Protein AF-A0A564Z6U6-F1 (afdb_monomer)

Secondary structure (DSSP, 8-state):
----PPP---HHHHHHHHHHHHHHHHHHTT-------HHHHHHHHHHHHHHHHHHHHHHHHHHHHHHHHHHHHHHHHHHHHHHHHTTSS-S-S----------------------------------------------HHHHHHTSPPEE------HHHHHHHHHHHHHHHHHHHHHHHHHHHHTHHHH-GGGGTTHHHHHHHHHHHHHTTTPPPPPPHHHHT-PPP-GGGGG--EETTEEEE-PPPHHHHHHHHHHHHHTHHHHHHHHHHHHHHTT-SSGGGGS-HHHHHHHHHHHH--EEEEE-GGGT-HHHHHHHHHHTT-EEE-SS---TTEEEE-SS-TTEEEE-GGGHHHHHTSHHHHTTSEEE-

Sequence (372 aa):
MINLRPRRSSEEEIQTAKAQRANKLAQYHHVLPCPYYQQIFCFAASLLKWFRAEQQRTDILAQLTEAQRQQRNKGNQSNNIKREDDNNEKEQSEKVQVEVKLSSNDQKLENKRDDLSIASNDEKEGEENEQEENKVAGNPSLMNMAKPCILRIPLANSIQKKLVYGLAFSTMKYCTVLEKILDDVGFYGEYPELREEEHLVLVTLYDYSVRNFQSRTSTDLDADVPPRDETESMKPRFADRTIIYPPTSKAFQEVEAAIVTMSVHFSAAIARIRVKEQVKSLRLLLPTEWRDAESKAENMPFYGWYNLLLGMSEIVLAWLKENNFTRVRGRLPAALEFADDEDCPDAFIFNHADRAVIMESPIVRDQFLIVQ

Structure (mmCIF, N/CA/C/O backbone):
data_AF-A0A564Z6U6-F1
#
_entry.id   AF-A0A564Z6U6-F1
#
loop_
_atom_site.group_PDB
_atom_site.id
_atom_site.type_symbol
_atom_site.label_atom_id
_atom_site.label_alt_id
_atom_site.label_comp_id
_atom_site.label_asym_id
_atom_site.label_entity_id
_atom_site.label_seq_id
_atom_site.pdbx_PDB_ins_code
_atom_site.Cartn_x
_atom_site.Cartn_y
_atom_site.Cartn_z
_atom_site.occupancy
_atom_site.B_iso_or_equiv
_atom_site.auth_seq_id
_atom_site.auth_comp_id
_atom_site.auth_asym_id
_atom_site.auth_atom_id
_atom_site.pdbx_PDB_model_num
ATOM 1 N N . MET A 1 1 ? 59.066 12.175 24.193 1.00 39.84 1 MET A N 1
ATOM 2 C CA . MET A 1 1 ? 57.859 11.320 24.210 1.00 39.84 1 MET A CA 1
ATOM 3 C C . MET A 1 1 ? 56.666 12.188 23.848 1.00 39.84 1 MET A C 1
ATOM 5 O O . MET A 1 1 ? 56.272 13.028 24.645 1.00 39.84 1 MET A O 1
ATOM 9 N N . ILE A 1 2 ? 56.185 12.082 22.609 1.00 40.34 2 ILE A N 1
ATOM 10 C CA . ILE A 1 2 ? 55.077 12.894 22.092 1.00 40.34 2 ILE A CA 1
ATOM 11 C C . ILE A 1 2 ? 53.769 12.239 22.548 1.00 40.34 2 ILE A C 1
ATOM 13 O O . ILE A 1 2 ? 53.504 11.087 22.214 1.00 40.34 2 ILE A O 1
ATOM 17 N N . ASN A 1 3 ? 52.983 12.966 23.344 1.00 42.62 3 ASN A N 1
ATOM 18 C CA . ASN A 1 3 ? 51.654 12.562 23.797 1.00 42.62 3 ASN A CA 1
ATOM 19 C C . ASN A 1 3 ? 50.684 12.518 22.605 1.00 42.62 3 ASN A C 1
ATOM 21 O O . ASN A 1 3 ? 50.214 13.558 22.142 1.00 42.62 3 ASN A O 1
ATOM 25 N N . LEU A 1 4 ? 50.367 11.318 22.120 1.00 43.75 4 LEU A N 1
ATOM 26 C CA . LEU A 1 4 ? 49.291 11.093 21.156 1.00 43.75 4 LEU A CA 1
ATOM 27 C C . LEU A 1 4 ? 47.954 11.092 21.909 1.00 43.75 4 LEU A C 1
ATOM 29 O O . LEU A 1 4 ? 47.574 10.099 22.525 1.00 43.75 4 LEU A O 1
ATOM 33 N N . ARG A 1 5 ? 47.235 12.221 21.877 1.00 48.00 5 ARG A N 1
ATOM 34 C CA . ARG A 1 5 ? 45.809 12.241 22.240 1.00 48.00 5 ARG A CA 1
ATOM 35 C C . ARG A 1 5 ? 45.030 11.396 21.221 1.00 48.00 5 ARG A C 1
ATOM 37 O O . ARG A 1 5 ? 45.282 11.543 20.024 1.00 48.00 5 ARG A O 1
ATOM 44 N N . PRO A 1 6 ? 44.068 10.563 21.651 1.00 46.59 6 PRO A N 1
ATOM 45 C CA . PRO A 1 6 ? 43.210 9.847 20.719 1.00 46.59 6 PRO A CA 1
ATOM 46 C C . PRO A 1 6 ? 42.362 10.853 19.927 1.00 46.59 6 PRO A C 1
ATOM 48 O O . PRO A 1 6 ? 41.775 11.775 20.502 1.00 46.59 6 PRO A O 1
ATOM 51 N N . ARG A 1 7 ? 42.339 10.696 18.596 1.00 51.06 7 ARG A N 1
ATOM 52 C CA . ARG A 1 7 ? 41.465 11.456 17.693 1.00 51.06 7 ARG A CA 1
ATOM 53 C C . ARG A 1 7 ? 40.017 11.273 18.155 1.00 51.06 7 ARG A C 1
ATOM 55 O O . ARG A 1 7 ? 39.571 10.143 18.332 1.00 51.06 7 ARG A O 1
ATOM 62 N N . ARG A 1 8 ? 39.300 12.381 18.361 1.00 52.56 8 ARG A N 1
ATOM 63 C CA . ARG A 1 8 ? 37.842 12.365 18.526 1.00 52.56 8 ARG A CA 1
ATOM 64 C C . ARG A 1 8 ? 37.263 11.813 17.222 1.00 52.56 8 ARG A C 1
ATOM 66 O O . ARG A 1 8 ? 37.485 12.417 16.178 1.00 52.56 8 ARG A O 1
ATOM 73 N N . SER A 1 9 ? 36.628 10.646 17.293 1.00 56.34 9 SER A N 1
ATOM 74 C CA . SER A 1 9 ? 35.863 10.073 16.181 1.00 56.34 9 SER A CA 1
ATOM 75 C C . SER A 1 9 ? 34.804 11.091 15.751 1.00 56.34 9 SER A C 1
ATOM 77 O O . SER A 1 9 ? 34.229 11.762 16.616 1.00 56.34 9 SER A O 1
ATOM 79 N N . SER A 1 10 ? 34.629 11.285 14.444 1.00 63.69 10 SER A N 1
ATOM 80 C CA . SER A 1 10 ? 33.645 12.236 13.919 1.00 63.69 10 SER A CA 1
ATOM 81 C C . SER A 1 10 ? 32.233 11.791 14.309 1.00 63.69 10 SER A C 1
ATOM 83 O O . SER A 1 10 ? 31.969 10.601 14.482 1.00 63.69 10 SER A O 1
ATOM 85 N N . GLU A 1 11 ? 31.306 12.735 14.475 1.00 58.38 11 GLU A N 1
ATOM 86 C CA . GLU A 1 11 ? 29.912 12.412 14.822 1.00 58.38 11 GLU A CA 1
ATOM 87 C C . GLU A 1 11 ? 29.290 11.430 13.813 1.00 58.38 11 GLU A C 1
ATOM 89 O O . GLU A 1 11 ? 28.583 10.509 14.214 1.00 58.38 11 GLU A O 1
ATOM 94 N N . GLU A 1 12 ? 29.674 11.519 12.537 1.00 55.22 12 GLU A N 1
ATOM 95 C CA . GLU A 1 12 ? 29.280 10.585 11.473 1.00 55.22 12 GLU A CA 1
ATOM 96 C C . GLU A 1 12 ? 29.790 9.146 11.692 1.00 55.22 12 GLU A C 1
ATOM 98 O O . GLU A 1 12 ? 29.059 8.179 11.465 1.00 55.22 12 GLU A O 1
ATOM 103 N N . GLU A 1 13 ? 31.019 8.960 12.183 1.00 59.88 13 GLU A N 1
ATOM 104 C CA . GLU A 1 13 ? 31.563 7.634 12.520 1.00 59.88 13 GLU A CA 1
ATOM 105 C C . GLU A 1 13 ? 30.820 7.010 13.712 1.00 59.88 13 GLU A C 1
ATOM 107 O O . GLU A 1 13 ? 30.585 5.801 13.762 1.00 59.88 13 GLU A O 1
ATOM 112 N N . ILE A 1 14 ? 30.388 7.840 14.663 1.00 65.56 14 ILE A N 1
ATOM 113 C CA . ILE A 1 14 ? 29.595 7.400 15.814 1.00 65.56 14 ILE A CA 1
ATOM 114 C C . ILE A 1 14 ? 28.172 7.031 15.371 1.00 65.56 14 ILE A C 1
ATOM 116 O O . ILE A 1 14 ? 27.638 6.012 15.822 1.00 65.56 14 ILE A O 1
ATOM 120 N N . GLN A 1 15 ? 27.570 7.818 14.474 1.00 56.44 15 GLN A N 1
ATOM 121 C CA . GLN A 1 15 ? 26.242 7.567 13.909 1.00 56.44 15 GLN A CA 1
ATOM 122 C C . GLN A 1 15 ? 26.217 6.252 13.120 1.00 56.44 15 GLN A C 1
ATOM 124 O O . GLN A 1 15 ? 25.385 5.374 13.359 1.00 56.44 15 GLN A O 1
ATOM 129 N N . THR A 1 16 ? 27.198 6.067 12.234 1.00 57.12 16 THR A N 1
ATOM 130 C CA . THR A 1 16 ? 27.336 4.859 11.410 1.00 57.12 16 THR A CA 1
ATOM 131 C C . THR A 1 16 ? 27.625 3.622 12.260 1.00 57.12 16 THR A C 1
ATOM 133 O O . THR A 1 16 ? 27.014 2.574 12.040 1.00 57.12 16 THR A O 1
ATOM 136 N N . ALA A 1 17 ? 28.461 3.730 13.297 1.00 60.88 17 ALA A N 1
ATOM 137 C CA . ALA A 1 17 ? 28.716 2.635 14.232 1.00 60.88 17 ALA A CA 1
ATOM 138 C C . ALA A 1 17 ? 27.472 2.258 15.060 1.00 60.88 17 ALA A C 1
ATOM 140 O O . ALA A 1 17 ? 27.220 1.071 15.298 1.00 60.88 17 ALA A O 1
ATOM 141 N N . LYS A 1 18 ? 26.658 3.240 15.476 1.00 63.62 18 LYS A N 1
ATOM 142 C CA . LYS A 1 18 ? 25.370 2.994 16.149 1.00 63.62 18 LYS A CA 1
ATOM 143 C C . LYS A 1 18 ? 24.384 2.286 15.222 1.00 63.62 18 LYS A C 1
ATOM 145 O O . LYS A 1 18 ? 23.821 1.266 15.624 1.00 63.62 18 LYS A O 1
ATOM 150 N N . ALA A 1 19 ? 24.239 2.755 13.984 1.00 53.84 19 ALA A N 1
ATOM 151 C CA . ALA A 1 19 ? 23.380 2.130 12.979 1.00 53.84 19 ALA A CA 1
ATOM 152 C C . ALA A 1 19 ? 23.820 0.688 12.663 1.00 53.84 19 ALA A C 1
ATOM 154 O O . ALA A 1 19 ? 23.000 -0.229 12.621 1.00 53.84 19 ALA A O 1
ATOM 155 N N . GLN A 1 20 ? 25.127 0.440 12.531 1.00 57.78 20 GLN A N 1
ATOM 156 C CA . GLN A 1 20 ? 25.677 -0.905 12.326 1.00 57.78 20 GLN A CA 1
ATOM 157 C C . GLN A 1 20 ? 25.437 -1.832 13.525 1.00 57.78 20 GLN A C 1
ATOM 159 O O . GLN A 1 20 ? 25.148 -3.017 13.345 1.00 57.78 20 GLN A O 1
ATOM 164 N N . ARG A 1 21 ? 25.528 -1.314 14.756 1.00 62.62 21 ARG A N 1
ATOM 165 C CA . ARG A 1 21 ? 25.246 -2.086 15.973 1.00 62.62 21 ARG A CA 1
ATOM 166 C C . ARG A 1 21 ? 23.757 -2.412 16.109 1.00 62.62 21 ARG A C 1
ATOM 168 O O . ARG A 1 21 ? 23.434 -3.540 16.474 1.00 62.62 21 ARG A O 1
ATOM 175 N N . ALA A 1 22 ? 22.876 -1.471 15.772 1.00 56.00 22 ALA A N 1
ATOM 176 C CA . ALA A 1 22 ? 21.432 -1.692 15.722 1.00 56.00 22 ALA A CA 1
ATOM 177 C C . ALA A 1 22 ? 21.061 -2.752 14.669 1.00 56.00 22 ALA A C 1
ATOM 179 O O . ALA A 1 22 ? 20.328 -3.687 14.981 1.00 56.00 22 ALA A O 1
ATOM 180 N N . ASN A 1 23 ? 21.659 -2.688 13.473 1.00 53.28 23 ASN A N 1
ATOM 181 C CA . ASN A 1 23 ? 21.471 -3.693 12.421 1.00 53.28 23 ASN A CA 1
ATOM 182 C C . ASN A 1 23 ? 21.971 -5.088 12.832 1.00 53.28 23 ASN A C 1
ATOM 184 O O . ASN A 1 23 ? 21.300 -6.086 12.570 1.00 53.28 23 ASN A O 1
ATOM 188 N N . LYS A 1 24 ? 23.112 -5.179 13.530 1.00 55.88 24 LYS A N 1
ATOM 189 C CA . LYS A 1 24 ? 23.599 -6.457 14.076 1.00 55.88 24 LYS A CA 1
ATOM 190 C C . LYS A 1 24 ? 22.674 -7.015 15.156 1.00 55.88 24 LYS A C 1
ATOM 192 O O . LYS A 1 24 ? 22.398 -8.206 15.131 1.00 55.88 24 LYS A O 1
ATOM 197 N N . LEU A 1 25 ? 22.173 -6.193 16.083 1.00 54.12 25 LEU A N 1
ATOM 198 C CA . LEU A 1 25 ? 21.198 -6.663 17.078 1.00 54.12 25 LEU A CA 1
ATOM 199 C C . LEU A 1 25 ? 19.885 -7.111 16.423 1.00 54.12 25 LEU A C 1
ATOM 201 O O . LEU A 1 25 ? 19.302 -8.104 16.857 1.00 54.12 25 LEU A O 1
ATOM 205 N N . ALA A 1 26 ? 19.453 -6.428 15.360 1.00 53.09 26 ALA A N 1
ATOM 206 C CA . ALA A 1 26 ? 18.239 -6.788 14.643 1.00 53.09 26 ALA A CA 1
ATOM 207 C C . ALA A 1 26 ? 18.334 -8.168 13.968 1.00 53.09 26 ALA A C 1
ATOM 209 O O . ALA A 1 26 ? 17.370 -8.936 13.995 1.00 53.09 26 ALA A O 1
ATOM 210 N N . GLN A 1 27 ? 19.522 -8.532 13.466 1.00 52.06 27 GLN A N 1
ATOM 211 C CA . GLN A 1 27 ? 19.804 -9.871 12.933 1.00 52.06 27 GLN A CA 1
ATOM 212 C C . GLN A 1 27 ? 19.690 -10.986 13.986 1.00 52.06 27 GLN A C 1
ATOM 214 O O . GLN A 1 27 ? 19.255 -12.082 13.645 1.00 52.06 27 GLN A O 1
ATOM 219 N N . TYR A 1 28 ? 20.036 -10.726 15.254 1.00 48.00 28 TYR A N 1
ATOM 220 C CA . TYR A 1 28 ? 19.989 -11.744 16.316 1.00 48.00 28 TYR A CA 1
ATOM 221 C C . TYR A 1 28 ? 18.583 -12.006 16.872 1.00 48.00 28 TYR A C 1
ATOM 223 O O . TYR A 1 28 ? 18.326 -13.098 17.372 1.00 48.00 28 TYR A O 1
ATOM 231 N N . HIS A 1 29 ? 17.670 -11.037 16.786 1.00 51.97 29 HIS A N 1
ATOM 232 C CA . HIS A 1 29 ? 16.342 -11.126 17.406 1.00 51.97 29 HIS A CA 1
ATOM 233 C C . HIS A 1 29 ? 15.186 -11.329 16.413 1.00 51.97 29 HIS A C 1
ATOM 235 O O . HIS A 1 29 ? 14.028 -11.221 16.812 1.00 51.97 29 HIS A O 1
ATOM 241 N N . HIS A 1 30 ? 15.465 -11.608 15.132 1.00 52.34 30 HIS A N 1
ATOM 242 C CA . HIS A 1 30 ? 14.457 -11.525 14.062 1.00 52.34 30 HIS A CA 1
ATOM 243 C C . HIS A 1 30 ? 13.673 -10.202 14.138 1.00 52.34 30 HIS A C 1
ATOM 245 O O . HIS A 1 30 ? 12.447 -10.174 13.990 1.00 52.34 30 HIS A O 1
ATOM 251 N N . VAL A 1 31 ? 14.378 -9.105 14.442 1.00 55.34 31 VAL A N 1
ATOM 252 C CA . VAL A 1 31 ? 13.747 -7.792 14.505 1.00 55.34 31 VAL A CA 1
ATOM 253 C C . VAL A 1 31 ? 13.613 -7.301 13.085 1.00 55.34 31 VAL A C 1
ATOM 255 O O . VAL A 1 31 ? 14.620 -7.121 12.405 1.00 55.34 31 VAL A O 1
ATOM 258 N N . LEU A 1 32 ? 12.379 -7.122 12.624 1.00 58.56 32 LEU A N 1
ATOM 259 C CA . LEU A 1 32 ? 12.134 -6.476 11.343 1.00 58.56 32 LEU A CA 1
ATOM 260 C C . LEU A 1 32 ? 12.371 -4.978 11.563 1.00 58.56 32 LEU A C 1
ATOM 262 O O . LEU A 1 32 ? 11.562 -4.349 12.253 1.00 58.56 32 LEU A O 1
ATOM 266 N N . PRO A 1 33 ? 13.479 -4.398 11.056 1.00 65.50 33 PRO A N 1
ATOM 267 C CA . PRO A 1 33 ? 13.722 -2.977 11.233 1.00 65.50 33 PRO A CA 1
ATOM 268 C C . PRO A 1 33 ? 12.568 -2.217 10.581 1.00 65.50 33 PRO A C 1
ATOM 270 O O . PRO A 1 33 ? 12.211 -2.498 9.437 1.00 65.50 33 PRO A O 1
ATOM 273 N N . CYS A 1 34 ? 11.962 -1.281 11.314 1.00 74.31 34 CYS A N 1
ATOM 274 C CA . CYS A 1 34 ? 10.960 -0.401 10.728 1.00 74.31 34 CYS A CA 1
ATOM 275 C C . CYS A 1 34 ? 11.651 0.463 9.664 1.00 74.31 34 CYS A C 1
ATOM 277 O O . CYS A 1 34 ? 12.546 1.232 10.018 1.00 74.31 34 CYS A O 1
ATOM 279 N N . PRO A 1 35 ? 11.267 0.365 8.379 1.00 70.19 35 PRO A N 1
ATOM 280 C CA . PRO A 1 35 ? 11.885 1.162 7.323 1.00 70.19 35 PRO A CA 1
ATOM 281 C C . PRO A 1 35 ? 11.324 2.593 7.278 1.00 70.19 35 PRO A C 1
ATOM 283 O O . PRO A 1 35 ? 11.763 3.405 6.465 1.00 70.19 35 PRO A O 1
ATOM 286 N N . TYR A 1 36 ? 10.322 2.892 8.110 1.00 78.56 36 TYR A N 1
ATOM 287 C CA . TYR A 1 36 ? 9.550 4.124 8.072 1.00 78.56 36 TYR A CA 1
ATOM 288 C C . TYR A 1 36 ? 9.917 5.056 9.229 1.00 78.56 36 TYR A C 1
ATOM 290 O O . TYR A 1 36 ? 9.765 4.699 10.401 1.00 78.56 36 TYR A O 1
ATOM 298 N N . TYR A 1 37 ? 10.321 6.275 8.881 1.00 80.38 37 TYR A N 1
ATOM 299 C CA . TYR A 1 37 ? 10.339 7.408 9.802 1.00 80.38 37 TYR A CA 1
ATOM 300 C C . TYR A 1 37 ? 8.929 7.999 9.936 1.00 80.38 37 TYR A C 1
ATOM 302 O O . TYR A 1 37 ? 8.046 7.774 9.103 1.00 80.38 37 TYR A O 1
ATOM 310 N N . GLN A 1 38 ? 8.706 8.751 11.001 1.00 85.12 38 GLN A N 1
ATOM 311 C CA . GLN A 1 38 ? 7.419 9.275 11.446 1.00 85.12 38 GLN A CA 1
ATOM 312 C C . GLN A 1 38 ? 6.622 9.990 10.348 1.00 85.12 38 GLN A C 1
ATOM 314 O O . GLN A 1 38 ? 5.425 9.760 10.182 1.00 85.12 38 GLN A O 1
ATOM 319 N N . GLN A 1 39 ? 7.285 10.820 9.546 1.00 83.94 39 GLN A N 1
ATOM 320 C CA . GLN A 1 39 ? 6.632 11.564 8.471 1.00 83.94 39 GLN A CA 1
ATOM 321 C C . GLN A 1 39 ? 6.001 10.638 7.416 1.00 83.94 39 GLN A C 1
ATOM 323 O O . GLN A 1 39 ? 4.954 10.974 6.861 1.00 83.94 39 GLN A O 1
ATOM 328 N N . ILE A 1 40 ? 6.576 9.452 7.170 1.00 87.00 40 ILE A N 1
ATOM 329 C CA . ILE A 1 40 ? 5.993 8.471 6.244 1.00 87.00 40 ILE A CA 1
ATOM 330 C C . ILE A 1 40 ? 4.637 7.983 6.760 1.00 87.00 40 ILE A C 1
ATOM 332 O O . ILE A 1 40 ? 3.707 7.870 5.964 1.00 87.00 40 ILE A O 1
ATOM 336 N N . PHE A 1 41 ? 4.492 7.755 8.068 1.00 89.44 41 PHE A N 1
ATOM 337 C CA . PHE A 1 41 ? 3.209 7.375 8.665 1.00 89.44 41 PHE A CA 1
ATOM 338 C C . PHE A 1 41 ? 2.167 8.480 8.505 1.00 89.44 41 PHE A C 1
ATOM 340 O O . PHE A 1 41 ? 1.068 8.212 8.024 1.00 89.44 41 PHE A O 1
ATOM 347 N N . CYS A 1 42 ? 2.523 9.730 8.819 1.00 88.25 42 CYS A N 1
ATOM 348 C CA . CYS A 1 42 ? 1.620 10.873 8.656 1.00 88.25 42 CYS A CA 1
ATOM 349 C C . CYS A 1 42 ? 1.168 11.044 7.194 1.00 88.25 42 CYS A C 1
ATOM 351 O O . CYS A 1 42 ? -0.007 11.294 6.906 1.00 88.25 42 CYS A O 1
ATOM 353 N N . PHE A 1 43 ? 2.090 10.877 6.246 1.00 89.81 43 PHE A N 1
ATOM 354 C CA . PHE A 1 43 ? 1.796 10.973 4.817 1.00 89.81 43 PHE A CA 1
ATOM 355 C C . PHE A 1 43 ? 0.934 9.808 4.329 1.00 89.81 43 PHE A C 1
ATOM 357 O O . PHE A 1 43 ? -0.040 10.027 3.609 1.00 89.81 43 PHE A O 1
ATOM 364 N N . ALA A 1 44 ? 1.239 8.583 4.756 1.00 91.25 44 ALA A N 1
ATOM 365 C CA . ALA A 1 44 ? 0.452 7.404 4.417 1.00 91.25 44 ALA A CA 1
ATOM 366 C C . ALA A 1 44 ? -0.970 7.488 4.994 1.00 91.25 44 ALA A C 1
ATOM 368 O O . ALA A 1 44 ? -1.930 7.179 4.290 1.00 91.25 44 ALA A O 1
ATOM 369 N N . ALA A 1 45 ? -1.125 7.984 6.225 1.00 90.81 45 ALA A N 1
ATOM 370 C CA . ALA A 1 45 ? -2.424 8.227 6.849 1.00 90.81 45 ALA A CA 1
ATOM 371 C C . ALA A 1 45 ? -3.250 9.266 6.079 1.00 90.81 45 ALA A C 1
ATOM 373 O O . ALA A 1 45 ? -4.437 9.062 5.833 1.00 90.81 45 ALA A O 1
ATOM 374 N N . SER A 1 46 ? -2.612 10.350 5.629 1.00 90.38 46 SER A N 1
ATOM 375 C CA . SER A 1 46 ? -3.259 11.382 4.802 1.00 90.38 46 SER A CA 1
ATOM 376 C C . SER A 1 46 ? -3.740 10.829 3.470 1.00 90.38 46 SER A C 1
ATOM 378 O O . SER A 1 46 ? -4.845 11.134 3.025 1.00 90.38 46 SER A O 1
ATOM 380 N N . LEU A 1 47 ? -2.911 9.999 2.840 1.00 91.44 47 LEU A N 1
ATOM 381 C CA . LEU A 1 47 ? -3.239 9.348 1.584 1.00 91.44 47 LEU A CA 1
ATOM 382 C C . LEU A 1 47 ? -4.399 8.356 1.766 1.00 91.44 47 LEU A C 1
ATOM 384 O O . LEU A 1 47 ? -5.326 8.351 0.962 1.00 91.44 47 LEU A O 1
ATOM 388 N N . LEU A 1 48 ? -4.400 7.577 2.852 1.00 91.56 48 LEU A N 1
ATOM 389 C CA . LEU A 1 48 ? -5.500 6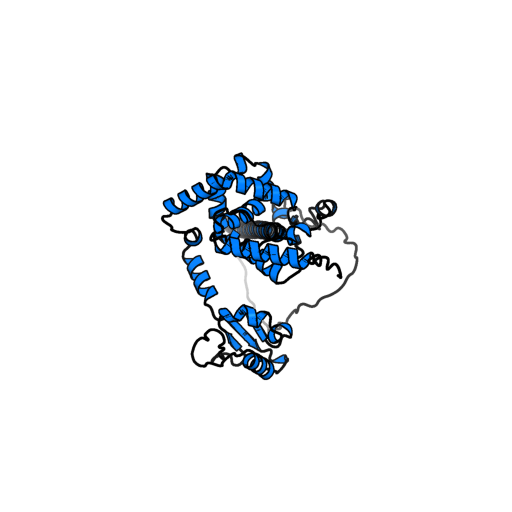.671 3.191 1.00 91.56 48 LEU A CA 1
ATOM 390 C C . LEU A 1 48 ? -6.809 7.433 3.457 1.00 91.56 48 LEU A C 1
ATOM 392 O O . LEU A 1 48 ? -7.860 7.044 2.949 1.00 91.56 48 LEU A O 1
ATOM 396 N N . LYS A 1 49 ? -6.739 8.548 4.197 1.00 90.75 49 LYS A N 1
ATOM 397 C CA . LYS A 1 49 ? -7.873 9.453 4.446 1.00 90.75 49 LYS A CA 1
ATOM 398 C C . LYS A 1 49 ? -8.425 10.035 3.151 1.00 90.75 49 LYS A C 1
ATO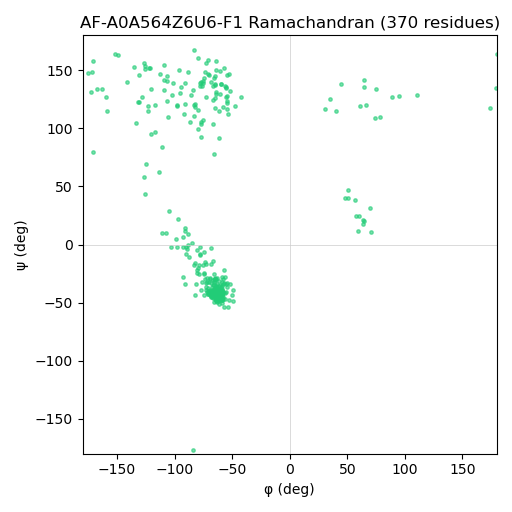M 400 O O . LYS A 1 49 ? -9.638 10.087 2.966 1.00 90.75 49 LYS A O 1
ATOM 405 N N . TRP A 1 50 ? -7.542 10.423 2.234 1.00 90.38 50 TRP A N 1
ATOM 406 C CA . TRP A 1 50 ? -7.934 10.901 0.913 1.00 90.38 50 TRP A CA 1
ATOM 407 C C . TRP A 1 50 ? -8.617 9.810 0.086 1.00 90.38 50 TRP A C 1
ATOM 409 O O . TRP A 1 50 ? -9.695 10.061 -0.439 1.00 90.38 50 TRP A O 1
ATOM 419 N N . PHE A 1 51 ? -8.064 8.594 0.032 1.00 90.69 51 PHE A N 1
ATOM 420 C CA . PHE A 1 51 ? -8.691 7.477 -0.684 1.00 90.69 51 PHE A CA 1
ATOM 421 C C . PHE A 1 51 ? -10.090 7.153 -0.148 1.00 90.69 51 PHE A C 1
ATOM 423 O O . PHE A 1 51 ? -11.015 6.960 -0.931 1.00 90.69 51 PHE A O 1
ATOM 430 N N . ARG A 1 52 ? -10.269 7.138 1.179 1.00 88.25 52 ARG A N 1
ATOM 431 C CA . 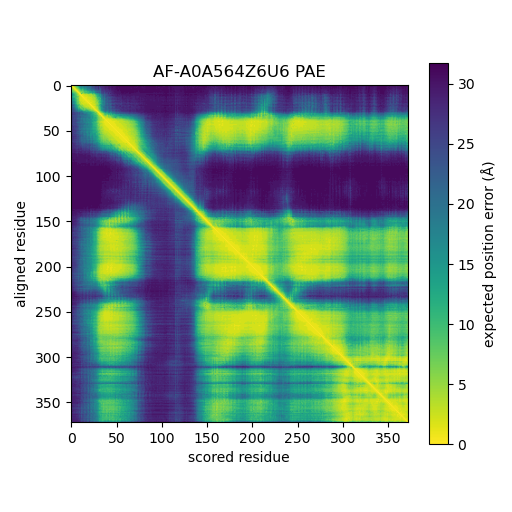ARG A 1 52 ? -11.581 6.930 1.817 1.00 88.25 52 ARG A CA 1
ATOM 432 C C . ARG A 1 52 ? -12.578 8.025 1.441 1.00 88.25 52 ARG A C 1
ATOM 434 O O . ARG A 1 52 ? -13.706 7.712 1.068 1.00 88.25 52 ARG A O 1
ATOM 441 N N . ALA A 1 53 ? -12.161 9.288 1.516 1.00 86.44 53 ALA A N 1
ATOM 442 C CA . ALA A 1 53 ? -13.004 10.421 1.145 1.00 86.44 53 ALA A CA 1
ATOM 443 C C . ALA A 1 53 ? -13.379 10.389 -0.347 1.00 86.44 53 ALA A C 1
ATOM 445 O O . ALA A 1 53 ? -14.526 10.641 -0.706 1.00 86.44 53 ALA A O 1
ATOM 446 N N . GLU A 1 54 ? -12.431 10.030 -1.212 1.00 87.75 54 GLU A N 1
ATOM 447 C CA . GLU A 1 54 ? -12.653 9.931 -2.652 1.00 87.75 54 GLU A CA 1
ATOM 448 C C . GLU A 1 54 ? -13.593 8.773 -3.008 1.00 87.75 54 GLU A C 1
ATOM 450 O O . GLU A 1 54 ? -14.495 8.954 -3.822 1.00 87.75 54 GLU A O 1
ATOM 455 N N . GLN A 1 55 ? -13.464 7.624 -2.336 1.00 88.00 55 GLN A N 1
ATOM 456 C CA . GLN A 1 55 ? -14.392 6.503 -2.495 1.00 88.00 55 GLN A CA 1
ATOM 457 C C . GLN A 1 55 ? -15.823 6.901 -2.100 1.00 88.00 55 GLN A C 1
ATOM 459 O O . GLN A 1 55 ? -16.766 6.696 -2.865 1.00 88.00 55 GLN A O 1
ATOM 464 N N . GLN A 1 56 ? -15.990 7.548 -0.942 1.00 86.56 56 GLN A N 1
ATOM 465 C CA . GLN A 1 56 ? -17.296 8.051 -0.503 1.00 86.56 56 GLN A CA 1
ATOM 466 C C . GLN A 1 56 ? -17.885 9.048 -1.506 1.00 86.56 56 GLN A C 1
ATOM 468 O O . GLN A 1 56 ? -19.074 8.994 -1.819 1.00 86.56 56 GLN A O 1
ATOM 473 N N . ARG A 1 57 ? -17.050 9.937 -2.054 1.00 85.69 57 ARG A N 1
ATOM 474 C CA . ARG A 1 57 ? -17.452 10.893 -3.088 1.00 85.69 57 ARG A CA 1
ATOM 475 C C . ARG A 1 57 ? -17.954 10.181 -4.345 1.00 85.69 57 ARG A C 1
ATOM 477 O O . ARG A 1 57 ? -18.999 10.560 -4.876 1.00 85.69 57 ARG A O 1
ATOM 484 N N . THR A 1 58 ? -17.245 9.154 -4.821 1.00 86.75 58 THR A N 1
ATOM 485 C CA . THR A 1 58 ? -17.674 8.375 -5.993 1.00 86.75 58 THR A CA 1
ATOM 486 C C . THR A 1 58 ? -18.984 7.635 -5.745 1.00 86.75 58 THR A C 1
ATOM 488 O O . THR A 1 58 ? -19.852 7.642 -6.618 1.00 86.75 58 THR A O 1
ATOM 491 N N . ASP A 1 59 ? -19.176 7.090 -4.544 1.00 87.69 59 ASP A N 1
ATOM 492 C CA . ASP A 1 59 ? -20.399 6.377 -4.173 1.00 87.69 59 ASP A CA 1
ATOM 493 C C . ASP A 1 59 ? -21.601 7.334 -4.113 1.00 87.69 59 ASP A C 1
ATOM 495 O O . ASP A 1 59 ? -22.673 7.031 -4.639 1.00 87.69 59 ASP A O 1
ATOM 499 N N . ILE A 1 60 ? -21.419 8.534 -3.546 1.00 86.75 60 ILE A N 1
ATOM 500 C CA . ILE A 1 60 ? -22.447 9.587 -3.522 1.00 86.75 60 ILE A CA 1
ATOM 501 C C . ILE A 1 60 ? -22.825 10.007 -4.949 1.00 86.75 60 ILE A C 1
ATOM 503 O O . ILE A 1 60 ? -24.009 10.136 -5.264 1.00 86.75 60 ILE A O 1
ATOM 507 N N . LEU A 1 61 ? -21.846 10.201 -5.837 1.00 86.44 61 LEU A N 1
ATOM 508 C CA . LEU A 1 61 ? -22.115 10.556 -7.234 1.00 86.44 61 LEU A CA 1
ATOM 509 C C . LEU A 1 61 ? -22.853 9.446 -7.992 1.00 86.44 61 LEU A C 1
ATOM 511 O O . LEU A 1 61 ? -23.758 9.742 -8.781 1.00 86.44 61 LEU A O 1
ATOM 515 N N . ALA A 1 62 ? -22.507 8.183 -7.740 1.00 87.31 62 ALA A N 1
ATOM 516 C CA . ALA A 1 62 ? -23.219 7.042 -8.302 1.00 87.31 62 ALA A CA 1
ATOM 517 C C . ALA A 1 62 ? -24.687 7.032 -7.844 1.00 87.31 62 ALA A C 1
ATOM 519 O O . ALA A 1 62 ? -25.587 6.984 -8.684 1.00 87.31 62 ALA A O 1
ATOM 520 N N . GLN A 1 63 ? -24.941 7.210 -6.542 1.00 87.56 63 GLN A N 1
ATOM 521 C CA . GLN A 1 63 ? -26.296 7.284 -5.981 1.00 87.56 63 GLN A CA 1
ATOM 522 C C . GLN A 1 63 ? -27.112 8.449 -6.557 1.00 87.56 63 GLN A C 1
ATOM 524 O O . GLN A 1 63 ? -28.284 8.281 -6.894 1.00 87.56 63 GLN A O 1
ATOM 529 N N . LEU A 1 64 ? -26.505 9.629 -6.719 1.00 86.06 64 LEU A N 1
ATOM 530 C CA . LEU A 1 64 ? -27.166 10.782 -7.338 1.00 86.06 64 LEU A CA 1
ATOM 531 C C . LEU A 1 64 ? -27.535 10.503 -8.801 1.00 86.06 64 LEU A C 1
ATOM 533 O O . LEU A 1 64 ? -28.642 10.829 -9.235 1.00 86.06 64 LEU A O 1
ATOM 537 N N . THR A 1 65 ? -26.640 9.855 -9.549 1.00 84.38 65 THR A N 1
ATOM 538 C CA . THR A 1 65 ? -26.883 9.465 -10.945 1.00 84.38 65 THR A CA 1
ATOM 539 C C . THR A 1 65 ? -28.024 8.449 -11.046 1.00 84.38 65 THR A C 1
ATOM 541 O O . THR A 1 65 ? -28.898 8.558 -11.911 1.00 84.38 65 THR A O 1
ATOM 544 N N . GLU A 1 66 ? -28.061 7.469 -10.145 1.00 85.44 66 GLU A N 1
ATOM 545 C CA . GLU A 1 66 ? -29.137 6.481 -10.068 1.00 85.44 66 GLU A CA 1
ATOM 546 C C . GLU A 1 66 ? -30.477 7.112 -9.678 1.00 85.44 66 GLU A C 1
ATOM 548 O O . GLU A 1 66 ? -31.494 6.833 -10.319 1.00 85.44 66 GLU A O 1
ATOM 553 N N . ALA A 1 67 ? -30.492 8.020 -8.700 1.00 84.62 67 ALA A N 1
ATOM 554 C CA . ALA A 1 67 ? -31.692 8.748 -8.297 1.00 84.62 67 ALA A CA 1
ATOM 555 C C . ALA A 1 67 ? -32.267 9.583 -9.456 1.00 84.62 67 ALA A C 1
ATOM 557 O O . ALA A 1 67 ? -33.478 9.567 -9.692 1.00 84.62 67 ALA A O 1
ATOM 558 N N . GLN A 1 68 ? -31.410 10.242 -10.245 1.00 83.19 68 GLN A N 1
ATOM 559 C CA . GLN A 1 68 ? -31.823 10.960 -11.456 1.00 83.19 68 GLN A CA 1
ATOM 560 C C . GLN A 1 68 ? -32.413 10.020 -12.519 1.00 83.19 68 GLN A C 1
ATOM 562 O O . GLN A 1 68 ? -33.437 10.342 -13.131 1.00 83.19 68 GLN A O 1
ATOM 567 N N . ARG A 1 69 ? -31.819 8.835 -12.727 1.00 80.75 69 ARG A N 1
ATOM 568 C CA . ARG A 1 69 ? -32.370 7.810 -13.636 1.00 80.75 69 ARG A CA 1
ATOM 569 C C . ARG A 1 69 ? -33.748 7.331 -13.176 1.00 80.75 69 ARG A C 1
ATOM 571 O O . ARG A 1 69 ? -34.662 7.228 -13.992 1.00 80.75 69 ARG A O 1
ATOM 578 N N . GLN A 1 70 ? -33.931 7.092 -11.879 1.00 79.94 70 GLN A N 1
ATOM 579 C CA . GLN A 1 70 ? -35.218 6.673 -11.319 1.00 79.94 70 GLN A CA 1
ATOM 580 C C . GLN A 1 70 ? -36.289 7.767 -11.434 1.00 79.94 70 GLN A C 1
ATOM 582 O O . GLN A 1 70 ? -37.438 7.461 -11.752 1.00 79.94 70 GLN A O 1
ATOM 587 N N . GLN A 1 71 ? -35.930 9.038 -11.233 1.00 75.56 71 GLN A N 1
ATOM 588 C CA . GLN A 1 71 ? -36.845 10.164 -11.442 1.00 75.56 71 GLN A CA 1
ATOM 589 C C . GLN A 1 71 ? -37.248 10.316 -12.916 1.00 75.56 71 GLN A C 1
ATOM 591 O O . GLN A 1 71 ? -38.432 10.495 -13.196 1.00 75.56 71 GLN A O 1
ATOM 596 N N . ARG A 1 72 ? -36.312 10.157 -13.865 1.00 69.50 72 ARG A N 1
ATOM 597 C CA . ARG A 1 72 ? -36.632 10.114 -15.307 1.00 69.50 72 ARG A CA 1
ATOM 598 C C . ARG A 1 72 ? -37.581 8.968 -15.654 1.00 69.50 72 ARG A C 1
ATOM 600 O O . ARG A 1 72 ? -38.551 9.178 -16.379 1.00 69.50 72 ARG A O 1
ATOM 607 N N . ASN A 1 73 ? -37.350 7.780 -15.103 1.00 68.94 73 ASN A N 1
ATOM 608 C CA . ASN A 1 73 ? -38.206 6.623 -15.359 1.00 68.94 73 ASN A CA 1
ATOM 609 C C . ASN A 1 73 ? -39.616 6.795 -14.763 1.00 68.94 73 ASN A C 1
ATOM 611 O O . ASN A 1 73 ? -40.592 6.432 -15.415 1.00 68.94 73 ASN A O 1
ATOM 615 N N . LYS A 1 74 ? -39.749 7.419 -13.583 1.00 65.00 74 LYS A N 1
ATOM 616 C CA . LYS A 1 74 ? -41.054 7.779 -12.994 1.00 65.00 74 LYS A CA 1
ATOM 617 C C . LYS A 1 74 ? -41.768 8.889 -13.775 1.00 65.00 74 LYS A C 1
ATOM 619 O O . LYS A 1 74 ? -42.973 8.801 -13.983 1.00 65.00 74 LYS A O 1
ATOM 624 N N . GLY A 1 75 ? -41.037 9.895 -14.263 1.00 58.22 75 GLY A N 1
ATOM 625 C CA . GLY A 1 75 ? -41.584 10.946 -15.130 1.00 58.22 75 GLY A CA 1
ATOM 626 C C . GLY A 1 75 ? -42.123 10.403 -16.458 1.00 58.22 75 GLY A C 1
ATOM 627 O O . GLY A 1 75 ? -43.191 10.815 -16.904 1.00 58.22 75 GLY A O 1
ATOM 628 N N . ASN A 1 76 ? -41.448 9.412 -17.046 1.00 56.94 76 ASN A N 1
ATOM 629 C CA . ASN A 1 76 ? -41.928 8.728 -18.249 1.00 56.94 76 ASN A CA 1
ATOM 630 C C . ASN A 1 76 ? -43.155 7.837 -17.986 1.00 56.94 76 ASN A C 1
ATOM 632 O O . ASN A 1 76 ? -44.016 7.737 -18.855 1.00 56.94 76 ASN A O 1
ATOM 636 N N . GLN A 1 77 ? -43.287 7.241 -16.795 1.00 52.62 77 GLN A N 1
ATOM 637 C CA . GLN A 1 77 ? -44.496 6.498 -16.411 1.00 52.62 77 GLN A CA 1
ATOM 638 C C . GLN A 1 77 ? -45.698 7.427 -16.167 1.00 52.62 77 GLN A C 1
ATOM 640 O O . GLN A 1 77 ? -46.774 7.158 -16.691 1.00 52.62 77 GLN A O 1
ATOM 645 N N . SER A 1 78 ? -45.524 8.567 -15.485 1.00 49.22 78 SER A N 1
ATOM 646 C CA . SER A 1 78 ? -46.607 9.558 -15.320 1.00 49.22 78 SER A CA 1
ATOM 647 C C . SER A 1 78 ? -47.024 10.229 -16.634 1.00 49.22 78 SER A C 1
ATOM 649 O O . SER A 1 78 ? -48.192 10.575 -16.794 1.00 49.22 78 SER A O 1
ATOM 651 N N . ASN A 1 79 ? -46.103 10.393 -17.591 1.00 50.34 79 ASN A N 1
ATOM 652 C CA . ASN A 1 79 ? -46.431 10.894 -18.929 1.00 50.34 79 ASN A CA 1
ATOM 653 C C . ASN A 1 79 ? -47.152 9.855 -19.801 1.00 50.34 79 ASN A C 1
ATOM 655 O O . ASN A 1 79 ? -47.891 10.250 -20.698 1.00 50.34 79 ASN A O 1
ATOM 659 N N . ASN A 1 80 ? -46.972 8.554 -19.546 1.00 49.53 80 ASN A N 1
ATOM 660 C CA . ASN A 1 80 ? -47.778 7.513 -20.188 1.00 49.53 80 ASN A CA 1
ATOM 661 C C . ASN A 1 80 ? -49.176 7.404 -19.566 1.00 49.53 80 ASN A C 1
ATOM 663 O O . ASN A 1 80 ? -50.138 7.296 -20.313 1.00 49.53 80 ASN A O 1
ATOM 667 N N . ILE A 1 81 ? -49.313 7.539 -18.242 1.00 48.50 81 ILE A N 1
ATOM 668 C CA . ILE A 1 81 ? -50.628 7.510 -17.571 1.00 48.50 81 ILE A CA 1
ATOM 669 C C . ILE A 1 81 ? -51.476 8.733 -17.967 1.00 48.50 81 ILE A C 1
ATOM 671 O O . ILE A 1 81 ? -52.643 8.588 -18.308 1.00 48.50 81 ILE A O 1
ATOM 675 N N . LYS A 1 82 ? -50.883 9.934 -18.064 1.00 45.38 82 LYS A N 1
ATOM 676 C CA . LYS A 1 82 ? -51.607 11.124 -18.558 1.00 45.38 82 LYS A CA 1
ATOM 677 C C . LYS A 1 82 ? -52.027 11.042 -20.031 1.00 45.38 82 LYS A C 1
ATOM 679 O O . LYS A 1 82 ? -52.987 11.694 -20.417 1.00 45.38 82 LYS A O 1
ATOM 684 N N . ARG A 1 83 ? -51.325 10.261 -20.860 1.00 44.88 83 ARG A N 1
ATOM 685 C CA . ARG A 1 83 ? -51.704 10.047 -22.270 1.00 44.88 83 ARG A CA 1
ATOM 686 C C . ARG A 1 83 ? -52.830 9.027 -22.438 1.00 44.88 83 ARG A C 1
ATOM 688 O O . ARG A 1 83 ? -53.473 9.034 -23.482 1.00 44.88 83 ARG A O 1
ATOM 695 N N . GLU A 1 84 ? -53.060 8.164 -21.453 1.00 43.28 84 GLU A N 1
ATOM 696 C CA . GLU A 1 84 ? -54.211 7.253 -21.445 1.00 43.28 84 GLU A CA 1
ATOM 697 C C . GLU A 1 84 ? -55.484 7.960 -20.953 1.00 43.28 84 GLU A C 1
ATOM 699 O O . GLU A 1 84 ? -56.548 7.725 -21.521 1.00 43.28 84 GLU A O 1
ATOM 704 N N . ASP A 1 85 ? -55.370 8.907 -20.014 1.00 42.09 85 ASP A N 1
ATOM 705 C CA . ASP A 1 85 ? -56.513 9.715 -19.560 1.00 42.09 85 ASP A CA 1
ATOM 706 C C . ASP A 1 85 ? -56.966 10.758 -20.609 1.00 42.09 85 ASP A C 1
ATOM 708 O O . ASP A 1 85 ? -58.165 10.938 -20.813 1.00 42.09 85 ASP A O 1
ATOM 712 N N . ASP A 1 86 ? -56.043 11.374 -21.364 1.00 42.28 86 ASP A N 1
ATOM 713 C CA . ASP A 1 86 ? -56.391 12.325 -22.443 1.00 42.28 86 ASP A CA 1
ATOM 714 C C . ASP A 1 86 ? -56.972 11.648 -23.708 1.00 42.28 86 ASP A C 1
ATOM 716 O O . ASP A 1 86 ? -57.561 12.318 -24.562 1.00 42.28 86 ASP A O 1
ATOM 720 N N . ASN A 1 87 ? -56.825 10.324 -23.851 1.00 40.91 87 ASN A N 1
ATOM 721 C CA . ASN A 1 87 ? -57.354 9.566 -24.994 1.00 40.91 87 ASN A CA 1
ATOM 722 C C . ASN A 1 87 ? -58.785 9.044 -24.781 1.00 40.91 87 ASN A C 1
ATOM 724 O O . ASN A 1 87 ? -59.389 8.573 -25.742 1.00 40.91 87 ASN A O 1
ATOM 728 N N . ASN A 1 88 ? -59.350 9.162 -23.574 1.00 37.22 88 ASN A N 1
ATOM 729 C CA . ASN A 1 88 ? -60.712 8.700 -23.271 1.00 37.22 88 ASN A CA 1
ATOM 730 C C . ASN A 1 88 ? -61.783 9.811 -23.316 1.00 37.22 88 ASN A C 1
ATOM 732 O O . ASN A 1 88 ? -62.967 9.518 -23.170 1.00 37.22 88 ASN A O 1
ATOM 736 N N . GLU A 1 89 ? -61.405 11.071 -23.569 1.00 38.12 89 GLU A N 1
ATOM 737 C CA . GLU A 1 89 ? -62.348 12.200 -23.721 1.00 38.12 89 GLU A CA 1
ATOM 738 C C . GLU A 1 89 ? -62.445 12.761 -25.154 1.00 38.12 89 GLU A C 1
ATOM 740 O O . GLU A 1 89 ? -63.095 13.780 -25.390 1.00 38.12 89 GLU A O 1
ATOM 745 N N . LYS A 1 90 ? -61.857 12.094 -26.156 1.00 35.03 90 LYS A N 1
ATOM 746 C CA . LYS A 1 90 ? -61.978 12.496 -27.573 1.00 35.03 90 LYS A CA 1
ATOM 747 C C . LYS A 1 90 ? -62.482 11.382 -28.491 1.00 35.03 90 LYS A C 1
ATOM 749 O O . LYS A 1 90 ? -62.033 11.247 -29.622 1.00 35.03 90 LYS A O 1
ATOM 754 N N . GLU A 1 91 ? -63.501 10.655 -28.045 1.00 36.06 91 GLU A N 1
ATOM 755 C CA . GLU A 1 91 ? -64.433 9.937 -28.928 1.00 36.06 91 GLU A CA 1
ATOM 756 C C . GLU A 1 91 ? -65.838 10.548 -28.826 1.00 36.06 91 GLU A C 1
ATOM 758 O O . GLU A 1 91 ? -66.779 9.898 -28.391 1.00 36.06 91 GLU A O 1
ATOM 763 N N . GLN A 1 92 ? -65.998 11.822 -29.204 1.00 33.81 92 GLN A N 1
ATOM 764 C CA . GLN A 1 92 ? -67.300 12.383 -29.604 1.00 33.81 92 GLN A CA 1
ATOM 765 C C . GLN A 1 92 ? -67.148 13.794 -30.189 1.00 33.81 92 GLN A C 1
ATOM 767 O O . GLN A 1 92 ? -67.374 14.795 -29.517 1.00 33.81 92 GLN A O 1
ATOM 772 N N . SER A 1 93 ? -66.742 13.898 -31.456 1.00 27.83 93 SER A N 1
ATOM 773 C CA . SER A 1 93 ? -67.237 14.909 -32.415 1.00 27.83 93 SER A CA 1
ATOM 774 C C . SER A 1 93 ? -66.641 14.670 -33.806 1.00 27.83 93 SER A C 1
ATOM 776 O O . SER A 1 93 ? -65.559 14.118 -33.966 1.00 27.83 93 SER A O 1
ATOM 778 N N . GLU A 1 94 ? -67.426 15.004 -34.819 1.00 27.95 94 GLU A N 1
ATOM 779 C CA . GLU A 1 94 ? -67.428 14.454 -36.172 1.00 27.95 94 GLU A CA 1
ATOM 780 C C . GLU A 1 94 ? -66.323 14.954 -37.126 1.00 27.95 94 GLU A C 1
ATOM 782 O O . GLU A 1 94 ? -66.027 16.137 -37.208 1.00 27.95 94 GLU A O 1
ATOM 787 N N . LYS A 1 95 ? -65.770 14.003 -37.895 1.00 26.02 95 LYS A N 1
ATOM 788 C CA . LYS A 1 95 ? -65.897 13.817 -39.363 1.00 26.02 95 LYS A CA 1
ATOM 789 C C . LYS A 1 95 ? -65.784 15.034 -40.328 1.00 26.02 95 LYS A C 1
ATOM 791 O O . LYS A 1 95 ? -66.533 15.994 -40.220 1.00 26.02 95 LYS A O 1
ATOM 796 N N . VAL A 1 96 ? -65.054 14.772 -41.439 1.00 24.97 96 VAL A N 1
ATOM 797 C CA . VAL A 1 96 ? -65.039 15.434 -42.786 1.00 24.97 96 VAL A CA 1
ATOM 798 C C . VAL A 1 96 ? -64.047 16.626 -42.885 1.00 24.97 96 VAL A C 1
ATOM 800 O O . VAL A 1 96 ? -64.083 17.481 -42.020 1.00 24.97 96 VAL A O 1
ATOM 803 N N . GLN A 1 97 ? -63.086 16.801 -43.818 1.00 25.11 97 GLN A N 1
ATOM 804 C CA . GLN A 1 97 ? -62.877 16.505 -45.261 1.00 25.11 97 GLN A CA 1
ATOM 805 C C . GLN A 1 97 ? -61.338 16.624 -45.555 1.00 25.11 97 GLN A C 1
ATOM 807 O O . GLN A 1 97 ? -60.694 17.474 -44.956 1.00 25.11 97 GLN A O 1
ATOM 812 N N . VAL A 1 98 ? -60.659 15.707 -46.269 1.00 25.20 98 VAL A N 1
ATOM 813 C CA . VAL A 1 98 ? -60.351 15.669 -47.731 1.00 25.20 98 VAL A CA 1
ATOM 814 C C . VAL A 1 98 ? -58.977 16.248 -48.173 1.00 25.20 98 VAL A C 1
ATOM 816 O O . VAL A 1 98 ? -58.635 17.387 -47.896 1.00 25.20 98 VAL A O 1
ATOM 819 N N . GLU A 1 99 ? -58.266 15.392 -48.929 1.00 23.39 99 GLU A N 1
ATOM 820 C CA . GLU A 1 99 ? -57.246 15.583 -49.992 1.00 23.39 99 GLU A CA 1
ATOM 821 C C . GLU A 1 99 ? -55.783 16.033 -49.750 1.00 23.39 99 GLU A C 1
ATOM 823 O O . GLU A 1 99 ? -55.457 17.197 -49.561 1.00 23.39 99 GLU A O 1
ATOM 828 N N . VAL A 1 100 ? -54.885 15.051 -49.947 1.00 24.94 100 VAL A N 1
ATOM 829 C CA . VAL A 1 100 ? -53.824 14.959 -50.984 1.00 24.94 100 VAL A CA 1
ATOM 830 C C . VAL A 1 100 ? -53.036 16.234 -51.350 1.00 24.94 100 VAL A C 1
ATOM 832 O O . VAL A 1 100 ? -53.528 17.079 -52.090 1.00 24.94 100 VAL A O 1
ATOM 835 N N . LYS A 1 101 ? -51.721 16.232 -51.058 1.00 24.00 101 LYS A N 1
ATOM 836 C CA . LYS A 1 101 ? -50.647 16.276 -52.085 1.00 24.00 101 LYS A CA 1
ATOM 837 C C . LYS A 1 101 ? -49.240 16.081 -51.504 1.00 24.00 101 LYS A C 1
ATOM 839 O O . LYS A 1 101 ? -48.838 16.737 -50.551 1.00 24.00 101 LYS A O 1
ATOM 844 N N . LEU A 1 102 ? -48.503 15.181 -52.158 1.00 22.45 102 LEU A N 1
ATOM 845 C CA . LEU A 1 102 ? -47.047 15.046 -52.133 1.00 22.45 102 LEU A CA 1
ATOM 846 C C . LEU A 1 102 ? -46.372 16.207 -52.888 1.00 22.45 102 LEU A C 1
ATOM 848 O O . LEU A 1 102 ? -46.885 16.604 -53.933 1.00 22.45 102 LEU A O 1
ATOM 852 N N . SER A 1 103 ? -45.188 16.629 -52.430 1.00 25.03 103 SER A N 1
ATOM 853 C CA . SER A 1 103 ? -43.912 16.699 -53.191 1.00 25.03 103 SER A CA 1
ATOM 854 C C . SER A 1 103 ? -42.857 17.396 -52.309 1.00 25.03 103 SER A C 1
ATOM 856 O O . SER A 1 103 ? -43.127 18.490 -51.824 1.00 25.03 103 SER A O 1
ATOM 858 N N . SER A 1 104 ? -41.761 16.724 -51.929 1.00 25.47 104 SER A N 1
ATOM 859 C CA . SER A 1 104 ? -40.425 16.817 -52.574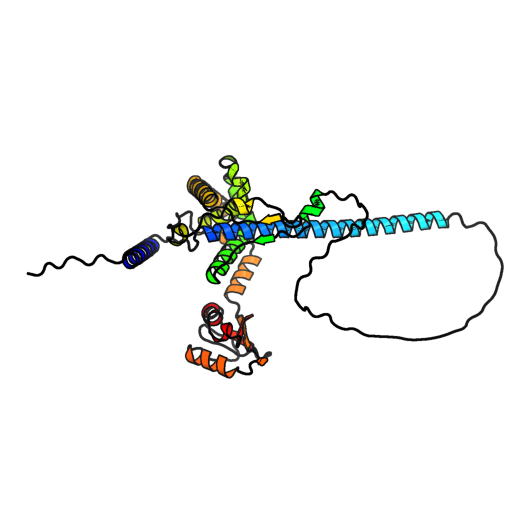 1.00 25.47 104 SER A CA 1
ATOM 860 C C . SER A 1 104 ? -39.681 18.125 -52.240 1.00 25.47 104 SER A C 1
ATOM 862 O O . SER A 1 104 ? -40.263 19.191 -52.345 1.00 25.47 104 SER A O 1
ATOM 864 N N . ASN A 1 105 ? -38.396 18.169 -51.883 1.00 23.77 105 ASN A N 1
ATOM 865 C CA . ASN A 1 105 ? -37.308 17.196 -51.981 1.00 23.77 105 ASN A CA 1
ATOM 866 C C . ASN A 1 105 ? -36.078 17.728 -51.200 1.00 23.77 105 ASN A C 1
ATOM 868 O O . ASN A 1 105 ? -35.936 18.941 -51.090 1.00 23.77 105 ASN A O 1
ATOM 872 N N . ASP A 1 106 ? -35.187 16.801 -50.806 1.00 23.58 106 ASP A N 1
ATOM 873 C CA . ASP A 1 106 ? -33.709 16.881 -50.887 1.00 23.58 106 ASP A CA 1
ATOM 874 C C . ASP A 1 106 ? -32.944 17.949 -50.054 1.00 23.58 106 ASP A C 1
ATOM 876 O O . ASP A 1 106 ? -33.348 19.093 -49.955 1.00 23.58 106 ASP A O 1
ATOM 880 N N . GLN A 1 107 ? -31.768 17.713 -49.454 1.00 26.20 107 GLN A N 1
ATOM 881 C CA . GLN A 1 107 ? -30.778 16.638 -49.576 1.00 26.20 107 GLN A CA 1
ATOM 882 C C . GLN A 1 107 ? -29.693 16.780 -48.478 1.00 26.20 107 GLN A C 1
ATOM 884 O O . GLN A 1 107 ? -29.308 17.896 -48.153 1.00 26.20 107 GLN A O 1
ATOM 889 N N . LYS A 1 108 ? -29.160 15.623 -48.040 1.00 24.44 108 LYS A N 1
ATOM 890 C CA . LYS A 1 108 ? -27.742 15.286 -47.734 1.00 24.44 108 LYS A CA 1
ATOM 891 C C . LYS A 1 108 ? -26.982 16.065 -46.638 1.00 24.44 108 LYS A C 1
ATOM 893 O O . LYS A 1 108 ? -26.861 17.276 -46.687 1.00 24.44 108 LYS A O 1
ATOM 898 N N . LEU A 1 109 ? -26.523 15.362 -45.585 1.00 24.33 109 LEU A N 1
ATOM 899 C CA . LEU A 1 109 ? -25.210 14.663 -45.472 1.00 24.33 109 LEU A CA 1
ATOM 900 C C . LEU A 1 109 ? -24.037 15.661 -45.508 1.00 24.33 109 LEU A C 1
ATOM 902 O O . LEU A 1 109 ? -23.981 16.491 -46.398 1.00 24.33 109 LEU A O 1
ATOM 906 N N . GLU A 1 110 ? -22.994 15.617 -44.688 1.00 23.70 110 GLU A N 1
ATOM 907 C CA . GLU A 1 110 ? -22.496 14.721 -43.643 1.00 23.70 110 GLU A CA 1
ATOM 908 C C . GLU A 1 110 ? -21.181 15.376 -43.156 1.00 23.70 110 GLU A C 1
ATOM 910 O O . GLU A 1 110 ? -20.574 16.147 -43.897 1.00 23.70 110 GLU A O 1
ATOM 915 N N . ASN A 1 111 ? -20.692 14.957 -41.987 1.00 23.84 111 ASN A N 1
ATOM 916 C CA . ASN A 1 111 ? -19.283 14.977 -41.565 1.00 23.84 111 ASN A CA 1
ATOM 917 C C . ASN A 1 111 ? -18.575 16.328 -41.351 1.00 23.84 111 ASN A C 1
ATOM 919 O O . ASN A 1 111 ? -18.222 17.036 -42.288 1.00 23.84 111 ASN A O 1
ATOM 923 N N . LYS A 1 112 ? -18.104 16.529 -40.115 1.00 26.11 112 LYS A N 1
ATOM 924 C CA . LYS A 1 112 ? -16.682 16.310 -39.798 1.00 26.11 112 LYS A CA 1
ATOM 925 C C . LYS A 1 112 ? -16.440 16.292 -38.287 1.00 26.11 112 LYS A C 1
ATOM 927 O O . LYS A 1 112 ? -16.972 17.112 -37.547 1.00 26.11 112 LYS A O 1
ATOM 932 N N . ARG A 1 113 ? -15.663 15.289 -37.877 1.00 26.67 113 ARG A N 1
ATOM 933 C CA . ARG A 1 113 ? -14.911 15.231 -36.620 1.00 26.67 113 ARG A CA 1
ATOM 934 C C . ARG A 1 113 ? -13.860 16.348 -36.644 1.00 26.67 113 ARG A C 1
ATOM 936 O O . ARG A 1 113 ? -13.537 16.817 -37.731 1.00 26.67 113 ARG A O 1
ATOM 943 N N . ASP A 1 114 ? -13.381 16.771 -35.480 1.00 24.20 114 ASP A N 1
ATOM 944 C CA . ASP A 1 114 ? -11.961 16.670 -35.112 1.00 24.20 114 ASP A CA 1
ATOM 945 C C . ASP A 1 114 ? -11.722 17.273 -33.714 1.00 24.20 114 ASP A C 1
ATOM 947 O O . ASP A 1 114 ? -12.280 18.307 -33.352 1.00 24.20 114 ASP A O 1
ATOM 951 N N . ASP A 1 115 ? -10.949 16.512 -32.935 1.00 23.34 115 ASP A N 1
ATOM 952 C CA . ASP A 1 115 ? -9.908 16.894 -31.976 1.00 23.34 115 ASP A CA 1
ATOM 953 C C . ASP A 1 115 ? -10.036 18.166 -31.135 1.00 23.34 115 ASP A C 1
ATOM 955 O O . ASP A 1 115 ? -10.003 19.280 -31.648 1.00 23.34 115 ASP A O 1
ATOM 959 N N . LEU A 1 116 ? -9.926 17.998 -29.809 1.00 27.06 116 LEU A N 1
ATOM 960 C CA . LEU A 1 116 ? -9.291 19.011 -28.965 1.00 27.06 116 LEU A CA 1
ATOM 961 C C . LEU A 1 116 ? -8.303 18.383 -27.979 1.00 27.06 116 LEU A C 1
ATOM 963 O O . LEU A 1 116 ? -8.648 17.787 -26.958 1.00 27.06 116 LEU A O 1
ATOM 967 N N . SER A 1 117 ? -7.045 18.576 -28.357 1.00 27.31 117 SER A N 1
ATOM 968 C CA . SER A 1 117 ? -5.827 18.536 -27.571 1.00 27.31 117 SER A CA 1
ATOM 969 C C . SER A 1 117 ? -5.859 19.470 -26.363 1.00 27.31 117 SER A C 1
ATOM 971 O O . SER A 1 117 ? -6.353 20.596 -26.421 1.00 27.31 117 SER A O 1
ATOM 973 N N . ILE A 1 118 ? -5.199 19.005 -25.310 1.00 27.59 118 ILE A N 1
ATOM 974 C CA . ILE A 1 118 ? -4.740 19.771 -24.156 1.00 27.59 118 ILE A CA 1
ATOM 975 C C . ILE A 1 118 ? -3.683 20.783 -24.619 1.00 27.59 118 ILE A C 1
ATOM 977 O O . ILE A 1 118 ? -2.677 20.393 -25.210 1.00 27.59 118 ILE A O 1
ATOM 981 N N . ALA A 1 119 ? -3.880 22.060 -24.298 1.00 24.88 119 ALA A N 1
ATOM 982 C CA . ALA A 1 119 ? -2.818 23.056 -24.272 1.00 24.88 119 ALA A CA 1
ATOM 983 C C . ALA A 1 119 ? -3.028 24.004 -23.088 1.00 24.88 119 ALA A C 1
ATOM 985 O O . ALA A 1 119 ? -4.145 24.356 -22.715 1.00 24.88 119 ALA A O 1
ATOM 986 N N . SER A 1 120 ? -1.902 24.320 -22.475 1.00 24.42 120 SER A N 1
ATOM 987 C CA . SER A 1 120 ? -1.684 25.031 -21.231 1.00 24.42 120 SER A CA 1
ATOM 988 C C . SER A 1 120 ? -1.715 26.558 -21.378 1.00 24.42 120 SER A C 1
ATOM 990 O O . SER A 1 120 ? -1.549 27.078 -22.478 1.00 24.42 120 SER A O 1
ATOM 992 N N . ASN A 1 121 ? -1.782 27.205 -20.209 1.00 24.84 121 ASN A N 1
ATOM 993 C CA . ASN A 1 121 ? -1.189 28.492 -19.819 1.00 24.84 121 ASN A CA 1
ATOM 994 C C . ASN A 1 121 ? -2.087 29.722 -19.582 1.00 24.84 121 ASN A C 1
ATOM 996 O O . ASN A 1 121 ? -2.846 30.167 -20.435 1.00 24.84 121 ASN A O 1
ATOM 1000 N N . ASP A 1 122 ? -1.808 30.282 -18.400 1.00 23.58 122 ASP A N 1
ATOM 1001 C CA . ASP A 1 122 ? -1.675 31.690 -18.026 1.00 23.58 122 ASP A CA 1
ATOM 1002 C C . ASP A 1 122 ? -2.921 32.561 -17.795 1.00 23.58 122 ASP A C 1
ATOM 1004 O O . ASP A 1 122 ? -3.653 32.962 -18.694 1.00 23.58 122 ASP A O 1
ATOM 1008 N N . GLU A 1 123 ? -3.075 32.865 -16.501 1.00 27.95 123 GLU A N 1
ATOM 1009 C CA . GLU A 1 123 ? -3.406 34.152 -15.882 1.00 27.95 123 GLU A CA 1
ATOM 1010 C C . GLU A 1 123 ? -4.289 35.133 -16.664 1.00 27.95 123 GLU A C 1
ATOM 1012 O O . GLU A 1 123 ? -3.862 35.765 -17.631 1.00 27.95 123 GLU A O 1
ATOM 1017 N N . LYS A 1 124 ? -5.469 35.408 -16.095 1.00 24.86 124 LYS A N 1
ATOM 1018 C CA . LYS A 1 124 ? -5.982 36.775 -15.954 1.00 24.86 124 LYS A CA 1
ATOM 1019 C C . LYS A 1 124 ? -7.051 36.855 -14.872 1.00 24.86 124 LYS A C 1
ATOM 1021 O O . LYS A 1 124 ? -8.028 36.113 -14.884 1.00 24.86 124 LYS A O 1
ATOM 1026 N N . GLU A 1 125 ? -6.820 37.781 -13.949 1.00 30.41 125 GLU A N 1
ATOM 1027 C CA . GLU A 1 125 ? -7.814 38.344 -13.045 1.00 30.41 125 GLU A CA 1
ATOM 1028 C C . GLU A 1 125 ? -9.021 38.844 -13.853 1.00 30.41 125 GLU A C 1
ATOM 1030 O O . GLU A 1 125 ? -8.868 39.546 -14.856 1.00 30.41 125 GLU A O 1
ATOM 1035 N N . GLY A 1 126 ? -10.219 38.470 -13.416 1.00 23.80 126 GLY A N 1
ATOM 1036 C CA . GLY A 1 126 ? -11.474 38.910 -14.002 1.00 23.80 126 GLY A CA 1
ATOM 1037 C C . GLY A 1 126 ? -12.587 38.738 -12.983 1.00 23.80 126 GLY A C 1
ATOM 1038 O O . GLY A 1 126 ? -12.872 37.626 -12.552 1.00 23.80 126 GLY A O 1
ATOM 1039 N N . GLU A 1 127 ? -13.156 39.862 -12.563 1.00 28.47 127 GLU A N 1
ATOM 1040 C CA . GLU A 1 127 ? -14.343 39.960 -11.720 1.00 28.47 127 GLU A CA 1
ATOM 1041 C C . GLU A 1 127 ? -15.503 39.172 -12.349 1.00 28.47 127 GLU A C 1
ATOM 1043 O O . GLU A 1 127 ? -15.909 39.448 -13.480 1.00 28.47 127 GLU A O 1
ATOM 1048 N N . GLU A 1 128 ? -16.050 38.191 -11.628 1.00 26.72 128 GLU A N 1
ATOM 1049 C CA . GLU A 1 128 ? -17.244 37.471 -12.070 1.00 26.72 128 GLU A CA 1
ATOM 1050 C C . GLU A 1 128 ? -18.502 38.144 -11.516 1.00 26.72 128 GLU A C 1
ATOM 1052 O O . GLU A 1 128 ? -18.773 38.149 -10.314 1.00 26.72 128 GLU A O 1
ATOM 1057 N N . ASN A 1 129 ? -19.256 38.723 -12.453 1.00 22.88 129 ASN A N 1
ATOM 1058 C CA . ASN A 1 129 ? -20.636 39.152 -12.301 1.00 22.88 129 ASN A CA 1
ATOM 1059 C C . ASN A 1 129 ? -21.525 37.993 -11.836 1.00 22.88 129 ASN A C 1
ATOM 1061 O O . ASN A 1 129 ? -21.510 36.901 -12.403 1.00 22.88 129 ASN A O 1
ATOM 1065 N N . GLU A 1 130 ? -22.375 38.300 -10.863 1.00 30.94 130 GLU A N 1
ATOM 1066 C CA . GLU A 1 130 ? -23.502 37.487 -10.429 1.00 30.94 130 GLU A CA 1
ATOM 1067 C C . GLU A 1 130 ? -24.458 37.226 -11.604 1.00 30.94 130 GLU A C 1
ATOM 1069 O O . GLU A 1 130 ? -25.063 38.157 -12.140 1.00 30.94 130 GLU A O 1
ATOM 1074 N N . GLN A 1 131 ? -24.642 35.960 -11.986 1.00 26.42 131 GLN A N 1
ATOM 1075 C CA . GLN A 1 131 ? -25.847 35.535 -12.695 1.00 26.42 131 GLN A CA 1
ATOM 1076 C C . GLN A 1 131 ? -26.428 34.281 -12.046 1.00 26.42 131 GLN A C 1
ATOM 1078 O O . GLN A 1 131 ? -25.765 33.265 -11.851 1.00 26.42 131 GLN A O 1
ATOM 1083 N N . GLU A 1 132 ? -27.688 34.442 -11.655 1.00 33.56 132 GLU A N 1
ATOM 1084 C CA . GLU A 1 132 ? -28.560 33.498 -10.976 1.00 33.56 132 GLU A CA 1
ATOM 1085 C C . GLU A 1 132 ? -28.673 32.167 -11.729 1.00 33.56 132 GLU A C 1
ATOM 1087 O O . GLU A 1 132 ? -29.154 32.125 -12.860 1.00 33.56 132 GLU A O 1
ATOM 1092 N N . GLU A 1 133 ? -28.355 31.058 -11.056 1.00 28.14 133 GLU A N 1
ATOM 1093 C CA . GLU A 1 133 ? -28.825 29.737 -11.469 1.00 28.14 133 GLU A CA 1
ATOM 1094 C C . GLU A 1 133 ? -29.655 29.054 -10.377 1.00 28.14 133 GLU A C 1
ATOM 1096 O O . GLU A 1 133 ? -29.350 29.046 -9.183 1.00 28.14 133 GLU A O 1
ATOM 1101 N N . ASN A 1 134 ? -30.774 28.516 -10.857 1.00 27.83 134 ASN A N 1
ATOM 1102 C CA . ASN A 1 134 ? -31.926 27.977 -10.156 1.00 27.83 134 ASN A CA 1
ATOM 1103 C C . ASN A 1 134 ? -31.618 27.111 -8.922 1.00 27.83 134 ASN A C 1
ATOM 1105 O O . ASN A 1 134 ? -30.977 26.062 -8.997 1.00 27.83 134 ASN A O 1
ATOM 1109 N N . LYS A 1 135 ? -32.242 27.484 -7.795 1.00 32.31 135 LYS A N 1
ATOM 1110 C CA . LYS A 1 135 ? -32.370 26.667 -6.581 1.00 32.31 135 LYS A CA 1
ATOM 1111 C C . LYS A 1 135 ? -33.147 25.376 -6.868 1.00 32.31 135 LYS A C 1
ATOM 1113 O O . LYS A 1 135 ? -34.362 25.318 -6.688 1.00 32.31 135 LYS A O 1
ATOM 1118 N N . VAL A 1 136 ? -32.441 24.303 -7.208 1.00 32.94 136 VAL A N 1
ATOM 1119 C CA . VAL A 1 136 ? -32.891 22.953 -6.855 1.00 32.94 136 VAL A CA 1
ATOM 1120 C C . VAL A 1 136 ? -32.433 22.718 -5.422 1.00 32.94 136 VAL A C 1
ATOM 1122 O O . VAL A 1 136 ? -31.238 22.646 -5.146 1.00 32.94 136 VAL A O 1
ATOM 1125 N N . ALA A 1 137 ? -33.388 22.665 -4.495 1.00 31.80 137 ALA A N 1
ATOM 1126 C CA . ALA A 1 137 ? -33.155 22.407 -3.079 1.00 31.80 137 ALA A CA 1
ATOM 1127 C C . ALA A 1 137 ? -32.622 20.975 -2.862 1.00 31.80 137 ALA A C 1
ATOM 1129 O O . ALA A 1 137 ? -33.360 20.066 -2.492 1.00 31.80 137 ALA A O 1
ATOM 1130 N N . GLY A 1 138 ? -31.334 20.765 -3.128 1.00 40.50 138 GLY A N 1
ATOM 1131 C CA . GLY A 1 138 ? -30.564 19.622 -2.652 1.00 40.50 138 GLY A CA 1
ATOM 1132 C C . GLY A 1 138 ? -29.917 19.972 -1.314 1.00 40.50 138 GLY A C 1
ATOM 1133 O O . GLY A 1 138 ? -29.443 21.092 -1.136 1.00 40.50 138 GLY A O 1
ATOM 1134 N N . ASN A 1 139 ? -29.908 19.036 -0.360 1.00 42.97 139 ASN A N 1
ATOM 1135 C CA . ASN A 1 139 ? -29.258 19.223 0.940 1.00 42.97 139 ASN A CA 1
ATOM 1136 C C . ASN A 1 139 ? -27.832 19.801 0.757 1.00 42.97 139 ASN A C 1
ATOM 1138 O O . ASN A 1 139 ? -26.991 19.113 0.169 1.00 42.97 139 ASN A O 1
ATOM 1142 N N . PRO A 1 140 ? -27.512 20.999 1.294 1.00 49.81 140 PRO A N 1
ATOM 1143 C CA . PRO A 1 140 ? -26.211 21.657 1.099 1.00 49.81 140 PRO A CA 1
ATOM 1144 C C . PRO A 1 140 ? -25.020 20.793 1.540 1.00 49.81 140 PRO A C 1
ATOM 1146 O O . PRO A 1 140 ? -23.920 20.890 1.003 1.00 49.81 140 PRO A O 1
ATOM 1149 N N . SER A 1 141 ? -25.252 19.907 2.513 1.00 56.75 141 SER A N 1
ATOM 1150 C CA . SER A 1 141 ? -24.260 18.955 3.010 1.00 56.75 141 SER A CA 1
ATOM 1151 C C . SER A 1 141 ? -23.859 17.912 1.958 1.00 56.75 141 SER A C 1
ATOM 1153 O O . SER A 1 141 ? -22.671 17.639 1.817 1.00 56.75 141 SER A O 1
ATOM 1155 N N . LEU A 1 142 ? -24.800 17.393 1.158 1.00 53.50 142 LEU A N 1
ATOM 1156 C CA . LEU A 1 142 ? -24.507 16.371 0.142 1.00 53.50 142 LEU A CA 1
ATOM 1157 C C . LEU A 1 142 ? -23.717 16.956 -1.040 1.00 53.50 142 LEU A C 1
ATOM 1159 O O . LEU A 1 142 ? -22.805 16.318 -1.558 1.00 53.50 142 LEU A O 1
ATOM 1163 N N . MET A 1 143 ? -24.030 18.198 -1.426 1.00 52.78 143 MET A N 1
ATOM 1164 C CA . MET A 1 143 ? -23.309 18.927 -2.478 1.00 52.78 143 MET A CA 1
ATOM 1165 C C . MET A 1 143 ? -21.861 19.252 -2.086 1.00 52.78 143 MET A C 1
ATOM 1167 O O . MET A 1 143 ? -20.975 19.199 -2.936 1.00 52.78 143 MET A O 1
ATOM 1171 N N . ASN A 1 144 ? -21.594 19.536 -0.808 1.00 57.00 144 ASN A N 1
ATOM 1172 C CA . ASN A 1 144 ? -20.232 19.785 -0.330 1.00 57.00 144 ASN A CA 1
ATOM 1173 C C . ASN A 1 144 ? -19.382 18.505 -0.270 1.00 57.00 144 ASN A C 1
ATOM 1175 O O . ASN A 1 144 ? -18.191 18.564 -0.561 1.00 57.00 144 ASN A O 1
ATOM 1179 N N . MET A 1 145 ? -19.989 17.351 0.028 1.00 59.47 145 MET A N 1
ATOM 1180 C CA . MET A 1 145 ? -19.318 16.038 -0.000 1.00 59.47 145 MET A CA 1
ATOM 1181 C C . MET A 1 145 ? -19.039 15.535 -1.429 1.00 59.47 145 MET A C 1
ATOM 1183 O O . MET A 1 145 ? -18.225 14.638 -1.613 1.00 59.47 145 MET A O 1
ATOM 1187 N N . ALA A 1 146 ? -19.698 16.104 -2.446 1.00 61.72 146 ALA A N 1
ATOM 1188 C CA . ALA A 1 146 ? -19.481 15.765 -3.855 1.00 61.72 146 ALA A CA 1
ATOM 1189 C C . ALA A 1 146 ? -18.265 16.485 -4.478 1.00 61.72 146 ALA A C 1
ATOM 1191 O O . ALA A 1 146 ? -17.784 16.077 -5.543 1.00 61.72 146 ALA A O 1
ATOM 1192 N N . LYS A 1 147 ? -17.756 17.546 -3.830 1.00 74.06 147 LYS A N 1
ATOM 1193 C CA . LYS A 1 147 ? -16.573 18.293 -4.281 1.00 74.06 147 LYS A CA 1
ATOM 1194 C C . LYS A 1 147 ? -15.292 17.487 -3.991 1.00 74.06 147 LYS A C 1
ATOM 1196 O O . LYS A 1 147 ? -15.183 16.885 -2.924 1.00 74.06 147 LYS A O 1
ATOM 1201 N N . PRO A 1 148 ? -14.307 17.464 -4.909 1.00 73.50 148 PRO A N 1
ATOM 1202 C CA . PRO A 1 148 ? -13.078 16.700 -4.717 1.00 73.50 148 PRO A CA 1
ATOM 1203 C C . PRO A 1 148 ? -12.244 17.266 -3.565 1.00 73.50 148 PRO A C 1
ATOM 1205 O O . PRO A 1 148 ? -12.051 18.481 -3.456 1.00 73.50 148 PRO A O 1
ATOM 1208 N N . CYS A 1 149 ? -11.720 16.369 -2.732 1.00 77.62 149 CYS A N 1
ATOM 1209 C CA . CYS A 1 149 ? -10.789 16.716 -1.665 1.00 77.62 149 CYS A CA 1
ATOM 1210 C C . CYS A 1 149 ? -9.387 16.956 -2.238 1.00 77.62 149 CYS A C 1
ATOM 1212 O O . CYS A 1 149 ? -8.925 16.224 -3.116 1.00 77.62 149 CYS A O 1
ATOM 1214 N N . ILE A 1 150 ? -8.690 17.965 -1.718 1.00 77.50 150 ILE A N 1
ATOM 1215 C CA . ILE A 1 150 ? -7.327 18.291 -2.144 1.00 77.50 150 ILE A CA 1
ATOM 1216 C C . ILE A 1 150 ? -6.344 17.668 -1.156 1.00 77.50 150 ILE A C 1
ATOM 1218 O O . ILE A 1 150 ? -6.337 18.011 0.027 1.00 77.50 150 ILE A O 1
ATOM 1222 N N . LEU A 1 151 ? -5.482 16.784 -1.656 1.00 80.06 151 LEU A N 1
ATOM 1223 C CA . LEU A 1 151 ? -4.368 16.229 -0.897 1.00 80.06 151 LEU A CA 1
ATOM 1224 C C . LEU A 1 151 ? -3.118 17.091 -1.102 1.00 80.06 151 LEU A C 1
ATOM 1226 O O . LEU A 1 151 ? -2.650 17.241 -2.230 1.00 80.06 151 LEU A O 1
ATOM 1230 N N . ARG A 1 152 ? -2.557 17.641 -0.020 1.00 72.19 152 ARG A N 1
ATOM 1231 C CA . ARG A 1 152 ? -1.273 18.360 -0.061 1.00 72.19 152 ARG A CA 1
ATOM 1232 C C . ARG A 1 152 ? -0.231 17.647 0.793 1.00 72.19 152 ARG A C 1
ATOM 1234 O O . ARG A 1 152 ? -0.166 17.852 2.001 1.00 72.19 152 ARG A O 1
ATOM 1241 N N . ILE A 1 153 ? 0.598 16.831 0.142 1.00 77.31 153 ILE A N 1
ATOM 1242 C CA . ILE A 1 153 ? 1.741 16.154 0.761 1.00 77.31 153 ILE A CA 1
ATOM 1243 C C . ILE A 1 153 ? 3.016 16.537 -0.006 1.00 77.31 153 ILE A C 1
ATOM 1245 O O . ILE A 1 153 ? 3.106 16.231 -1.198 1.00 77.31 153 ILE A O 1
ATOM 1249 N N . PRO A 1 154 ? 4.012 17.170 0.639 1.00 73.50 154 PRO A N 1
ATOM 1250 C CA . PRO A 1 154 ? 5.307 17.421 0.021 1.00 73.50 154 PRO A CA 1
ATOM 1251 C C . PRO A 1 154 ? 6.138 16.128 0.024 1.00 73.50 154 PRO A C 1
ATOM 1253 O O . PRO A 1 154 ? 6.817 15.812 0.998 1.00 73.50 154 PRO A O 1
ATOM 1256 N N . LEU A 1 155 ? 6.056 15.354 -1.060 1.00 75.50 155 LEU A N 1
ATOM 1257 C CA . LEU A 1 155 ? 6.907 14.181 -1.276 1.00 75.50 155 LEU A CA 1
ATOM 1258 C C . LEU A 1 155 ? 8.208 14.630 -1.948 1.00 75.50 155 LEU A C 1
ATOM 1260 O O . LEU A 1 155 ? 8.204 14.947 -3.135 1.00 75.50 155 LEU A O 1
ATOM 1264 N N . ALA A 1 156 ? 9.307 14.664 -1.196 1.00 70.50 156 ALA A N 1
ATOM 1265 C CA . ALA A 1 156 ? 10.590 15.178 -1.675 1.00 70.50 156 ALA A CA 1
ATOM 1266 C C . ALA A 1 156 ? 11.283 14.209 -2.649 1.00 70.50 156 ALA A C 1
ATOM 1268 O O . ALA A 1 156 ? 11.788 14.625 -3.687 1.00 70.50 156 ALA A O 1
ATOM 1269 N N . ASN A 1 157 ? 11.276 12.908 -2.329 1.00 75.25 157 ASN A N 1
ATOM 1270 C CA . ASN A 1 157 ? 12.103 11.902 -3.006 1.00 75.25 157 ASN A CA 1
ATOM 1271 C C . ASN A 1 157 ? 11.274 10.723 -3.544 1.00 75.25 157 ASN A C 1
ATOM 1273 O O . ASN A 1 157 ? 10.272 10.322 -2.946 1.00 75.25 157 ASN A O 1
ATOM 1277 N N . SER A 1 158 ? 11.741 10.089 -4.626 1.00 76.62 158 SER A N 1
ATOM 1278 C CA . SER A 1 158 ? 11.129 8.879 -5.209 1.00 76.62 158 SER A CA 1
ATOM 1279 C C . SER A 1 158 ? 11.062 7.708 -4.218 1.00 76.62 158 SER A C 1
ATOM 1281 O O . SER A 1 158 ? 10.069 6.980 -4.181 1.00 76.62 158 SER A O 1
ATOM 1283 N N . ILE A 1 159 ? 12.072 7.568 -3.354 1.00 79.25 159 ILE A N 1
ATOM 1284 C CA . ILE A 1 159 ? 12.110 6.568 -2.278 1.00 79.25 159 ILE A CA 1
ATOM 1285 C C . ILE A 1 159 ? 11.015 6.848 -1.242 1.00 79.25 159 ILE A C 1
ATOM 1287 O O . ILE A 1 159 ? 10.232 5.956 -0.923 1.00 79.25 159 ILE A O 1
ATOM 1291 N N . GLN A 1 160 ? 10.903 8.094 -0.762 1.00 81.38 160 GLN A N 1
ATOM 12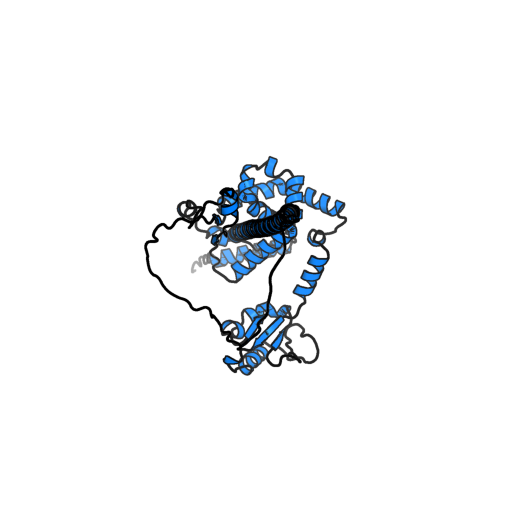92 C CA . GLN A 1 160 ? 9.850 8.496 0.181 1.00 81.38 160 GLN A CA 1
ATOM 1293 C C . GLN A 1 160 ? 8.466 8.246 -0.424 1.00 81.38 160 GLN A C 1
ATOM 1295 O O . GLN A 1 160 ? 7.605 7.665 0.230 1.00 81.38 160 GLN A O 1
ATOM 1300 N N . LYS A 1 161 ? 8.280 8.605 -1.700 1.00 84.81 161 LYS A N 1
ATOM 1301 C CA . LYS A 1 161 ? 7.066 8.308 -2.460 1.00 84.81 161 LYS A CA 1
ATOM 1302 C C . LYS A 1 161 ? 6.751 6.809 -2.416 1.00 84.81 161 LYS A C 1
ATOM 1304 O O . LYS A 1 161 ? 5.666 6.432 -1.983 1.00 84.81 161 LYS A O 1
ATOM 1309 N N . LYS A 1 162 ? 7.701 5.946 -2.790 1.00 84.62 162 LYS A N 1
ATOM 1310 C CA . LYS A 1 162 ? 7.518 4.485 -2.790 1.00 84.62 162 LYS A CA 1
ATOM 1311 C C . LYS A 1 162 ? 7.146 3.940 -1.406 1.00 84.62 162 LYS A C 1
ATOM 1313 O O . LYS A 1 162 ? 6.250 3.106 -1.322 1.00 84.62 162 LYS A O 1
ATOM 1318 N N . LEU A 1 163 ? 7.784 4.430 -0.341 1.00 86.81 163 LEU A N 1
ATOM 1319 C CA . LEU A 1 163 ? 7.493 4.015 1.035 1.00 86.81 163 LEU A CA 1
ATOM 1320 C C . LEU A 1 163 ? 6.093 4.452 1.489 1.00 86.81 163 LEU A C 1
ATOM 1322 O O . LEU A 1 163 ? 5.347 3.630 2.013 1.00 86.81 163 LEU A O 1
ATOM 1326 N N . VAL A 1 164 ? 5.708 5.707 1.234 1.00 89.50 164 VAL A N 1
ATOM 1327 C CA . VAL A 1 164 ? 4.382 6.248 1.584 1.00 89.50 164 VAL A CA 1
ATOM 1328 C C . VAL A 1 164 ? 3.271 5.493 0.863 1.00 89.50 164 VAL A C 1
ATOM 1330 O O . VAL A 1 164 ? 2.336 5.015 1.505 1.00 89.50 164 VAL A O 1
ATOM 1333 N N . TYR A 1 165 ? 3.379 5.348 -0.461 1.00 90.75 165 TYR A N 1
ATOM 1334 C CA . TYR A 1 165 ? 2.393 4.601 -1.240 1.00 90.75 165 TYR A CA 1
ATOM 1335 C C . TYR A 1 165 ? 2.365 3.131 -0.817 1.00 90.75 165 TYR A C 1
ATOM 1337 O O . TYR A 1 165 ? 1.289 2.588 -0.590 1.00 90.75 165 TYR A O 1
ATOM 1345 N N . GLY A 1 166 ? 3.531 2.499 -0.655 1.00 90.50 166 GLY A N 1
ATOM 1346 C CA . GLY A 1 166 ? 3.633 1.109 -0.217 1.00 90.50 166 GLY A CA 1
ATOM 1347 C C . GLY A 1 166 ? 2.924 0.866 1.114 1.00 90.50 166 GLY A C 1
ATOM 1348 O O . GLY A 1 166 ? 2.123 -0.064 1.215 1.00 90.50 166 GLY A O 1
ATOM 1349 N N . LEU A 1 167 ? 3.150 1.729 2.104 1.00 92.38 167 LEU A N 1
ATOM 1350 C CA . LEU A 1 167 ? 2.524 1.631 3.419 1.00 92.38 167 LEU A CA 1
ATOM 1351 C C . LEU A 1 167 ? 1.011 1.905 3.367 1.00 92.38 167 LEU A C 1
ATOM 1353 O O . LEU A 1 167 ? 0.232 1.135 3.930 1.00 92.38 167 LEU A O 1
ATOM 1357 N N . ALA A 1 168 ? 0.581 2.951 2.655 1.00 93.62 168 ALA A N 1
ATOM 1358 C CA . ALA A 1 168 ? -0.834 3.296 2.522 1.00 93.62 168 ALA A CA 1
ATOM 1359 C C . ALA A 1 168 ? -1.632 2.199 1.798 1.00 93.62 168 ALA A C 1
ATOM 1361 O O . ALA A 1 168 ? -2.653 1.745 2.312 1.00 93.62 168 ALA A O 1
ATOM 1362 N N . PHE A 1 169 ? -1.147 1.719 0.646 1.00 91.75 169 PHE A N 1
ATOM 1363 C CA . PHE A 1 169 ? -1.800 0.644 -0.106 1.00 91.75 169 PHE A CA 1
ATOM 1364 C C . PHE A 1 169 ? -1.822 -0.660 0.679 1.00 91.75 169 PHE A C 1
ATOM 1366 O O . PHE A 1 169 ? -2.837 -1.351 0.685 1.00 91.75 169 PHE A O 1
ATOM 1373 N N . SER A 1 170 ? -0.725 -0.989 1.363 1.00 91.12 170 SER A N 1
ATOM 1374 C CA . SER A 1 170 ? -0.692 -2.177 2.208 1.00 91.12 170 SER A CA 1
ATOM 1375 C C . SER A 1 170 ? -1.724 -2.073 3.326 1.00 91.12 170 SER A C 1
ATOM 1377 O O . SER A 1 170 ? -2.532 -2.978 3.471 1.00 91.12 170 SER A O 1
ATOM 1379 N N . THR A 1 171 ? -1.793 -0.944 4.03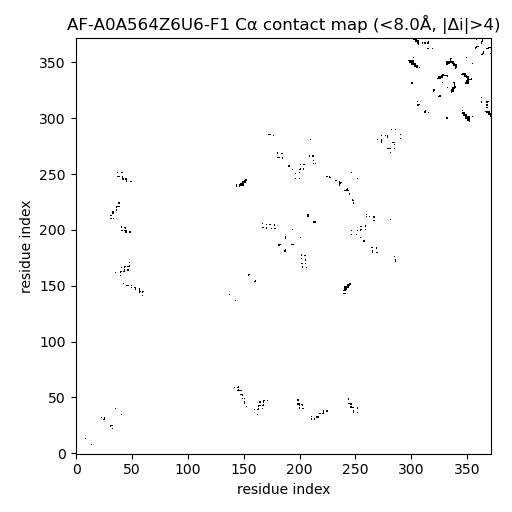3 1.00 93.75 171 THR A N 1
ATOM 1380 C CA . THR A 1 171 ? -2.812 -0.715 5.071 1.00 93.75 171 THR A CA 1
ATOM 1381 C C . THR A 1 171 ? -4.225 -0.826 4.499 1.00 93.75 171 THR A C 1
ATOM 1383 O O . THR A 1 171 ? -5.069 -1.501 5.081 1.00 93.75 171 THR A O 1
ATOM 1386 N N . MET A 1 172 ? -4.470 -0.240 3.324 1.00 92.31 172 MET A N 1
ATOM 1387 C CA . MET A 1 172 ? -5.771 -0.281 2.656 1.00 92.31 172 MET A CA 1
ATOM 1388 C C . MET A 1 172 ? -6.233 -1.712 2.358 1.00 92.31 172 MET A C 1
ATOM 1390 O O . MET A 1 172 ? -7.407 -2.019 2.556 1.00 92.31 172 MET A O 1
ATOM 1394 N N . LYS A 1 173 ? -5.317 -2.612 1.967 1.00 90.44 173 LYS A N 1
ATOM 1395 C CA . LYS A 1 173 ? -5.633 -4.039 1.768 1.00 90.44 173 LYS A CA 1
ATOM 1396 C C . LYS A 1 173 ? -6.186 -4.683 3.046 1.00 90.44 173 LYS A C 1
ATOM 1398 O O . LYS A 1 173 ? -7.098 -5.496 2.974 1.00 90.44 173 LYS A O 1
ATOM 1403 N N . TYR A 1 174 ? -5.647 -4.325 4.211 1.00 91.88 174 TYR A N 1
ATOM 1404 C CA . TYR A 1 174 ? -6.034 -4.918 5.496 1.00 91.88 174 TYR A CA 1
ATOM 1405 C C . TYR A 1 174 ? -7.038 -4.074 6.286 1.00 91.88 174 TYR A C 1
ATOM 1407 O O . TYR A 1 174 ? -7.376 -4.456 7.402 1.00 91.88 174 TYR A O 1
ATOM 1415 N N . CYS A 1 175 ? -7.539 -2.961 5.740 1.00 92.25 175 CYS A N 1
ATOM 1416 C CA . CYS A 1 175 ? -8.373 -2.007 6.473 1.00 92.25 175 CYS A CA 1
ATOM 1417 C C . CYS A 1 175 ? -9.534 -2.663 7.234 1.00 92.25 175 CYS A C 1
ATOM 1419 O O . CYS A 1 175 ? -9.679 -2.427 8.426 1.00 92.25 175 CYS A O 1
ATOM 1421 N N . THR A 1 176 ? -10.302 -3.535 6.580 1.00 91.69 176 THR A N 1
ATOM 1422 C CA . THR A 1 176 ? -11.460 -4.212 7.193 1.00 91.69 176 THR A CA 1
ATOM 1423 C C . THR A 1 176 ? -11.063 -5.138 8.344 1.00 91.69 176 THR A C 1
ATOM 1425 O O . THR A 1 176 ? -11.770 -5.258 9.344 1.00 91.69 176 THR A O 1
ATOM 1428 N N . VAL A 1 177 ? -9.909 -5.797 8.223 1.00 92.88 177 VAL A N 1
ATOM 1429 C CA . VAL A 1 177 ? -9.352 -6.659 9.271 1.00 92.88 177 VAL A CA 1
ATOM 1430 C C . VAL A 1 177 ? -8.865 -5.810 10.445 1.00 92.88 177 VAL A C 1
ATOM 1432 O O . VAL A 1 177 ? -9.109 -6.171 11.592 1.00 92.88 177 VAL A O 1
ATOM 1435 N N . LEU A 1 178 ? -8.202 -4.686 10.166 1.00 94.81 178 LEU A N 1
ATOM 1436 C CA . LEU A 1 178 ? -7.674 -3.768 11.176 1.00 94.81 178 LEU A CA 1
ATOM 1437 C C . LEU A 1 178 ? -8.792 -3.077 11.965 1.00 94.81 178 LEU A C 1
ATOM 1439 O O . LEU A 1 178 ? -8.707 -3.021 13.186 1.00 94.81 178 LEU A O 1
ATOM 1443 N N . GLU A 1 179 ? -9.860 -2.631 11.302 1.00 94.56 179 GLU A N 1
ATOM 1444 C CA . GLU A 1 179 ? -11.057 -2.075 11.954 1.00 94.56 179 GLU A CA 1
ATOM 1445 C C . GLU A 1 179 ? -11.687 -3.098 12.910 1.00 94.56 179 GLU A C 1
ATOM 1447 O O . GLU A 1 179 ? -11.893 -2.811 14.085 1.00 94.56 179 GLU A O 1
ATOM 1452 N N . LYS A 1 180 ? -11.868 -4.346 12.460 1.00 93.56 180 LYS A N 1
ATOM 1453 C CA . LYS A 1 180 ? -12.380 -5.435 13.309 1.00 93.56 180 LYS A CA 1
ATOM 1454 C C . LYS A 1 180 ? -11.479 -5.720 14.516 1.00 93.56 180 LYS A C 1
ATOM 1456 O O . LYS A 1 180 ? -11.977 -6.087 15.576 1.00 93.56 180 LYS A O 1
ATOM 1461 N N . ILE A 1 181 ? -10.160 -5.590 14.358 1.00 94.44 181 ILE A N 1
ATOM 1462 C CA . ILE A 1 181 ? -9.200 -5.725 15.462 1.00 94.44 181 ILE A CA 1
ATOM 1463 C C . ILE A 1 181 ? -9.357 -4.569 16.458 1.00 94.44 181 ILE A C 1
ATOM 1465 O O . ILE A 1 181 ? -9.363 -4.817 17.662 1.00 94.44 181 ILE A O 1
ATOM 1469 N N . LEU A 1 182 ? -9.485 -3.329 15.976 1.00 95.75 182 LEU A N 1
ATOM 1470 C CA . LEU A 1 182 ? -9.695 -2.150 16.821 1.00 95.75 182 LEU A CA 1
ATOM 1471 C C . LEU A 1 182 ? -10.989 -2.267 17.635 1.00 95.75 182 LEU A C 1
ATOM 1473 O O . LEU A 1 182 ? -10.977 -1.976 18.833 1.00 95.75 182 LEU A O 1
ATOM 1477 N N . ASP A 1 183 ? -12.060 -2.759 17.010 1.00 94.94 183 ASP A N 1
ATOM 1478 C CA . ASP A 1 183 ? -13.348 -2.998 17.663 1.00 94.94 183 ASP A CA 1
ATOM 1479 C C . ASP A 1 183 ? -13.272 -4.120 18.714 1.00 94.94 183 ASP A C 1
ATOM 1481 O O . ASP A 1 183 ? -13.775 -3.954 19.822 1.00 94.94 183 ASP A O 1
ATOM 1485 N N . ASP A 1 184 ? -12.608 -5.244 18.409 1.00 94.25 184 ASP A N 1
ATOM 1486 C CA . ASP A 1 184 ? -12.439 -6.377 19.342 1.00 94.25 184 ASP A CA 1
ATOM 1487 C C . ASP A 1 184 ? -11.578 -6.011 20.563 1.00 94.25 184 ASP A C 1
ATOM 1489 O O . ASP A 1 184 ? -11.784 -6.524 21.662 1.00 94.25 184 ASP A O 1
ATOM 1493 N N . VAL A 1 185 ? -10.603 -5.118 20.382 1.00 95.19 185 VAL A N 1
ATOM 1494 C CA . VAL A 1 185 ? -9.774 -4.593 21.477 1.00 95.19 185 VAL A CA 1
ATOM 1495 C C . VAL A 1 185 ? -10.491 -3.482 22.254 1.00 95.19 185 VAL A C 1
ATOM 1497 O O . VAL A 1 185 ? -10.152 -3.243 23.410 1.00 95.19 185 VAL A O 1
ATOM 1500 N N . GLY A 1 186 ? -11.486 -2.822 21.656 1.00 94.31 186 GLY A N 1
ATOM 1501 C CA . GLY A 1 186 ? -12.151 -1.666 22.255 1.00 94.31 186 GLY A CA 1
ATOM 1502 C C . GLY A 1 186 ? -11.254 -0.426 22.316 1.00 94.31 186 GLY A C 1
ATOM 1503 O O . GLY A 1 186 ? -11.399 0.383 23.228 1.00 94.31 186 GLY A O 1
ATOM 1504 N N . PHE A 1 187 ? -10.334 -0.268 21.355 1.00 95.19 187 PHE A N 1
ATOM 1505 C CA . PHE A 1 187 ? -9.274 0.753 21.380 1.00 95.19 187 PHE A CA 1
ATOM 1506 C C . PHE A 1 187 ? -9.806 2.178 21.606 1.00 95.19 187 PHE A C 1
ATOM 1508 O O . PHE A 1 187 ? -9.336 2.895 22.485 1.00 95.19 187 PHE A O 1
ATOM 1515 N N . TYR A 1 188 ? -10.848 2.574 20.869 1.00 94.88 188 TYR A N 1
ATOM 1516 C CA . TYR A 1 188 ? -11.450 3.908 20.991 1.00 94.88 188 TYR A CA 1
ATOM 1517 C C . TYR A 1 188 ? -12.301 4.104 22.255 1.00 94.88 188 TYR A C 1
ATOM 1519 O O . TYR A 1 188 ? -12.768 5.212 22.505 1.00 94.88 188 TYR A O 1
ATOM 1527 N N . GLY A 1 189 ? -12.530 3.048 23.042 1.00 93.19 189 GLY A N 1
ATOM 1528 C CA . GLY A 1 189 ? -13.110 3.170 24.377 1.00 93.19 189 GLY A CA 1
ATOM 1529 C C . GLY A 1 189 ? -12.100 3.686 25.405 1.00 93.19 189 GLY A C 1
ATOM 1530 O O . GLY A 1 189 ? -12.489 4.406 26.319 1.00 93.19 189 GLY A O 1
ATOM 1531 N N . GLU A 1 190 ? -10.820 3.344 25.237 1.00 92.81 190 GLU A N 1
ATOM 1532 C CA . GLU A 1 190 ? -9.722 3.790 26.106 1.00 92.81 190 GLU A CA 1
ATOM 1533 C C . GLU A 1 190 ? -9.075 5.089 25.600 1.00 92.81 190 GLU A C 1
ATOM 1535 O O . GLU A 1 190 ? -8.719 5.942 26.408 1.00 92.81 190 GLU A O 1
ATOM 1540 N N . TYR A 1 191 ? -9.018 5.273 24.275 1.00 93.69 191 TYR A N 1
ATOM 1541 C CA . TYR A 1 191 ? -8.438 6.449 23.611 1.00 93.69 191 TYR A CA 1
ATOM 1542 C C . TYR A 1 191 ? -9.440 7.124 22.650 1.00 93.69 191 TYR A C 1
ATOM 1544 O O . TYR A 1 191 ? -9.294 7.032 21.422 1.00 93.69 191 TYR A O 1
ATOM 1552 N N . PRO A 1 192 ? -10.510 7.765 23.159 1.00 92.94 192 PRO A N 1
ATOM 1553 C CA . PRO A 1 192 ? -11.534 8.398 22.325 1.00 92.94 192 PRO A CA 1
ATOM 1554 C C . PRO A 1 192 ? -11.006 9.579 21.501 1.00 92.94 192 PRO A C 1
ATOM 1556 O O . PRO A 1 192 ? -11.500 9.820 20.404 1.00 92.94 192 PRO A O 1
ATOM 1559 N N . GLU A 1 193 ? -9.993 10.297 21.982 1.00 90.31 193 GLU A N 1
ATOM 1560 C CA . GLU A 1 193 ? -9.347 11.417 21.289 1.00 90.31 193 GLU A CA 1
ATOM 1561 C C . GLU A 1 193 ? -8.662 10.993 19.983 1.00 90.31 193 GLU A C 1
ATOM 1563 O O . GLU A 1 193 ? -8.622 11.753 19.017 1.00 90.31 193 GLU A O 1
ATOM 1568 N N . LEU A 1 194 ? -8.206 9.740 19.900 1.00 91.38 194 LEU A N 1
ATOM 1569 C CA . LEU A 1 194 ? -7.531 9.211 18.715 1.00 91.38 194 LEU A CA 1
ATOM 1570 C C . LEU A 1 194 ? -8.500 8.850 17.576 1.00 91.38 194 LEU A C 1
ATOM 1572 O O . LEU A 1 194 ? -8.055 8.452 16.498 1.00 91.38 194 LEU A O 1
ATOM 1576 N N . ARG A 1 195 ? -9.821 9.008 17.769 1.00 89.44 195 ARG A N 1
ATOM 1577 C CA . ARG A 1 195 ? -10.827 8.853 16.699 1.00 89.44 195 ARG A CA 1
ATOM 1578 C C . ARG A 1 195 ? -10.605 9.826 15.547 1.00 89.44 195 ARG A C 1
ATOM 1580 O O . ARG A 1 195 ? -10.834 9.459 14.399 1.00 89.44 195 ARG A O 1
ATOM 1587 N N . GLU A 1 196 ? -10.175 11.052 15.835 1.00 87.31 196 GLU A N 1
ATOM 1588 C CA . GLU A 1 196 ? -9.936 12.064 14.794 1.00 87.31 196 GLU A CA 1
ATOM 1589 C C . GLU A 1 196 ? -8.791 11.651 13.853 1.00 87.31 196 GLU A C 1
ATOM 1591 O O . GLU A 1 196 ? -8.815 11.942 12.651 1.00 87.31 196 GLU A O 1
ATOM 1596 N N . GLU A 1 197 ? -7.846 10.878 14.391 1.00 89.69 197 GLU A N 1
ATOM 1597 C CA . GLU A 1 197 ? -6.662 10.352 13.717 1.00 89.69 197 GLU A CA 1
ATOM 1598 C C . GLU A 1 197 ? -6.786 8.854 13.384 1.00 89.69 197 GLU A C 1
ATOM 1600 O O . GLU A 1 197 ? -5.791 8.139 13.269 1.00 89.69 197 GLU A O 1
ATOM 1605 N N . GLU A 1 198 ? -8.009 8.357 13.159 1.00 92.56 198 GLU A N 1
ATOM 1606 C CA . GLU A 1 198 ? -8.295 6.942 12.863 1.00 92.56 198 GLU A CA 1
ATOM 1607 C C . GLU A 1 198 ? -7.411 6.357 11.747 1.00 92.56 198 GLU A C 1
ATOM 1609 O O . GLU A 1 198 ? -6.904 5.242 11.848 1.00 92.56 198 GLU A O 1
ATOM 1614 N N . HIS A 1 199 ? -7.142 7.132 10.698 1.00 93.38 199 HIS A N 1
ATOM 1615 C CA . HIS A 1 199 ? -6.308 6.690 9.580 1.00 93.38 199 HIS A CA 1
ATOM 1616 C C . HIS A 1 199 ? -4.836 6.525 9.988 1.00 93.38 199 HIS A C 1
ATOM 1618 O O . HIS A 1 199 ? -4.153 5.636 9.481 1.00 93.38 199 HIS A O 1
ATOM 1624 N N . LEU A 1 200 ? -4.352 7.351 10.920 1.00 93.38 200 LEU A N 1
ATOM 1625 C CA . LEU A 1 200 ? -3.012 7.233 11.491 1.00 93.38 200 LEU A CA 1
ATOM 1626 C C . LEU A 1 200 ? -2.915 6.011 12.401 1.00 93.38 200 LEU A C 1
ATOM 1628 O O . LEU A 1 200 ? -1.928 5.277 12.327 1.00 93.38 200 LEU A O 1
ATOM 1632 N N . VAL A 1 201 ? -3.963 5.749 13.188 1.00 95.06 201 VAL A N 1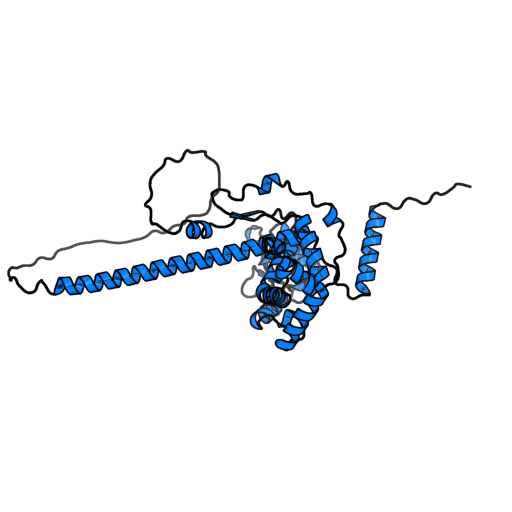
ATOM 1633 C CA . VAL A 1 201 ? -4.093 4.531 13.999 1.00 95.06 201 VAL A CA 1
ATOM 1634 C C . VAL A 1 201 ? -4.036 3.292 13.107 1.00 95.06 201 VAL A C 1
ATOM 1636 O O . VAL A 1 201 ? -3.220 2.410 13.358 1.00 95.06 201 VAL A O 1
ATOM 1639 N N . LEU A 1 202 ? -4.821 3.239 12.025 1.00 95.75 202 LEU A N 1
ATOM 1640 C CA . LEU A 1 202 ? -4.847 2.100 11.099 1.00 95.75 202 LEU A CA 1
ATOM 1641 C C . LEU A 1 202 ? -3.479 1.824 10.464 1.00 95.75 202 LEU A C 1
ATOM 1643 O O . LEU A 1 202 ? -3.027 0.678 10.450 1.00 95.75 202 LEU A O 1
ATOM 1647 N N . VAL A 1 203 ? -2.807 2.862 9.956 1.00 95.12 203 VAL A N 1
ATOM 1648 C CA . VAL A 1 203 ? -1.491 2.717 9.313 1.00 95.12 203 VAL A CA 1
ATOM 1649 C C . VAL A 1 203 ? -0.428 2.274 10.319 1.00 95.12 203 VAL A C 1
ATOM 1651 O O . VAL A 1 203 ? 0.386 1.397 10.024 1.00 95.12 203 VAL A O 1
ATOM 1654 N N . THR A 1 204 ? -0.452 2.843 11.524 1.00 93.00 204 THR A N 1
ATOM 1655 C CA . THR A 1 204 ? 0.498 2.488 12.585 1.00 93.00 204 THR A CA 1
ATOM 1656 C C . THR A 1 204 ? 0.250 1.063 13.077 1.00 93.00 204 THR A C 1
ATOM 1658 O O . THR A 1 204 ? 1.186 0.273 13.190 1.00 93.00 204 THR A O 1
ATOM 1661 N N . LEU A 1 205 ? -1.013 0.684 13.287 1.00 94.69 205 LEU A N 1
ATOM 1662 C CA . LEU A 1 205 ? -1.399 -0.663 13.699 1.00 94.69 205 LEU A CA 1
ATOM 1663 C C . LEU A 1 205 ? -1.004 -1.706 12.651 1.00 94.69 205 LEU A C 1
ATOM 1665 O O . LEU A 1 205 ? -0.507 -2.772 13.015 1.00 94.69 205 LEU A O 1
ATOM 1669 N N . TYR A 1 206 ? -1.186 -1.404 11.362 1.00 93.88 206 TYR A N 1
ATOM 1670 C CA . TYR A 1 206 ? -0.758 -2.287 10.282 1.00 93.88 206 TYR A CA 1
ATOM 1671 C C . TYR A 1 206 ? 0.741 -2.593 10.371 1.00 93.88 206 TYR A C 1
ATOM 1673 O O . TYR A 1 206 ? 1.123 -3.762 10.448 1.00 93.88 206 TYR A O 1
ATOM 1681 N N . ASP A 1 207 ? 1.584 -1.562 10.427 1.00 92.31 207 ASP A N 1
ATOM 1682 C CA . ASP A 1 207 ? 3.036 -1.731 10.516 1.00 92.31 207 ASP A CA 1
ATOM 1683 C C . ASP A 1 207 ? 3.447 -2.541 11.759 1.00 92.31 207 ASP A C 1
ATOM 1685 O O . ASP A 1 207 ? 4.190 -3.522 11.656 1.00 92.31 207 ASP A O 1
ATOM 1689 N N . TYR A 1 208 ? 2.893 -2.205 12.928 1.00 90.50 208 TYR A N 1
ATOM 1690 C CA . TYR A 1 208 ? 3.156 -2.943 14.164 1.00 90.50 208 TYR A CA 1
ATOM 1691 C C . TYR A 1 208 ? 2.686 -4.400 14.086 1.00 90.50 208 TYR A C 1
ATOM 1693 O O . TYR A 1 208 ? 3.395 -5.292 14.552 1.00 90.50 208 TYR A O 1
ATOM 1701 N N . SER A 1 209 ? 1.549 -4.678 13.447 1.00 90.56 209 SER A N 1
ATOM 1702 C CA . SER A 1 209 ? 1.043 -6.046 13.289 1.00 90.56 209 SER A CA 1
ATOM 1703 C C . SER A 1 209 ? 1.979 -6.923 12.448 1.00 90.56 209 SER A C 1
ATOM 1705 O O . SER A 1 209 ? 2.211 -8.083 12.791 1.00 90.56 209 SER A O 1
ATOM 1707 N N . VAL A 1 210 ? 2.579 -6.364 11.391 1.00 87.88 210 VAL A N 1
ATOM 1708 C CA . VAL A 1 210 ? 3.535 -7.070 10.521 1.00 87.88 210 VAL A CA 1
ATOM 1709 C C . VAL A 1 210 ? 4.867 -7.304 11.238 1.00 87.88 210 VAL A C 1
ATOM 1711 O O . VAL A 1 210 ? 5.513 -8.330 11.026 1.00 87.88 210 VAL A O 1
ATOM 1714 N N . ARG A 1 211 ? 5.260 -6.393 12.135 1.00 86.44 211 ARG A N 1
ATOM 1715 C CA . ARG A 1 211 ? 6.493 -6.483 12.933 1.00 86.44 211 ARG A CA 1
ATOM 1716 C C . ARG A 1 211 ? 6.313 -7.192 14.281 1.00 86.44 211 ARG A C 1
ATOM 1718 O O . ARG A 1 211 ? 7.192 -7.096 15.133 1.00 86.44 211 ARG A O 1
ATOM 1725 N N . ASN A 1 212 ? 5.201 -7.904 14.497 1.00 85.38 212 ASN A N 1
ATOM 1726 C CA . ASN A 1 212 ? 4.871 -8.568 15.770 1.00 85.38 212 ASN A CA 1
ATOM 1727 C C . ASN A 1 212 ? 4.979 -7.632 16.993 1.00 85.38 212 ASN A C 1
ATOM 1729 O O . ASN A 1 212 ? 5.480 -8.023 18.044 1.00 85.38 212 ASN A O 1
ATOM 1733 N N . PHE A 1 213 ? 4.542 -6.384 16.834 1.00 85.62 213 PHE A N 1
ATOM 1734 C CA . PHE A 1 213 ? 4.544 -5.324 17.845 1.00 85.62 213 PHE A CA 1
ATOM 1735 C C . PHE A 1 213 ? 5.909 -4.979 18.450 1.00 85.62 213 PHE A C 1
ATOM 1737 O O . PHE A 1 213 ? 5.992 -4.436 19.549 1.00 85.62 213 PHE A O 1
ATOM 1744 N N . GLN A 1 214 ? 6.995 -5.250 17.732 1.00 83.12 214 GLN A N 1
ATOM 1745 C CA . GLN A 1 214 ? 8.313 -4.782 18.144 1.00 83.12 214 GLN A CA 1
ATOM 1746 C C . GLN A 1 214 ? 8.383 -3.249 18.076 1.00 83.12 214 GLN A C 1
ATOM 1748 O O . GLN A 1 214 ? 7.830 -2.632 17.164 1.00 83.12 214 GLN A O 1
ATOM 1753 N N . SER A 1 215 ? 9.081 -2.613 19.015 1.00 79.19 215 SER A N 1
ATOM 1754 C CA . SER A 1 215 ? 9.271 -1.157 18.995 1.00 79.19 215 SER A CA 1
ATOM 1755 C C . SER A 1 215 ? 10.098 -0.717 17.786 1.00 79.19 215 SER A C 1
ATOM 1757 O O . SER A 1 215 ? 11.017 -1.421 17.362 1.00 79.19 215 SER A O 1
ATOM 1759 N N . ARG A 1 216 ? 9.787 0.458 17.227 1.00 80.06 216 ARG A N 1
ATOM 1760 C CA . ARG A 1 216 ? 10.618 1.071 16.184 1.00 80.06 216 ARG A CA 1
ATOM 1761 C C . ARG A 1 216 ? 11.940 1.553 16.789 1.00 80.06 216 ARG A C 1
ATOM 1763 O O . ARG A 1 216 ? 11.983 2.012 17.930 1.00 80.06 216 ARG A O 1
ATOM 1770 N N . THR A 1 217 ? 13.018 1.474 16.016 1.00 68.75 217 THR A N 1
ATOM 1771 C CA . THR A 1 217 ? 14.258 2.190 16.337 1.00 68.75 217 THR A CA 1
ATOM 1772 C C . THR A 1 217 ? 14.092 3.616 15.831 1.00 68.75 217 THR A C 1
ATOM 1774 O O . THR A 1 217 ? 13.861 3.792 14.638 1.00 68.75 217 THR A O 1
ATOM 1777 N N . SER A 1 218 ? 14.187 4.608 16.721 1.00 63.03 218 SER A N 1
ATOM 1778 C CA . SER A 1 218 ? 14.161 6.024 16.329 1.00 63.03 218 SER A CA 1
ATOM 1779 C C . SER A 1 218 ? 15.233 6.282 15.271 1.00 63.03 218 SER A C 1
ATOM 1781 O O . SER A 1 218 ? 16.389 5.885 15.459 1.00 63.03 218 SER A O 1
ATOM 1783 N N . THR A 1 219 ? 14.845 6.881 14.148 1.00 59.53 219 THR A N 1
ATOM 1784 C CA . THR A 1 219 ? 15.766 7.224 13.062 1.00 59.53 219 THR A CA 1
ATOM 1785 C C . THR A 1 219 ? 16.203 8.673 13.187 1.00 59.53 219 THR A C 1
ATOM 1787 O O . THR A 1 219 ? 15.445 9.520 13.643 1.00 59.53 219 THR A O 1
ATOM 1790 N N . ASP A 1 220 ? 17.415 8.989 12.737 1.00 54.53 220 ASP A N 1
ATOM 1791 C CA . ASP A 1 220 ? 17.923 10.369 12.754 1.00 54.53 220 ASP A CA 1
ATOM 1792 C C . ASP A 1 220 ? 17.027 11.327 11.945 1.00 54.53 220 ASP A C 1
ATOM 1794 O O . ASP A 1 220 ? 16.877 12.491 12.293 1.00 54.53 220 ASP A O 1
ATOM 1798 N N . LEU A 1 221 ? 16.330 10.795 10.934 1.00 59.31 221 LEU A N 1
ATOM 1799 C CA . LEU A 1 221 ? 15.339 11.507 10.122 1.00 59.31 221 LEU A CA 1
ATOM 1800 C C . LEU A 1 221 ? 14.062 11.892 10.889 1.00 59.31 221 LEU A C 1
ATOM 1802 O O . LEU A 1 221 ? 13.310 12.737 10.411 1.00 59.31 221 LEU A O 1
ATOM 1806 N N . ASP A 1 222 ? 13.801 11.295 12.056 1.00 60.72 222 ASP A N 1
ATOM 1807 C CA . ASP A 1 222 ? 12.701 11.704 12.937 1.00 60.72 222 ASP A CA 1
ATOM 1808 C C . ASP A 1 222 ? 13.026 13.022 13.668 1.00 60.72 222 ASP A C 1
ATOM 1810 O O . ASP A 1 222 ? 12.111 13.752 14.048 1.00 60.72 222 ASP A O 1
ATOM 1814 N N . ALA A 1 223 ? 14.314 13.350 13.844 1.00 51.97 223 ALA A N 1
ATOM 1815 C CA . ALA A 1 223 ? 14.764 14.575 14.512 1.00 51.97 223 ALA A CA 1
ATOM 1816 C C . ALA A 1 223 ? 14.728 15.814 13.596 1.00 51.97 223 ALA A C 1
ATOM 1818 O O . ALA A 1 223 ? 14.586 16.931 14.089 1.00 51.97 223 ALA A O 1
ATOM 1819 N N . ASP A 1 224 ? 14.808 15.607 12.278 1.00 49.88 224 ASP A N 1
ATOM 1820 C CA . ASP A 1 224 ? 14.874 16.666 11.263 1.00 49.88 224 ASP A CA 1
ATOM 1821 C C . ASP A 1 224 ? 13.506 17.066 10.692 1.00 49.88 224 ASP A C 1
ATOM 1823 O O . ASP A 1 224 ? 13.445 17.850 9.747 1.00 49.88 224 ASP A O 1
ATOM 1827 N N . VAL A 1 225 ? 12.391 16.548 11.220 1.00 55.09 225 VAL A N 1
ATOM 1828 C CA . VAL A 1 225 ? 11.057 16.969 10.768 1.00 55.09 225 VAL A CA 1
ATOM 1829 C C . VAL A 1 225 ? 10.748 18.334 11.394 1.00 55.09 225 VAL A C 1
ATOM 1831 O O . VAL A 1 225 ? 10.443 18.384 12.590 1.00 55.09 225 VAL A O 1
ATOM 1834 N N . PRO A 1 226 ? 10.798 19.453 10.641 1.00 50.06 226 PRO A N 1
ATOM 1835 C CA . PRO A 1 226 ? 10.439 20.742 11.205 1.00 50.06 226 PRO A CA 1
ATOM 1836 C C . PRO A 1 226 ? 8.982 20.687 11.688 1.00 50.06 226 PRO A C 1
ATOM 1838 O O . PRO A 1 226 ? 8.125 20.131 10.984 1.00 50.06 226 PRO A O 1
ATOM 1841 N N . PRO A 1 227 ? 8.670 21.258 12.865 1.00 52.28 227 PRO A N 1
ATOM 1842 C CA . PRO A 1 227 ? 7.294 21.464 13.283 1.00 52.28 227 PRO A CA 1
ATOM 1843 C C . PRO A 1 227 ? 6.598 22.248 12.176 1.00 52.28 227 PRO A C 1
ATOM 1845 O O . PRO A 1 227 ? 7.007 23.356 11.833 1.00 52.28 227 PRO A O 1
ATOM 1848 N N . ARG A 1 228 ? 5.595 21.641 11.546 1.00 56.94 228 ARG A N 1
ATOM 1849 C CA . ARG A 1 228 ? 4.814 22.341 10.537 1.00 56.94 228 ARG A CA 1
ATOM 1850 C C . ARG A 1 228 ? 4.087 23.486 11.233 1.00 56.94 228 ARG A C 1
ATOM 1852 O O . ARG A 1 228 ? 3.439 23.243 12.247 1.00 56.94 228 ARG A O 1
ATOM 1859 N N . ASP A 1 229 ? 4.206 24.694 10.688 1.00 50.44 229 ASP A N 1
ATOM 1860 C CA . ASP A 1 229 ? 3.544 25.885 11.217 1.00 50.44 229 ASP A CA 1
ATOM 1861 C C . ASP A 1 229 ? 2.035 25.617 11.356 1.00 50.44 229 ASP A C 1
ATOM 1863 O O . ASP A 1 229 ? 1.318 25.423 10.369 1.00 50.44 229 ASP A O 1
ATOM 1867 N N . GLU A 1 230 ? 1.550 25.570 12.600 1.00 51.75 230 GLU A N 1
ATOM 1868 C CA . GLU A 1 230 ? 0.144 25.312 12.952 1.00 51.75 230 GLU A CA 1
ATOM 1869 C C . GLU A 1 230 ? -0.806 26.327 12.282 1.00 51.75 230 GLU A C 1
ATOM 1871 O O . GLU A 1 230 ? -1.984 26.047 12.044 1.00 51.75 230 GLU A O 1
ATOM 1876 N N . THR A 1 231 ? -0.270 27.491 11.906 1.00 48.88 231 THR A N 1
ATOM 1877 C CA . THR A 1 231 ? -0.958 28.616 11.267 1.00 48.88 231 THR A CA 1
ATOM 1878 C C . THR A 1 231 ? -1.412 28.334 9.827 1.00 48.88 231 THR A C 1
ATOM 1880 O O . THR A 1 231 ? -2.457 28.845 9.421 1.00 48.88 231 THR A O 1
ATOM 1883 N N . GLU A 1 232 ? -0.726 27.475 9.060 1.00 50.16 232 GLU A N 1
ATOM 1884 C CA . GLU A 1 232 ? -1.161 27.096 7.699 1.00 50.16 232 GLU A CA 1
ATOM 1885 C C . GLU A 1 232 ? -2.285 26.046 7.684 1.00 50.16 232 GLU A C 1
ATOM 1887 O O . GLU A 1 232 ? -2.984 25.888 6.679 1.00 50.16 232 GLU A O 1
ATOM 1892 N N . SER A 1 233 ? -2.490 25.334 8.796 1.00 54.00 233 SER A N 1
ATOM 1893 C CA . SER A 1 233 ? -3.521 24.294 8.933 1.00 54.00 233 SER A CA 1
ATOM 1894 C C . SER A 1 233 ? -4.932 24.872 9.144 1.00 54.00 233 SER A C 1
ATOM 1896 O O . SER A 1 233 ? -5.926 24.149 9.087 1.00 54.00 233 SER A O 1
ATOM 1898 N N . MET A 1 234 ? -5.050 26.188 9.368 1.00 49.81 234 MET A N 1
ATOM 1899 C CA . MET A 1 234 ? -6.286 26.817 9.850 1.00 49.81 234 MET A CA 1
ATOM 1900 C C . MET A 1 234 ? -7.294 27.250 8.774 1.00 49.81 234 MET A C 1
ATOM 1902 O O . MET A 1 234 ? -8.374 27.737 9.112 1.00 49.81 234 MET A O 1
ATOM 1906 N N . LYS A 1 235 ? -7.010 27.048 7.481 1.00 53.56 235 LYS A N 1
ATOM 1907 C CA . LYS A 1 235 ? -8.010 27.235 6.414 1.00 53.56 235 LYS A CA 1
ATOM 1908 C C . LYS A 1 235 ? -8.375 25.876 5.806 1.00 53.56 235 LYS A C 1
ATOM 1910 O O . LYS A 1 235 ? -7.844 25.521 4.758 1.00 53.56 235 LYS A O 1
ATOM 1915 N N . PRO A 1 236 ? -9.311 25.114 6.413 1.00 55.50 236 PRO A N 1
ATOM 1916 C CA . PRO A 1 236 ? -9.693 23.772 5.951 1.00 55.50 236 PRO A CA 1
ATOM 1917 C C . PRO A 1 236 ? -10.433 23.773 4.604 1.00 55.50 236 PRO A C 1
ATOM 1919 O O . PRO A 1 236 ? -10.794 22.712 4.094 1.00 55.50 236 PRO A O 1
ATOM 1922 N N . ARG A 1 237 ? -10.694 24.962 4.043 1.00 56.91 237 ARG A N 1
ATOM 1923 C CA . ARG A 1 237 ? -11.397 25.162 2.782 1.00 56.91 237 ARG A CA 1
ATOM 1924 C C . ARG A 1 237 ? -10.620 26.120 1.891 1.00 56.91 237 ARG A C 1
ATOM 1926 O O . ARG A 1 237 ? -10.390 27.269 2.260 1.00 56.91 237 ARG A O 1
ATOM 1933 N N . PHE A 1 238 ? -10.284 25.654 0.695 1.00 59.78 238 PHE A N 1
ATOM 1934 C CA . PHE A 1 238 ? -9.917 26.502 -0.436 1.00 59.78 238 PHE A CA 1
ATOM 1935 C C . PHE A 1 238 ? -10.965 26.274 -1.525 1.00 59.78 238 PHE A C 1
ATOM 1937 O O . PHE A 1 238 ? -11.170 25.131 -1.936 1.00 59.78 238 PHE A O 1
ATOM 1944 N N . ALA A 1 239 ? -11.676 27.331 -1.935 1.00 59.66 239 ALA A N 1
ATOM 1945 C CA . ALA A 1 239 ? -12.796 27.249 -2.882 1.00 59.66 239 ALA A CA 1
ATOM 1946 C C . ALA A 1 239 ? -13.848 26.171 -2.508 1.00 59.66 239 ALA A C 1
ATOM 1948 O O . ALA A 1 239 ? -14.220 25.338 -3.334 1.00 59.66 239 ALA A O 1
ATOM 1949 N N . ASP A 1 240 ? -14.275 26.138 -1.236 1.00 64.62 240 ASP A N 1
ATOM 1950 C CA . ASP A 1 240 ? -15.191 25.137 -0.648 1.00 64.62 240 ASP A CA 1
ATOM 1951 C C . ASP A 1 240 ? -14.740 23.665 -0.703 1.00 64.62 240 ASP A C 1
ATOM 1953 O O . ASP A 1 240 ? -15.534 22.766 -0.418 1.00 64.62 240 ASP A O 1
ATOM 1957 N N . ARG A 1 241 ? -13.481 23.380 -1.050 1.00 68.12 241 ARG A N 1
ATOM 1958 C CA . ARG A 1 241 ? -12.939 22.013 -1.060 1.00 68.12 241 ARG A CA 1
ATOM 1959 C C . ARG A 1 241 ? -12.241 21.702 0.254 1.00 68.12 241 ARG A C 1
ATOM 1961 O O . ARG A 1 241 ? -11.440 22.508 0.726 1.00 68.12 241 ARG A O 1
ATOM 1968 N N . THR A 1 242 ? -12.499 20.519 0.802 1.00 74.19 242 THR A N 1
ATOM 1969 C CA . THR A 1 242 ? -11.795 20.006 1.983 1.00 74.19 242 THR A CA 1
ATOM 1970 C C . THR A 1 242 ? -10.328 19.750 1.641 1.00 74.19 242 THR A C 1
ATOM 1972 O O . THR A 1 242 ? -10.025 19.002 0.705 1.00 74.19 242 THR A O 1
ATOM 1975 N N . ILE A 1 243 ? -9.416 20.363 2.395 1.00 74.50 243 ILE A N 1
ATOM 1976 C CA . ILE A 1 243 ? -7.976 20.100 2.287 1.00 74.50 243 ILE A CA 1
ATOM 1977 C C . ILE A 1 243 ? -7.582 19.063 3.337 1.00 74.50 243 ILE A C 1
ATOM 1979 O O . ILE A 1 243 ? -7.909 19.208 4.514 1.00 74.50 243 ILE A O 1
ATOM 1983 N N . ILE A 1 244 ? -6.869 18.021 2.911 1.00 76.62 244 ILE A N 1
ATOM 1984 C CA . ILE A 1 244 ? -6.310 17.009 3.808 1.00 76.62 244 ILE A CA 1
ATOM 1985 C C . ILE A 1 244 ? -4.852 17.354 4.077 1.00 76.62 244 ILE A C 1
ATOM 1987 O O . ILE A 1 244 ? -4.026 17.403 3.160 1.00 76.62 244 ILE A O 1
ATOM 1991 N N . TYR A 1 245 ? -4.558 17.576 5.353 1.00 74.62 245 TYR A N 1
ATOM 1992 C CA . TYR A 1 245 ? -3.226 17.872 5.849 1.00 74.62 245 TYR A CA 1
ATOM 1993 C C . TYR A 1 245 ? -2.636 16.672 6.601 1.00 74.62 245 TYR A C 1
ATOM 1995 O O . TYR A 1 245 ? -3.380 15.976 7.295 1.00 74.62 245 TYR A O 1
ATOM 2003 N N . PRO A 1 246 ? -1.311 16.458 6.499 1.00 78.69 246 PRO A N 1
ATOM 2004 C CA . PRO A 1 246 ? -0.596 15.507 7.338 1.00 78.69 246 PRO A CA 1
ATOM 2005 C C . PRO A 1 246 ? -0.793 15.749 8.834 1.00 78.69 246 PRO A C 1
ATOM 2007 O O . PRO A 1 246 ? -0.650 16.900 9.260 1.00 78.69 246 PRO A O 1
ATOM 2010 N N . PRO A 1 247 ? -1.049 14.686 9.623 1.00 79.88 247 PRO A N 1
ATOM 2011 C CA . PRO A 1 247 ? -1.025 14.755 11.078 1.00 79.88 247 PRO A CA 1
ATOM 2012 C C . PRO A 1 247 ? 0.325 15.255 11.596 1.00 79.88 247 PRO A C 1
ATOM 2014 O O . PRO A 1 247 ? 1.370 15.055 10.962 1.00 79.88 247 PRO A O 1
ATOM 2017 N N . THR A 1 248 ? 0.312 15.895 12.763 1.00 80.25 248 THR A N 1
ATOM 2018 C CA . THR A 1 248 ? 1.531 16.405 13.399 1.00 80.25 248 THR A CA 1
ATOM 2019 C C . THR A 1 248 ? 2.399 15.265 13.934 1.00 80.25 248 THR A C 1
ATOM 2021 O O . THR A 1 248 ? 1.925 14.160 14.205 1.00 80.25 248 THR A O 1
ATOM 2024 N N . SER A 1 249 ? 3.693 15.541 14.131 1.00 80.00 249 SER A N 1
ATOM 2025 C CA . SER A 1 249 ? 4.598 14.592 14.792 1.00 80.00 249 SER A CA 1
ATOM 2026 C C . SER A 1 249 ? 4.071 14.211 16.188 1.00 80.00 249 SER A C 1
ATOM 2028 O O . SER A 1 249 ? 4.008 13.036 16.546 1.00 80.00 249 SER A O 1
ATOM 2030 N N . LYS A 1 250 ? 3.565 15.177 16.956 1.00 83.00 250 LYS A N 1
ATOM 2031 C CA . LYS A 1 250 ? 2.992 14.903 18.277 1.00 83.00 250 LYS A CA 1
ATOM 2032 C C . LYS A 1 250 ? 1.829 13.900 18.224 1.00 83.00 250 LYS A C 1
ATOM 2034 O O . LYS A 1 250 ? 1.853 12.925 18.967 1.00 83.00 250 LYS A O 1
ATOM 2039 N N . ALA A 1 251 ? 0.886 14.083 17.296 1.00 85.44 251 ALA A N 1
ATOM 2040 C CA . ALA A 1 251 ? -0.244 13.167 17.121 1.00 85.44 251 ALA A CA 1
ATOM 2041 C C . ALA A 1 251 ? 0.220 11.733 16.818 1.00 85.44 251 ALA A C 1
ATOM 2043 O O . ALA A 1 251 ? -0.304 10.768 17.370 1.00 85.44 251 ALA A O 1
ATOM 2044 N N . PHE A 1 252 ? 1.257 11.576 15.991 1.00 88.62 252 PHE A N 1
ATOM 2045 C CA . PHE A 1 252 ? 1.828 10.257 15.737 1.00 88.62 252 PHE A CA 1
ATOM 2046 C C . PHE A 1 252 ? 2.457 9.632 16.991 1.00 88.62 252 PHE A C 1
ATOM 2048 O O . PHE A 1 252 ? 2.266 8.442 17.219 1.00 88.62 252 PHE A O 1
ATOM 2055 N N . GLN A 1 253 ? 3.187 10.398 17.810 1.00 87.69 253 GLN A N 1
ATOM 2056 C CA . GLN A 1 253 ? 3.795 9.866 19.039 1.00 87.69 253 GLN A CA 1
ATOM 2057 C C . GLN A 1 253 ? 2.732 9.407 20.046 1.00 87.69 253 GLN A C 1
ATOM 2059 O O . GLN A 1 253 ? 2.901 8.370 20.685 1.00 87.69 253 GLN A O 1
ATOM 2064 N N . GLU A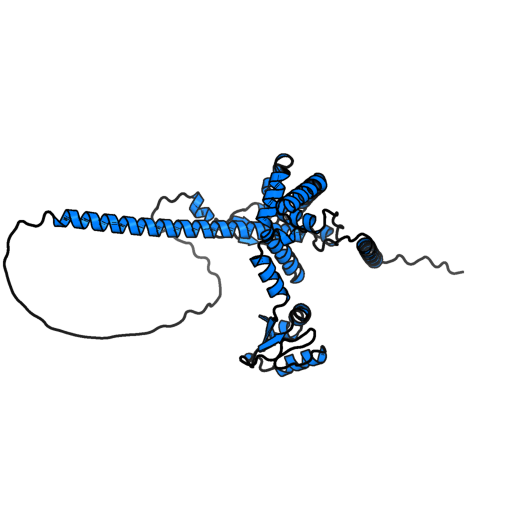 1 254 ? 1.627 10.147 20.159 1.00 90.12 254 GLU A N 1
ATOM 2065 C CA . GLU A 1 254 ? 0.481 9.780 20.999 1.00 90.12 254 GLU A CA 1
ATOM 2066 C C . GLU A 1 254 ? -0.167 8.470 20.514 1.00 90.12 254 GLU A C 1
ATOM 2068 O O . GLU A 1 254 ? -0.346 7.539 21.303 1.00 90.12 254 GLU A O 1
ATOM 2073 N N . VAL A 1 255 ? -0.419 8.347 19.204 1.00 92.12 255 VAL A N 1
ATOM 2074 C CA . VAL A 1 255 ? -0.943 7.114 18.587 1.00 92.12 255 VAL A CA 1
ATOM 2075 C C . VAL A 1 255 ? 0.009 5.931 18.779 1.00 92.12 255 VAL A C 1
ATOM 2077 O O . VAL A 1 255 ? -0.423 4.834 19.140 1.00 92.12 255 VAL A O 1
ATOM 2080 N N . GLU A 1 256 ? 1.307 6.133 18.553 1.00 91.75 256 GLU A N 1
ATOM 2081 C CA . GLU A 1 256 ? 2.326 5.097 18.720 1.00 91.75 256 GLU A CA 1
ATOM 2082 C C . GLU A 1 256 ? 2.369 4.596 20.169 1.00 91.75 256 GLU A C 1
ATOM 2084 O O . GLU A 1 256 ? 2.350 3.385 20.404 1.00 91.75 256 GLU A O 1
ATOM 2089 N N . ALA A 1 257 ? 2.370 5.508 21.143 1.00 91.25 257 ALA A N 1
ATOM 2090 C CA . ALA A 1 257 ? 2.373 5.160 22.559 1.00 91.25 257 ALA A CA 1
ATOM 2091 C C . ALA A 1 257 ? 1.126 4.354 22.957 1.00 91.25 257 ALA A C 1
ATOM 2093 O O . ALA A 1 257 ? 1.248 3.347 23.663 1.00 91.25 257 ALA A O 1
ATOM 2094 N N . ALA A 1 258 ? -0.057 4.739 22.469 1.00 93.88 258 ALA A N 1
ATOM 2095 C CA . ALA A 1 258 ? -1.303 4.016 22.722 1.00 93.88 258 ALA A CA 1
ATOM 2096 C C . ALA A 1 258 ? -1.270 2.590 22.136 1.00 93.88 258 ALA A C 1
ATOM 2098 O O . ALA A 1 258 ? -1.573 1.616 22.830 1.00 93.88 258 ALA A O 1
ATOM 2099 N N . ILE A 1 259 ? -0.818 2.432 20.885 1.00 93.31 259 ILE A N 1
ATOM 2100 C CA . ILE A 1 259 ? -0.710 1.115 20.231 1.00 93.31 259 ILE A CA 1
ATOM 2101 C C . ILE A 1 259 ? 0.298 0.214 20.946 1.00 93.31 259 ILE A C 1
ATOM 2103 O O . ILE A 1 259 ? 0.038 -0.976 21.135 1.00 93.31 259 ILE A O 1
ATOM 2107 N N . VAL A 1 260 ? 1.440 0.762 21.367 1.00 91.56 260 VAL A N 1
ATOM 2108 C CA . VAL A 1 260 ? 2.451 0.012 22.125 1.00 91.56 260 VAL A CA 1
ATOM 2109 C C . VAL A 1 260 ? 1.899 -0.427 23.479 1.00 91.56 260 VAL A C 1
ATOM 2111 O O . VAL A 1 260 ? 2.086 -1.584 23.864 1.00 91.56 260 VAL A O 1
ATOM 2114 N N . THR A 1 261 ? 1.172 0.452 24.170 1.00 94.44 261 THR A N 1
ATOM 2115 C CA . THR A 1 261 ? 0.544 0.149 25.466 1.00 94.44 261 THR A CA 1
ATOM 2116 C C . THR A 1 261 ? -0.439 -1.017 25.344 1.00 94.44 261 THR A C 1
ATOM 2118 O O . THR A 1 261 ? -0.370 -1.969 26.119 1.00 94.44 261 THR A O 1
ATOM 2121 N N . MET A 1 262 ? -1.279 -1.017 24.305 1.00 93.81 262 MET A N 1
ATOM 2122 C CA . MET A 1 262 ? -2.256 -2.084 24.049 1.00 93.81 262 MET A CA 1
ATOM 2123 C C . MET A 1 262 ? -1.717 -3.248 23.193 1.00 93.81 262 MET A C 1
ATOM 2125 O O . MET A 1 262 ? -2.480 -4.127 22.784 1.00 93.81 262 MET A O 1
ATOM 2129 N N . SER A 1 263 ? -0.412 -3.309 22.917 1.00 93.19 263 SER A N 1
ATOM 2130 C CA . SER A 1 263 ? 0.198 -4.278 21.984 1.00 93.19 263 SER A CA 1
ATOM 2131 C C . SER A 1 263 ? -0.117 -5.743 22.302 1.00 93.19 263 SER A C 1
ATOM 2133 O O . SER A 1 263 ? -0.331 -6.553 21.394 1.00 93.19 263 SER A O 1
ATOM 2135 N N . VAL A 1 264 ? -0.197 -6.097 23.587 1.00 93.50 264 VAL A N 1
ATOM 2136 C CA . VAL A 1 264 ? -0.571 -7.445 24.042 1.00 93.50 264 VAL A CA 1
ATOM 2137 C C . VAL A 1 264 ? -2.026 -7.756 23.685 1.00 93.50 264 VAL A C 1
ATOM 2139 O O . VAL A 1 264 ? -2.323 -8.856 23.215 1.00 93.50 264 VAL A O 1
ATOM 2142 N N . HIS A 1 265 ? -2.934 -6.794 23.865 1.00 95.19 265 HIS A N 1
ATOM 2143 C CA . HIS A 1 265 ? -4.347 -6.948 23.515 1.00 95.19 265 HIS A CA 1
ATOM 2144 C C . HIS A 1 265 ? -4.524 -7.087 22.005 1.00 95.19 265 HIS A C 1
ATOM 2146 O O . HIS A 1 265 ? -5.223 -7.998 21.559 1.00 95.19 265 HIS A O 1
ATOM 2152 N N . PHE A 1 266 ? -3.805 -6.283 21.219 1.00 95.44 266 PHE A N 1
ATOM 2153 C CA . PHE A 1 266 ? -3.783 -6.412 19.765 1.00 95.44 266 PHE A CA 1
ATOM 2154 C C . PHE A 1 266 ? -3.212 -7.750 19.292 1.00 95.44 266 PHE A C 1
ATOM 2156 O O . PHE A 1 266 ? -3.807 -8.413 18.443 1.00 95.44 266 PHE A O 1
ATOM 2163 N N . SER A 1 267 ? -2.098 -8.194 19.874 1.00 92.75 267 SER A N 1
ATOM 2164 C CA . SER A 1 267 ? -1.504 -9.501 19.570 1.00 92.75 267 SER A CA 1
ATOM 2165 C C . SER A 1 267 ? -2.487 -10.639 19.851 1.00 92.75 267 SER A C 1
ATOM 2167 O O . SER A 1 267 ? -2.638 -11.554 19.037 1.00 92.75 267 SER A O 1
ATOM 2169 N N . ALA A 1 268 ? -3.204 -10.561 20.975 1.00 94.19 268 ALA A N 1
ATOM 2170 C CA . ALA A 1 268 ? -4.234 -11.526 21.332 1.00 94.19 268 ALA A CA 1
ATOM 2171 C C . ALA A 1 268 ? -5.434 -11.479 20.369 1.00 94.19 268 ALA A C 1
ATOM 2173 O O . ALA A 1 268 ? -5.897 -12.534 19.938 1.00 94.19 268 ALA A O 1
ATOM 2174 N N . ALA A 1 269 ? -5.910 -10.290 19.986 1.00 94.62 269 ALA A N 1
ATOM 2175 C CA . ALA A 1 269 ? -7.001 -10.119 19.022 1.00 94.62 269 ALA A CA 1
ATOM 2176 C C . ALA A 1 269 ? -6.644 -10.697 17.645 1.00 94.62 269 ALA A C 1
ATOM 2178 O O . ALA A 1 269 ? -7.399 -11.492 17.081 1.00 94.62 269 ALA A O 1
ATOM 2179 N N . ILE A 1 270 ? -5.440 -10.407 17.142 1.00 93.00 270 ILE A N 1
ATOM 2180 C CA . ILE A 1 270 ? -4.927 -10.985 15.893 1.00 93.00 270 ILE A CA 1
ATOM 2181 C C . ILE A 1 270 ? -4.849 -12.511 15.993 1.00 93.00 270 ILE A C 1
ATOM 2183 O O . ILE A 1 270 ? -5.246 -13.210 15.060 1.00 93.00 270 ILE A O 1
ATOM 2187 N N . ALA A 1 271 ? -4.370 -13.055 17.116 1.00 92.06 271 ALA A N 1
ATOM 2188 C CA . ALA A 1 271 ? -4.326 -14.499 17.328 1.00 92.06 271 ALA A CA 1
ATOM 2189 C C . ALA A 1 271 ? -5.732 -15.124 17.323 1.00 92.06 271 ALA A C 1
ATOM 2191 O O . ALA A 1 271 ? -5.941 -16.134 16.650 1.00 92.06 271 ALA A O 1
ATOM 2192 N N . ARG A 1 272 ? -6.713 -14.505 17.996 1.00 93.81 272 ARG A N 1
ATOM 2193 C CA . ARG A 1 272 ? -8.115 -14.958 17.987 1.00 93.81 272 ARG A CA 1
ATOM 2194 C C . ARG A 1 272 ? -8.703 -14.962 16.582 1.00 93.81 272 ARG A C 1
ATOM 2196 O O . ARG A 1 272 ? -9.296 -15.963 16.187 1.00 93.81 272 ARG A O 1
ATOM 2203 N N . ILE A 1 273 ? -8.511 -13.887 15.815 1.00 91.94 273 ILE A N 1
ATOM 2204 C CA . ILE A 1 273 ? -8.988 -13.806 14.427 1.00 91.94 273 ILE A CA 1
ATOM 2205 C C . ILE A 1 273 ? -8.324 -14.889 13.573 1.00 91.94 273 ILE A C 1
ATOM 2207 O O . ILE A 1 273 ? -9.014 -15.596 12.847 1.00 91.94 273 ILE A O 1
ATOM 2211 N N . ARG A 1 274 ? -7.010 -15.095 13.707 1.00 92.75 274 ARG A N 1
ATOM 2212 C CA . ARG A 1 274 ? -6.290 -16.146 12.970 1.00 92.75 274 ARG A CA 1
ATOM 2213 C C . ARG A 1 274 ? -6.812 -17.547 13.278 1.00 92.75 274 ARG A C 1
ATOM 2215 O O . ARG A 1 274 ? -6.981 -18.337 12.357 1.00 92.75 274 ARG A O 1
ATOM 2222 N N . VAL A 1 275 ? -7.088 -17.851 14.547 1.00 93.25 275 VAL A N 1
ATOM 2223 C CA . VAL A 1 275 ? -7.672 -19.141 14.952 1.00 93.25 275 VAL A CA 1
ATOM 2224 C C . VAL A 1 275 ? -9.101 -19.278 14.427 1.00 93.25 275 VAL A C 1
ATOM 2226 O O . VAL A 1 275 ? -9.458 -20.332 13.909 1.00 93.25 275 VAL A O 1
ATOM 2229 N N . LYS A 1 276 ? -9.907 -18.214 14.505 1.00 92.81 276 LYS A N 1
ATOM 2230 C CA . LYS A 1 276 ? -11.288 -18.202 14.008 1.00 92.81 276 LYS A CA 1
ATOM 2231 C C . LYS A 1 276 ? -11.362 -18.471 12.504 1.00 92.81 276 LYS A C 1
ATOM 2233 O O . LYS A 1 276 ? -12.154 -19.306 12.087 1.00 92.81 276 LYS A O 1
ATOM 2238 N N . GLU A 1 277 ? -10.514 -17.809 11.723 1.00 90.75 277 GLU A N 1
ATOM 2239 C CA . GLU A 1 277 ? -10.448 -17.968 10.264 1.00 90.75 277 GLU A CA 1
ATOM 2240 C C . GLU A 1 277 ? -9.562 -19.161 9.831 1.00 90.75 277 GLU A C 1
ATOM 2242 O O . GLU A 1 277 ? -9.398 -19.410 8.642 1.00 90.75 277 GLU A O 1
ATOM 2247 N N . GLN A 1 278 ? -8.983 -19.915 10.780 1.00 90.88 278 GLN A N 1
ATOM 2248 C CA . GLN A 1 278 ? -8.105 -21.075 10.538 1.00 90.88 278 GLN A CA 1
ATOM 2249 C C . GLN A 1 278 ? -6.870 -20.766 9.669 1.00 90.88 278 GLN A C 1
ATOM 2251 O O . GLN A 1 278 ? -6.424 -21.583 8.859 1.00 90.88 278 GLN A O 1
ATOM 2256 N N . VAL A 1 279 ? -6.267 -19.588 9.856 1.00 91.56 279 VAL A N 1
ATOM 2257 C CA . VAL A 1 279 ? -5.122 -19.127 9.060 1.00 91.56 279 VAL A CA 1
ATOM 2258 C C . VAL A 1 279 ? -3.821 -19.013 9.853 1.00 91.56 279 VAL A C 1
ATOM 2260 O O . VAL A 1 279 ? -3.771 -18.628 11.021 1.00 91.56 279 VAL A O 1
ATOM 2263 N N . LYS A 1 280 ? -2.705 -19.292 9.171 1.00 83.38 280 LYS A N 1
ATOM 2264 C CA . LYS A 1 280 ? -1.363 -19.280 9.775 1.00 83.38 280 LYS A CA 1
ATOM 2265 C C . LYS A 1 280 ? -0.718 -17.897 9.843 1.00 83.38 280 LYS A C 1
ATOM 2267 O O . LYS A 1 280 ? 0.211 -17.733 10.625 1.00 83.38 280 LYS A O 1
ATOM 2272 N N . SER A 1 281 ? -1.178 -16.903 9.088 1.00 84.62 281 SER A N 1
ATOM 2273 C CA . SER A 1 281 ? -0.579 -15.560 9.062 1.00 84.62 281 SER A CA 1
ATOM 2274 C C . SER A 1 281 ? -1.609 -14.486 8.719 1.00 84.62 281 SER A C 1
ATOM 2276 O O . SER A 1 281 ? -2.679 -14.800 8.200 1.00 84.62 281 SER A O 1
ATOM 2278 N N . LEU A 1 282 ? -1.268 -13.219 8.983 1.00 83.38 282 LEU A N 1
ATOM 2279 C CA . LEU A 1 282 ? -2.116 -12.074 8.640 1.00 83.38 282 LEU A CA 1
ATOM 2280 C C . LEU A 1 282 ? -2.389 -12.009 7.128 1.00 83.38 282 LEU A C 1
ATOM 2282 O O . LEU A 1 282 ? -3.527 -11.796 6.731 1.00 83.38 282 LEU A O 1
ATOM 2286 N N . ARG A 1 283 ? -1.384 -12.305 6.284 1.00 85.88 283 ARG A N 1
ATOM 2287 C CA . ARG A 1 283 ? -1.520 -12.341 4.812 1.00 85.88 283 ARG A CA 1
ATOM 2288 C C . ARG A 1 283 ? -2.642 -13.260 4.345 1.00 85.88 283 ARG A C 1
ATOM 2290 O O . ARG A 1 283 ? -3.294 -12.983 3.345 1.00 85.88 283 ARG A O 1
ATOM 2297 N N . LEU A 1 284 ? -2.878 -14.349 5.072 1.00 87.12 284 LEU A N 1
ATOM 2298 C CA . LEU A 1 284 ? -3.898 -15.319 4.705 1.00 87.12 284 LEU A CA 1
ATOM 2299 C C . LEU A 1 284 ? -5.328 -14.876 5.054 1.00 87.12 284 LEU A C 1
ATOM 2301 O O . LEU A 1 284 ? -6.263 -15.531 4.606 1.00 87.12 284 LEU A O 1
ATOM 2305 N N . LEU A 1 285 ? -5.500 -13.772 5.788 1.00 87.75 285 LEU A N 1
ATOM 2306 C CA . LEU A 1 285 ? -6.809 -13.149 6.015 1.00 87.75 285 LEU A CA 1
ATOM 2307 C C . LEU A 1 285 ? -7.313 -12.378 4.789 1.00 87.75 285 LEU A C 1
ATOM 2309 O O . LEU A 1 285 ? -8.502 -12.085 4.713 1.00 87.75 285 LEU A O 1
ATOM 2313 N N . LEU A 1 286 ? -6.430 -12.044 3.839 1.00 87.81 286 LEU A N 1
ATOM 2314 C CA . LEU A 1 286 ? -6.851 -11.443 2.577 1.00 87.81 286 LEU A CA 1
ATOM 2315 C C . LEU A 1 286 ? -7.528 -12.481 1.668 1.00 87.81 286 LEU A C 1
ATOM 2317 O O . LEU A 1 286 ? -7.110 -13.650 1.677 1.00 87.81 286 LEU A O 1
ATOM 2321 N N . PRO A 1 287 ? -8.501 -12.048 0.839 1.00 89.44 287 PRO A N 1
ATOM 2322 C CA . PRO A 1 287 ? -9.128 -12.894 -0.171 1.00 89.44 287 PRO A CA 1
ATOM 2323 C C . PRO A 1 287 ? -8.110 -13.580 -1.087 1.00 89.44 287 PRO A C 1
ATOM 2325 O O . PRO A 1 287 ? -7.051 -13.024 -1.403 1.00 89.44 287 PRO A O 1
ATOM 2328 N N . THR A 1 288 ? -8.435 -14.795 -1.529 1.00 87.31 288 THR A N 1
ATOM 2329 C CA . THR A 1 288 ? -7.585 -15.612 -2.409 1.00 87.31 288 THR A CA 1
ATOM 2330 C C . THR A 1 288 ? -7.213 -14.883 -3.689 1.00 87.31 288 THR A C 1
ATOM 2332 O O . THR A 1 288 ? -6.051 -14.890 -4.084 1.00 87.31 288 THR A O 1
ATOM 2335 N N . GLU A 1 289 ? -8.167 -14.163 -4.270 1.00 87.38 289 GLU A N 1
ATOM 2336 C CA . GLU A 1 289 ? -8.018 -13.438 -5.529 1.00 87.38 289 GLU A CA 1
ATOM 2337 C C . GLU A 1 289 ? -6.939 -12.358 -5.407 1.00 87.38 289 GLU A C 1
ATOM 2339 O O . GLU A 1 289 ? -6.142 -12.158 -6.322 1.00 87.38 289 GLU A O 1
ATOM 2344 N N . TRP A 1 290 ? -6.878 -11.684 -4.254 1.00 87.00 290 TRP A N 1
ATOM 2345 C CA . TRP A 1 290 ? -5.903 -10.626 -3.995 1.00 87.00 290 TRP A CA 1
ATOM 2346 C C . TRP A 1 290 ? -4.500 -11.189 -3.795 1.00 87.00 290 TRP A C 1
ATOM 2348 O O . TRP A 1 290 ? -3.530 -10.609 -4.282 1.00 87.00 290 TRP A O 1
ATOM 2358 N N . ARG A 1 291 ? -4.381 -12.334 -3.114 1.00 88.19 291 ARG A N 1
ATOM 2359 C CA . ARG A 1 291 ? -3.087 -13.005 -2.917 1.00 88.19 291 ARG A CA 1
ATOM 2360 C C . ARG A 1 291 ? -2.537 -13.556 -4.226 1.00 88.19 291 ARG A C 1
ATOM 2362 O O . ARG A 1 291 ? -1.348 -13.407 -4.493 1.00 88.19 291 ARG A O 1
ATOM 2369 N N . ASP A 1 292 ? -3.397 -14.150 -5.045 1.00 87.81 292 ASP A N 1
ATOM 2370 C CA . ASP A 1 292 ? -3.011 -14.682 -6.349 1.00 87.81 292 ASP A CA 1
ATOM 2371 C C . ASP A 1 292 ? -2.617 -13.553 -7.302 1.00 87.81 292 ASP A C 1
ATOM 2373 O O . ASP A 1 292 ? -1.623 -13.671 -8.016 1.00 87.81 292 ASP A O 1
ATOM 2377 N N . ALA A 1 293 ? -3.356 -12.440 -7.296 1.00 86.88 293 ALA A N 1
ATOM 2378 C CA . ALA A 1 293 ? -3.001 -11.251 -8.064 1.00 86.88 293 ALA A CA 1
ATOM 2379 C C . ALA A 1 293 ? -1.651 -10.664 -7.623 1.00 86.88 293 ALA A C 1
ATOM 2381 O O . ALA A 1 293 ? -0.838 -10.319 -8.474 1.00 86.88 293 ALA A O 1
ATOM 2382 N N . GLU A 1 294 ? -1.376 -10.600 -6.317 1.00 85.25 294 GLU A N 1
ATOM 2383 C CA . GLU A 1 294 ? -0.092 -10.130 -5.781 1.00 85.25 294 GLU A CA 1
ATOM 2384 C C . GLU A 1 294 ? 1.061 -11.055 -6.182 1.00 85.25 294 GLU A C 1
ATOM 2386 O O . GLU A 1 294 ? 2.061 -10.589 -6.719 1.00 85.25 294 GLU A O 1
ATOM 2391 N N . SER A 1 295 ? 0.894 -12.369 -6.012 1.00 85.94 295 SER A N 1
ATOM 2392 C CA . SER A 1 295 ? 1.908 -13.346 -6.416 1.00 85.94 295 SER A CA 1
ATOM 2393 C C . SER A 1 295 ? 2.166 -13.314 -7.924 1.00 85.94 295 SER A C 1
ATOM 2395 O O . SER A 1 295 ? 3.310 -13.439 -8.359 1.00 85.94 295 SER A O 1
ATOM 2397 N N . LYS A 1 296 ? 1.128 -13.102 -8.740 1.00 86.94 296 LYS A N 1
ATOM 2398 C CA . LYS A 1 296 ? 1.287 -12.913 -10.186 1.00 86.94 296 LYS A CA 1
ATOM 2399 C C . LYS A 1 296 ? 2.012 -11.609 -10.499 1.00 86.94 296 LYS A C 1
ATOM 2401 O O . LYS A 1 296 ? 2.922 -11.638 -11.312 1.00 86.94 296 LYS A O 1
ATOM 2406 N N . ALA A 1 297 ? 1.658 -10.502 -9.850 1.00 84.94 297 ALA A N 1
ATOM 2407 C CA . ALA A 1 297 ? 2.283 -9.200 -10.075 1.00 84.94 297 ALA A CA 1
ATOM 2408 C C . ALA A 1 297 ? 3.770 -9.172 -9.677 1.00 84.94 297 ALA A C 1
ATOM 2410 O O . ALA A 1 297 ? 4.573 -8.563 -10.376 1.00 84.94 297 ALA A O 1
ATOM 2411 N N . GLU A 1 298 ? 4.150 -9.860 -8.596 1.00 82.12 298 GLU A N 1
ATOM 2412 C CA . GLU A 1 298 ? 5.551 -9.999 -8.159 1.00 82.12 298 GLU A CA 1
ATOM 2413 C C . GLU A 1 298 ? 6.409 -10.781 -9.165 1.00 82.12 298 GLU A C 1
ATOM 2415 O O . GLU A 1 298 ? 7.608 -10.540 -9.275 1.00 82.12 298 GLU A O 1
ATOM 2420 N N . ASN A 1 299 ? 5.799 -11.706 -9.910 1.00 83.88 299 ASN A N 1
ATOM 2421 C CA . ASN A 1 299 ? 6.486 -12.547 -10.892 1.00 83.88 299 ASN A CA 1
ATOM 2422 C C . ASN A 1 299 ? 6.254 -12.099 -12.342 1.00 83.88 299 ASN A C 1
ATOM 2424 O O . ASN A 1 299 ? 6.786 -12.716 -13.266 1.00 83.88 299 ASN A O 1
ATOM 2428 N N . MET A 1 300 ? 5.441 -11.063 -12.560 1.00 87.38 300 MET A N 1
ATOM 2429 C CA . MET A 1 300 ? 5.098 -10.601 -13.898 1.00 87.38 300 MET A CA 1
ATOM 2430 C C . MET A 1 300 ? 6.318 -9.898 -14.507 1.00 87.38 300 MET A C 1
ATOM 2432 O O . MET A 1 300 ? 6.873 -8.993 -13.872 1.00 87.38 300 MET A O 1
ATOM 2436 N N . PRO A 1 301 ? 6.754 -10.295 -15.718 1.00 90.00 301 PRO A N 1
ATOM 2437 C CA . PRO A 1 301 ? 7.761 -9.536 -16.441 1.00 90.00 301 PRO A CA 1
ATOM 2438 C C . PRO A 1 301 ? 7.224 -8.132 -16.710 1.00 90.00 301 PRO A C 1
ATOM 2440 O O . PRO A 1 301 ? 6.018 -7.940 -16.874 1.00 90.0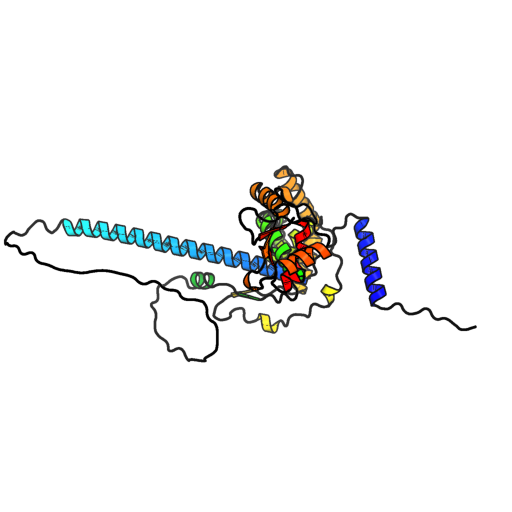0 301 PRO A O 1
ATOM 2443 N N . PHE A 1 302 ? 8.115 -7.153 -16.756 1.00 91.12 302 PHE A N 1
ATOM 2444 C CA . PHE A 1 302 ? 7.735 -5.794 -17.118 1.00 91.12 302 PHE A CA 1
ATOM 2445 C C . PHE A 1 302 ? 8.289 -5.447 -18.492 1.00 91.12 302 PHE A C 1
ATOM 2447 O O . PHE A 1 302 ? 9.296 -6.014 -18.929 1.00 91.12 302 PHE A O 1
ATOM 2454 N N . TYR A 1 303 ? 7.615 -4.517 -19.160 1.00 92.00 303 TYR A N 1
ATOM 2455 C CA . TYR A 1 303 ? 7.934 -4.142 -20.527 1.00 92.00 303 TYR A CA 1
ATOM 2456 C C . TYR A 1 303 ? 8.605 -2.774 -20.533 1.00 92.00 303 TYR A C 1
ATOM 2458 O O . TYR A 1 303 ? 8.250 -1.877 -19.769 1.00 92.00 303 TYR A O 1
ATOM 2466 N N . GLY A 1 304 ? 9.612 -2.623 -21.380 1.00 92.00 304 GLY A N 1
ATOM 2467 C CA . GLY A 1 304 ? 10.268 -1.356 -21.642 1.00 92.00 304 GLY A CA 1
ATOM 2468 C C . GLY A 1 304 ? 10.192 -1.047 -23.125 1.00 92.00 304 GLY A C 1
ATOM 2469 O O . GLY A 1 304 ? 10.802 -1.745 -23.928 1.00 92.00 304 GLY A O 1
ATOM 2470 N N . TRP A 1 305 ? 9.475 0.009 -23.477 1.00 90.38 305 TRP A N 1
ATOM 2471 C CA . TRP A 1 305 ? 9.404 0.519 -24.839 1.00 90.38 305 TRP A CA 1
ATOM 2472 C C . TRP A 1 305 ? 10.606 1.407 -25.087 1.00 90.38 305 TRP A C 1
ATOM 2474 O O . TRP A 1 305 ? 10.799 2.397 -24.371 1.00 90.38 305 TRP A O 1
ATOM 2484 N N . TYR A 1 306 ? 11.439 1.080 -26.069 1.00 88.31 306 TYR A N 1
ATOM 2485 C CA . TYR A 1 306 ? 12.496 2.018 -26.419 1.00 88.31 306 TYR A CA 1
ATOM 2486 C C . TYR A 1 306 ? 11.901 3.195 -27.192 1.00 88.31 306 TYR A C 1
ATOM 2488 O O . TYR A 1 306 ? 10.971 3.066 -27.987 1.00 88.31 306 TYR A O 1
ATOM 2496 N N . ASN A 1 307 ? 12.436 4.382 -26.948 1.00 85.94 307 ASN A N 1
ATOM 2497 C CA . ASN A 1 307 ? 11.888 5.593 -27.525 1.00 85.94 307 ASN A CA 1
ATOM 2498 C C . ASN A 1 307 ? 12.292 5.731 -29.001 1.00 85.94 307 ASN A C 1
ATOM 2500 O O . ASN A 1 307 ? 13.419 6.117 -29.324 1.00 85.94 307 ASN A O 1
ATOM 2504 N N . LEU A 1 308 ? 11.348 5.445 -29.901 1.00 83.19 308 LEU A N 1
ATOM 2505 C CA . LEU A 1 308 ? 11.532 5.548 -31.351 1.00 83.19 308 LEU A CA 1
ATOM 2506 C C . LEU A 1 308 ? 11.914 6.963 -31.808 1.00 83.19 308 LEU A C 1
ATOM 2508 O O . LEU A 1 308 ? 12.680 7.101 -32.759 1.00 83.19 308 LEU A O 1
ATOM 2512 N N . LEU A 1 309 ? 11.438 8.011 -31.124 1.00 80.75 309 LEU A N 1
ATOM 2513 C CA . LEU A 1 309 ? 11.734 9.405 -31.482 1.00 80.75 309 LEU A CA 1
ATOM 2514 C C . LEU A 1 309 ? 13.197 9.770 -31.230 1.00 80.75 309 LEU A C 1
ATOM 2516 O O . LEU A 1 309 ? 13.749 10.624 -31.919 1.00 80.75 309 LEU A O 1
ATOM 2520 N N . LEU A 1 310 ? 13.822 9.113 -30.252 1.00 79.25 310 LEU A N 1
ATOM 2521 C CA . LEU A 1 310 ? 15.241 9.280 -29.957 1.00 79.25 310 LEU A CA 1
ATOM 2522 C C . LEU A 1 310 ? 16.120 8.341 -30.792 1.00 79.25 310 LEU A C 1
ATOM 2524 O O . LEU A 1 310 ? 17.329 8.534 -30.810 1.00 79.25 310 LEU A O 1
ATOM 2528 N N . GLY A 1 311 ? 15.540 7.364 -31.503 1.00 63.88 311 GLY A N 1
ATOM 2529 C CA . GLY A 1 311 ? 16.206 6.586 -32.556 1.00 63.88 311 GLY A CA 1
ATOM 2530 C C . GLY A 1 311 ? 17.386 5.713 -32.112 1.00 63.88 311 GLY A C 1
ATOM 2531 O O . GLY A 1 311 ? 18.188 5.316 -32.951 1.00 63.88 311 GLY A O 1
ATOM 2532 N N . MET A 1 312 ? 17.522 5.423 -30.815 1.00 69.00 312 MET A N 1
ATOM 2533 C CA . MET A 1 312 ? 18.749 4.861 -30.233 1.00 69.00 312 MET A CA 1
ATOM 2534 C C . MET A 1 312 ? 18.494 3.574 -29.438 1.00 69.00 312 MET A C 1
ATOM 2536 O O . MET A 1 312 ? 18.836 3.475 -28.257 1.00 69.00 312 MET A O 1
ATOM 2540 N N . SER A 1 313 ? 17.932 2.547 -30.085 1.00 79.56 313 SER A N 1
ATOM 2541 C CA . SER A 1 313 ? 17.871 1.201 -29.486 1.00 79.56 313 SER A CA 1
ATOM 2542 C C . SER A 1 313 ? 19.272 0.672 -29.141 1.00 79.56 313 SER A C 1
ATOM 2544 O O . SER A 1 313 ? 19.451 -0.032 -28.150 1.00 79.56 313 SER A O 1
ATOM 2546 N N . GLU A 1 314 ? 20.293 1.090 -29.894 1.00 83.19 314 GLU A N 1
ATOM 2547 C CA . GLU A 1 314 ? 21.698 0.770 -29.638 1.00 83.19 314 GLU A CA 1
ATOM 2548 C C . GLU A 1 314 ? 22.206 1.296 -28.291 1.00 83.19 314 GLU A C 1
ATOM 2550 O O . GLU A 1 314 ? 22.970 0.593 -27.638 1.00 83.19 314 GLU A O 1
ATOM 2555 N N . ILE A 1 315 ? 21.763 2.475 -27.834 1.00 85.75 315 ILE A N 1
ATOM 2556 C CA . ILE A 1 315 ? 22.164 3.024 -26.524 1.00 85.75 315 ILE A CA 1
ATOM 2557 C C . ILE A 1 315 ? 21.614 2.146 -25.399 1.00 85.75 315 ILE A C 1
ATOM 2559 O O . ILE A 1 315 ? 22.339 1.814 -24.461 1.00 85.75 315 ILE A O 1
ATOM 2563 N N . VAL A 1 316 ? 20.351 1.725 -25.514 1.00 87.00 316 VAL A N 1
ATOM 2564 C CA . VAL A 1 316 ? 19.723 0.816 -24.546 1.00 87.00 316 VAL A CA 1
ATOM 2565 C C . VAL A 1 316 ? 20.455 -0.527 -24.529 1.00 87.00 316 VAL A C 1
ATOM 2567 O O . VAL A 1 316 ? 20.840 -1.007 -23.465 1.00 87.00 316 VAL A O 1
ATOM 2570 N N . LEU A 1 317 ? 20.721 -1.109 -25.701 1.00 89.44 317 LEU A N 1
ATOM 2571 C CA . LEU A 1 317 ? 21.433 -2.385 -25.824 1.00 89.44 317 LEU A CA 1
ATOM 2572 C C . LEU A 1 317 ? 22.889 -2.308 -25.338 1.00 89.44 317 LEU A C 1
ATOM 2574 O O . LEU A 1 317 ? 23.372 -3.254 -24.714 1.00 89.44 317 LEU A O 1
ATOM 2578 N N . ALA A 1 318 ? 23.587 -1.202 -25.602 1.00 90.19 318 ALA A N 1
ATOM 2579 C CA . ALA A 1 318 ? 24.947 -0.966 -25.125 1.00 90.19 318 ALA A CA 1
ATOM 2580 C C . ALA A 1 318 ? 24.976 -0.896 -23.599 1.00 90.19 318 ALA A C 1
ATOM 2582 O O . ALA A 1 318 ? 25.745 -1.621 -22.971 1.00 90.19 318 ALA A O 1
ATOM 2583 N N . TRP A 1 319 ? 24.070 -0.116 -23.004 1.00 92.00 319 TRP A N 1
ATOM 2584 C CA . TRP A 1 319 ? 23.960 -0.010 -21.554 1.00 92.00 319 TRP A CA 1
ATOM 2585 C C . TRP A 1 319 ? 23.621 -1.357 -20.904 1.00 92.00 319 TRP A C 1
ATOM 2587 O O . TRP A 1 319 ? 24.251 -1.744 -19.920 1.00 92.00 319 TRP A O 1
ATOM 2597 N N . LEU A 1 320 ? 22.676 -2.114 -21.474 1.00 91.81 320 LEU A N 1
ATOM 2598 C CA . LEU A 1 320 ? 22.332 -3.457 -20.998 1.00 91.81 320 LEU A CA 1
ATOM 2599 C C . LEU A 1 320 ? 23.557 -4.381 -21.021 1.00 91.81 320 LEU A C 1
ATOM 2601 O O . LEU A 1 320 ? 23.853 -5.049 -20.030 1.00 91.81 320 LEU A O 1
ATOM 2605 N N . LYS A 1 321 ? 24.325 -4.364 -22.114 1.00 92.19 321 LYS A N 1
ATOM 2606 C CA . LYS A 1 321 ? 25.551 -5.158 -22.245 1.00 92.19 321 LYS A CA 1
ATOM 2607 C C . LYS A 1 321 ? 26.626 -4.751 -21.231 1.00 92.19 321 LYS A C 1
ATOM 2609 O O . LYS A 1 321 ? 27.283 -5.623 -20.669 1.00 92.19 321 LYS A O 1
ATOM 2614 N N . GLU A 1 322 ? 26.799 -3.454 -20.986 1.00 92.88 322 GLU A N 1
ATOM 2615 C CA . GLU A 1 322 ? 27.728 -2.922 -19.977 1.00 92.88 322 GLU A CA 1
ATOM 2616 C C . GLU A 1 322 ? 27.329 -3.312 -18.545 1.00 92.88 322 GLU A C 1
ATOM 2618 O O . GLU A 1 322 ? 28.197 -3.483 -17.691 1.00 92.88 322 GLU A O 1
ATOM 2623 N N . ASN A 1 323 ? 26.033 -3.520 -18.292 1.00 92.00 323 ASN A N 1
ATOM 2624 C CA . ASN A 1 323 ? 25.486 -3.928 -16.994 1.00 92.00 323 ASN A CA 1
ATOM 2625 C C . ASN A 1 323 ? 25.252 -5.447 -16.883 1.00 92.00 323 ASN A C 1
ATOM 2627 O O . ASN A 1 323 ? 24.486 -5.895 -16.033 1.00 92.00 323 ASN A O 1
ATOM 2631 N N . ASN A 1 324 ? 25.944 -6.247 -17.703 1.00 92.44 324 ASN A N 1
ATOM 2632 C CA . ASN A 1 324 ? 25.913 -7.717 -17.702 1.00 92.44 324 ASN A CA 1
ATOM 2633 C C . ASN A 1 324 ? 24.555 -8.354 -18.042 1.00 92.44 324 ASN A C 1
ATOM 2635 O O . ASN A 1 324 ? 24.342 -9.527 -17.733 1.00 92.44 324 ASN A O 1
ATOM 2639 N N . PHE A 1 325 ? 23.653 -7.628 -18.704 1.00 93.62 325 PHE A N 1
ATOM 2640 C CA . PHE A 1 325 ? 22.408 -8.217 -19.184 1.00 93.62 325 PHE A CA 1
ATOM 2641 C C . PHE A 1 325 ? 22.646 -9.066 -20.433 1.00 93.62 325 PHE A C 1
ATOM 2643 O O . PHE A 1 325 ? 23.342 -8.661 -21.370 1.00 93.62 325 PHE A O 1
ATOM 2650 N N . THR A 1 326 ? 22.024 -10.243 -20.472 1.00 92.00 326 THR A N 1
ATOM 2651 C CA . THR A 1 326 ? 22.108 -11.160 -21.616 1.00 92.00 326 THR A CA 1
ATOM 2652 C C . THR A 1 326 ? 20.794 -11.227 -22.385 1.00 92.00 326 THR A C 1
ATOM 2654 O O . THR A 1 326 ? 19.712 -11.196 -21.805 1.00 92.00 326 THR A O 1
ATOM 2657 N N . ARG A 1 327 ? 20.883 -11.304 -23.717 1.00 91.31 327 ARG A N 1
ATOM 2658 C CA . ARG A 1 327 ? 19.709 -11.372 -24.593 1.00 91.31 327 ARG A CA 1
ATOM 2659 C C . ARG A 1 327 ? 19.242 -12.815 -24.754 1.00 91.31 327 ARG A C 1
ATOM 2661 O O . ARG A 1 327 ? 20.028 -13.680 -25.141 1.00 91.31 327 ARG A O 1
ATOM 2668 N N . VAL A 1 328 ? 17.956 -13.051 -24.531 1.00 91.31 328 VAL A N 1
ATOM 2669 C CA . VAL A 1 328 ? 17.284 -14.349 -24.645 1.00 91.31 328 VAL A CA 1
ATOM 2670 C C . VAL A 1 328 ? 16.144 -14.244 -25.662 1.00 91.31 328 VAL A C 1
ATOM 2672 O O . VAL A 1 328 ? 15.598 -13.170 -25.884 1.00 91.31 328 VAL A O 1
ATOM 2675 N N . ARG A 1 329 ? 15.799 -15.353 -26.328 1.00 86.12 329 ARG A N 1
ATOM 2676 C CA . ARG A 1 329 ? 14.695 -15.423 -27.300 1.00 86.12 329 ARG A CA 1
ATOM 2677 C C . ARG A 1 329 ? 13.794 -16.622 -27.021 1.00 86.12 329 ARG A C 1
ATOM 2679 O O . ARG A 1 329 ? 14.292 -17.665 -26.596 1.00 86.12 329 ARG A O 1
ATOM 2686 N N . GLY A 1 330 ? 12.494 -16.470 -27.277 1.00 80.06 330 GLY A N 1
ATOM 2687 C CA . GLY A 1 330 ? 11.499 -17.549 -27.197 1.00 80.06 330 GLY A CA 1
ATOM 2688 C C . GLY A 1 330 ? 11.162 -18.038 -25.781 1.00 80.06 330 GLY A C 1
ATOM 2689 O O . GLY A 1 330 ? 10.525 -19.078 -25.629 1.00 80.06 330 GLY A O 1
ATOM 2690 N N . ARG A 1 331 ? 11.603 -17.331 -24.731 1.00 87.06 331 ARG A N 1
ATOM 2691 C CA . ARG A 1 331 ? 11.213 -17.589 -23.335 1.00 87.06 331 ARG A CA 1
ATOM 2692 C C . ARG A 1 331 ? 11.209 -16.306 -22.514 1.00 87.06 331 ARG A C 1
ATOM 2694 O O . ARG A 1 331 ? 11.860 -15.333 -22.884 1.00 87.06 331 ARG A O 1
ATOM 2701 N N . LEU A 1 332 ? 10.548 -16.355 -21.359 1.00 86.31 332 LEU A N 1
ATOM 2702 C CA . LEU A 1 332 ? 10.606 -15.271 -20.384 1.00 86.31 332 LEU A CA 1
ATOM 2703 C C . LEU A 1 332 ? 12.032 -15.109 -19.811 1.00 86.31 332 LEU A C 1
ATOM 2705 O O . LEU A 1 332 ? 12.681 -16.123 -19.507 1.00 86.31 332 LEU A O 1
ATOM 2709 N N . PRO A 1 333 ? 12.516 -13.862 -19.651 1.00 89.56 333 PRO A N 1
ATOM 2710 C CA . PRO A 1 333 ? 13.839 -13.596 -19.096 1.00 89.56 333 PRO A CA 1
ATOM 2711 C C . PRO A 1 333 ? 13.934 -13.966 -17.609 1.00 89.56 333 PRO A C 1
ATOM 2713 O O . PRO A 1 333 ? 13.010 -13.713 -16.829 1.00 89.56 333 PRO A O 1
ATOM 2716 N N . ALA A 1 334 ? 15.065 -14.544 -17.200 1.00 88.62 334 ALA A N 1
ATOM 2717 C CA . ALA A 1 334 ? 15.467 -14.646 -15.798 1.00 88.62 334 ALA A CA 1
ATOM 2718 C C . ALA A 1 334 ? 16.172 -13.352 -15.336 1.00 88.62 334 ALA A C 1
ATOM 2720 O O . ALA A 1 334 ? 16.255 -12.383 -16.085 1.00 88.62 334 ALA A O 1
ATOM 2721 N N . ALA A 1 335 ? 16.656 -13.317 -14.093 1.00 89.62 335 ALA A N 1
ATOM 2722 C CA . ALA A 1 335 ? 17.405 -12.167 -13.583 1.00 89.62 335 ALA A CA 1
ATOM 2723 C C . ALA A 1 335 ? 18.674 -11.914 -14.418 1.00 89.62 335 ALA A C 1
ATOM 2725 O O . ALA A 1 335 ? 19.387 -12.864 -14.749 1.00 89.62 335 ALA A O 1
ATOM 2726 N N . LEU A 1 336 ? 18.962 -10.644 -14.712 1.00 90.31 336 LEU A N 1
ATOM 2727 C CA . LEU A 1 336 ? 20.035 -10.192 -15.609 1.00 90.31 336 LEU A CA 1
ATOM 2728 C C . LEU A 1 336 ? 19.895 -10.717 -17.052 1.00 90.31 336 LEU A C 1
ATOM 2730 O O . LEU A 1 336 ? 20.869 -10.814 -17.805 1.00 90.31 336 LEU A O 1
ATOM 2734 N N . GLU A 1 337 ? 18.674 -11.042 -17.467 1.00 93.12 337 GLU A N 1
ATOM 2735 C CA . GLU A 1 337 ? 18.339 -11.383 -18.846 1.00 93.12 337 GLU A CA 1
ATOM 2736 C C . GLU A 1 337 ? 17.273 -10.416 -19.378 1.00 93.12 337 GLU A C 1
ATOM 2738 O O . GLU A 1 337 ? 16.436 -9.904 -18.635 1.00 93.12 337 GLU A O 1
ATOM 2743 N N . PHE A 1 338 ? 17.271 -10.190 -20.688 1.00 93.00 338 PHE A N 1
ATOM 2744 C CA . PHE A 1 338 ? 16.198 -9.483 -21.384 1.00 93.00 338 PHE A CA 1
ATOM 2745 C C . PHE A 1 338 ? 15.828 -10.218 -22.669 1.00 93.00 338 PHE A C 1
ATOM 2747 O O . PHE A 1 338 ? 16.659 -10.911 -23.260 1.00 93.00 338 PHE A O 1
ATOM 2754 N N . ALA A 1 339 ? 14.583 -10.073 -23.106 1.00 91.38 339 ALA A N 1
ATOM 2755 C CA . ALA A 1 339 ? 14.097 -10.628 -24.363 1.00 91.38 339 ALA A CA 1
ATOM 2756 C C . ALA A 1 339 ? 13.455 -9.532 -25.211 1.00 91.38 339 ALA A C 1
ATOM 2758 O O . ALA A 1 339 ? 13.031 -8.507 -24.684 1.00 91.38 339 ALA A O 1
ATOM 2759 N N . ASP A 1 340 ? 13.402 -9.743 -26.520 1.00 88.81 340 ASP A N 1
ATOM 2760 C CA . ASP A 1 340 ? 12.568 -8.925 -27.400 1.00 88.81 340 ASP A CA 1
ATOM 2761 C C . ASP A 1 340 ? 11.178 -9.555 -27.471 1.00 88.81 340 ASP A C 1
ATOM 2763 O O . ASP A 1 340 ? 11.052 -10.783 -27.392 1.00 88.81 340 ASP A O 1
ATOM 2767 N N . ASP A 1 341 ? 10.157 -8.725 -27.629 1.00 86.19 341 ASP A N 1
ATOM 2768 C CA . ASP A 1 341 ? 8.807 -9.206 -27.890 1.00 86.19 341 ASP A CA 1
ATOM 2769 C C . ASP A 1 341 ? 8.665 -9.625 -29.368 1.00 86.19 341 ASP A C 1
ATOM 2771 O O . ASP A 1 341 ? 9.190 -8.968 -30.272 1.00 86.19 341 ASP A O 1
ATOM 2775 N N . GLU A 1 342 ? 8.020 -10.770 -29.621 1.00 83.81 342 GLU A N 1
ATOM 2776 C CA . GLU A 1 342 ? 7.843 -11.297 -30.984 1.00 83.81 342 GLU A CA 1
ATOM 2777 C C . GLU A 1 342 ? 6.804 -10.497 -31.779 1.00 83.81 342 GLU A C 1
ATOM 2779 O O . GLU A 1 342 ? 6.932 -10.373 -33.000 1.00 83.81 342 GLU A O 1
ATOM 2784 N N . ASP A 1 343 ? 5.815 -9.925 -31.090 1.00 85.19 343 ASP A N 1
ATOM 2785 C CA . ASP A 1 343 ? 4.733 -9.144 -31.683 1.00 85.19 343 ASP A CA 1
ATOM 2786 C C . ASP A 1 343 ? 5.070 -7.640 -31.709 1.00 85.19 343 ASP A C 1
ATOM 2788 O O . ASP A 1 343 ? 4.610 -6.917 -32.598 1.00 85.19 343 ASP A O 1
ATOM 2792 N N . CYS A 1 344 ? 5.904 -7.167 -30.771 1.00 85.25 344 CYS A N 1
ATOM 2793 C CA . CYS A 1 344 ? 6.307 -5.763 -30.629 1.00 85.25 344 CYS A CA 1
ATOM 2794 C C . CYS A 1 344 ? 7.839 -5.582 -30.748 1.00 85.25 344 CYS A C 1
ATOM 2796 O O . CYS A 1 344 ? 8.556 -5.675 -29.750 1.00 85.25 344 CYS A O 1
ATOM 2798 N N . PRO A 1 345 ? 8.386 -5.248 -31.936 1.00 80.75 345 PRO A N 1
ATOM 2799 C CA . PRO A 1 345 ? 9.836 -5.128 -32.131 1.00 80.75 345 PRO A CA 1
ATOM 2800 C C . PRO A 1 345 ? 10.467 -3.957 -31.360 1.00 80.75 345 PRO A C 1
ATOM 2802 O O . PRO A 1 345 ? 11.692 -3.884 -31.244 1.00 80.75 345 PRO A O 1
ATOM 2805 N N . ASP A 1 346 ? 9.642 -3.033 -30.869 1.00 85.69 346 ASP A N 1
ATOM 2806 C CA . ASP A 1 346 ? 10.008 -1.862 -30.084 1.00 85.69 346 ASP A CA 1
ATOM 2807 C C . ASP A 1 346 ? 9.963 -2.062 -28.560 1.00 85.69 346 ASP A C 1
ATOM 2809 O O . ASP A 1 346 ? 10.344 -1.166 -27.796 1.00 85.69 346 ASP A O 1
ATOM 2813 N N . ALA A 1 347 ? 9.559 -3.253 -28.116 1.00 90.00 347 ALA A N 1
ATOM 2814 C CA . ALA A 1 347 ? 9.441 -3.601 -26.711 1.00 90.00 347 ALA A CA 1
ATOM 2815 C C . ALA A 1 347 ? 10.523 -4.596 -26.268 1.00 90.00 347 ALA A C 1
ATOM 2817 O O . ALA A 1 347 ? 10.762 -5.637 -26.883 1.00 90.00 347 ALA A O 1
ATOM 2818 N N . PHE A 1 348 ? 11.137 -4.288 -25.129 1.00 91.00 348 PHE A N 1
ATOM 2819 C CA . PHE A 1 348 ? 11.979 -5.208 -24.379 1.00 91.00 348 PHE A CA 1
ATOM 2820 C C . PHE A 1 348 ? 11.214 -5.776 -23.189 1.00 91.00 348 PHE A C 1
ATOM 2822 O O . PHE A 1 348 ? 10.520 -5.057 -22.471 1.00 91.00 348 PHE A O 1
ATOM 2829 N N . ILE A 1 349 ? 11.393 -7.067 -22.955 1.00 92.94 349 ILE A N 1
ATOM 2830 C CA . ILE A 1 349 ? 10.825 -7.808 -21.837 1.00 92.94 349 ILE A CA 1
ATOM 2831 C C . ILE A 1 349 ? 11.931 -8.010 -20.805 1.00 92.94 349 ILE A C 1
ATOM 2833 O O . ILE A 1 349 ? 13.006 -8.520 -21.132 1.00 92.94 349 ILE A O 1
ATOM 2837 N N . PHE A 1 350 ? 11.653 -7.655 -19.553 1.00 92.56 350 PHE A N 1
ATOM 2838 C CA . PHE A 1 350 ? 12.588 -7.780 -18.437 1.00 92.56 350 PHE A CA 1
ATOM 2839 C C . PHE A 1 350 ? 11.986 -8.579 -17.282 1.00 92.56 350 PHE A C 1
ATOM 2841 O O . PHE A 1 350 ? 10.770 -8.603 -17.070 1.00 92.56 350 PHE A O 1
ATOM 2848 N N . ASN A 1 351 ? 12.851 -9.212 -16.490 1.00 92.19 351 ASN A N 1
ATOM 2849 C CA . ASN A 1 351 ? 12.439 -9.876 -15.261 1.00 92.19 351 ASN A CA 1
ATOM 2850 C C . ASN A 1 351 ? 12.147 -8.854 -14.151 1.00 92.19 351 ASN A C 1
ATOM 2852 O O . ASN A 1 351 ? 12.900 -7.900 -13.971 1.00 92.19 351 ASN A O 1
ATOM 2856 N N . HIS A 1 352 ? 11.107 -9.084 -13.343 1.00 88.88 352 HIS A N 1
ATOM 2857 C CA . HIS A 1 352 ? 10.759 -8.218 -12.210 1.00 88.88 352 HIS A CA 1
ATOM 2858 C C . HIS A 1 352 ? 11.931 -7.940 -11.251 1.00 88.88 352 HIS A C 1
ATOM 2860 O O . HIS A 1 352 ? 12.031 -6.836 -10.712 1.00 88.88 352 HIS A O 1
ATOM 2866 N N . ALA A 1 353 ? 12.834 -8.908 -11.056 1.00 88.19 353 ALA A N 1
ATOM 2867 C CA . ALA A 1 353 ? 14.006 -8.765 -10.191 1.00 88.19 353 ALA A CA 1
ATOM 2868 C C . ALA A 1 353 ? 14.904 -7.579 -10.590 1.00 88.19 353 ALA A C 1
ATOM 2870 O O . ALA A 1 353 ? 15.459 -6.904 -9.722 1.00 88.19 353 ALA A O 1
ATOM 2871 N N . ASP A 1 354 ? 14.979 -7.273 -11.885 1.00 90.06 354 ASP A N 1
ATOM 2872 C CA . ASP A 1 354 ? 15.847 -6.229 -12.434 1.00 90.06 354 ASP A CA 1
ATOM 2873 C C . ASP A 1 354 ? 15.160 -4.856 -12.497 1.00 90.06 354 ASP A C 1
ATOM 2875 O O . ASP A 1 354 ? 15.773 -3.849 -12.863 1.00 90.06 354 ASP A O 1
ATOM 2879 N N . ARG A 1 355 ? 13.883 -4.778 -12.094 1.00 89.12 355 ARG A N 1
ATOM 2880 C CA . ARG A 1 355 ? 13.058 -3.570 -12.218 1.00 89.12 355 ARG A CA 1
ATOM 2881 C C . ARG A 1 355 ? 13.652 -2.370 -11.500 1.00 89.12 355 ARG A C 1
ATOM 2883 O O . ARG A 1 355 ? 13.600 -1.265 -12.026 1.00 89.12 355 ARG A O 1
ATOM 2890 N N . ALA A 1 356 ? 14.202 -2.563 -10.303 1.00 87.19 356 ALA A N 1
ATOM 2891 C CA . ALA A 1 356 ? 14.804 -1.467 -9.545 1.00 87.19 356 ALA A CA 1
ATOM 2892 C C . ALA A 1 356 ? 16.028 -0.885 -10.271 1.00 87.19 356 ALA A C 1
ATOM 2894 O O . ALA A 1 356 ? 16.113 0.326 -10.449 1.00 87.19 356 ALA A O 1
ATOM 2895 N N . VAL A 1 357 ? 16.913 -1.760 -10.758 1.00 89.81 357 VAL A N 1
ATOM 2896 C CA . VAL A 1 357 ? 18.143 -1.380 -11.466 1.00 89.81 357 VAL A CA 1
ATOM 2897 C C . VAL A 1 357 ? 17.817 -0.628 -12.755 1.00 89.81 357 VAL A C 1
ATOM 2899 O O . VAL A 1 357 ? 18.401 0.418 -13.029 1.00 89.81 357 VAL A O 1
ATOM 2902 N N . ILE A 1 358 ? 16.843 -1.120 -13.523 1.00 90.62 358 ILE A N 1
ATOM 2903 C CA . ILE A 1 358 ? 16.441 -0.491 -14.784 1.00 90.62 358 ILE A CA 1
ATOM 2904 C C . ILE A 1 358 ? 15.723 0.839 -14.531 1.00 90.62 358 ILE A C 1
ATOM 2906 O O . ILE A 1 358 ? 16.027 1.821 -15.199 1.00 90.62 358 ILE A O 1
ATOM 2910 N N . MET A 1 359 ? 14.831 0.937 -13.543 1.00 88.06 359 MET A N 1
ATOM 2911 C CA . MET A 1 359 ? 14.127 2.194 -13.240 1.00 88.06 359 MET A CA 1
ATOM 2912 C C . MET A 1 359 ? 15.055 3.322 -12.765 1.00 88.06 359 MET A C 1
ATOM 2914 O O . MET A 1 359 ? 14.749 4.492 -12.982 1.00 88.06 359 MET A O 1
ATOM 2918 N N . GLU A 1 360 ? 16.170 2.989 -12.112 1.00 87.88 360 GLU A N 1
ATOM 2919 C CA . GLU A 1 360 ? 17.168 3.956 -11.626 1.00 87.88 360 GLU A CA 1
ATOM 2920 C C . GLU A 1 360 ? 18.259 4.269 -12.664 1.00 87.88 360 GLU A C 1
ATOM 2922 O O . GLU A 1 360 ? 19.121 5.123 -12.443 1.00 87.88 360 GLU A O 1
ATOM 2927 N N . SER A 1 361 ? 18.225 3.593 -13.811 1.00 90.06 361 SER A N 1
ATOM 2928 C CA . SER A 1 361 ? 19.245 3.711 -14.845 1.00 90.06 361 SER A CA 1
ATOM 2929 C C . SER A 1 361 ? 19.180 5.039 -15.624 1.00 90.06 361 SER A C 1
ATOM 2931 O O . SER A 1 361 ? 18.112 5.651 -15.762 1.00 90.06 361 SER A O 1
ATOM 2933 N N . PRO A 1 362 ? 20.307 5.464 -16.233 1.00 88.81 362 PRO A N 1
ATOM 2934 C CA . PRO A 1 362 ? 20.334 6.586 -17.169 1.00 88.81 362 PRO A CA 1
ATOM 2935 C C . PRO A 1 362 ? 19.402 6.391 -18.365 1.00 88.81 362 PRO A C 1
ATOM 2937 O O . PRO A 1 362 ? 18.798 7.353 -18.817 1.00 88.81 362 PRO A O 1
ATOM 2940 N N . ILE A 1 363 ? 19.230 5.155 -18.851 1.00 90.44 363 ILE A N 1
ATOM 2941 C CA . ILE A 1 363 ? 18.392 4.895 -20.029 1.00 90.44 363 ILE A CA 1
ATOM 2942 C C . ILE A 1 363 ? 16.914 5.219 -19.775 1.00 90.44 363 ILE A C 1
ATOM 2944 O O . ILE A 1 363 ? 16.237 5.685 -20.686 1.00 90.44 363 ILE A O 1
ATOM 2948 N N . VAL A 1 364 ? 16.421 5.053 -18.543 1.00 89.75 364 VAL A N 1
ATOM 2949 C CA . VAL A 1 364 ? 15.059 5.469 -18.169 1.00 89.75 364 VAL A CA 1
ATOM 2950 C C . VAL A 1 364 ? 15.011 6.959 -17.840 1.00 89.75 364 VAL A C 1
ATOM 2952 O O . VAL A 1 364 ? 14.115 7.666 -18.298 1.00 89.75 364 VAL A O 1
ATOM 2955 N N . ARG A 1 365 ? 15.993 7.466 -17.084 1.00 87.88 365 ARG A N 1
ATOM 2956 C CA . ARG A 1 365 ? 16.064 8.886 -16.702 1.00 87.88 365 ARG A CA 1
ATOM 2957 C C . ARG A 1 365 ? 16.127 9.815 -17.915 1.00 87.88 365 ARG A C 1
ATOM 2959 O O . ARG A 1 365 ? 15.444 10.835 -17.942 1.00 87.88 365 ARG A O 1
ATOM 2966 N N . ASP A 1 366 ? 16.919 9.436 -18.908 1.00 88.50 366 ASP A N 1
ATOM 2967 C CA . ASP A 1 366 ? 17.171 10.215 -20.117 1.00 88.50 366 ASP A CA 1
ATOM 2968 C C . ASP A 1 366 ? 16.155 9.856 -21.230 1.00 88.50 366 ASP A C 1
ATOM 2970 O O . ASP A 1 366 ? 16.299 10.273 -22.374 1.00 88.50 366 ASP A O 1
ATOM 2974 N N . GLN A 1 367 ? 15.090 9.116 -20.877 1.00 87.81 367 GLN A N 1
ATOM 2975 C CA . GLN A 1 367 ? 13.924 8.794 -21.712 1.00 87.81 367 GLN A CA 1
ATOM 2976 C C . GLN A 1 367 ? 14.215 7.937 -22.954 1.00 87.81 367 GLN A C 1
ATOM 2978 O O . GLN A 1 367 ? 13.398 7.890 -23.878 1.00 87.81 367 GLN A O 1
ATOM 2983 N N . PHE A 1 368 ? 15.343 7.225 -22.978 1.00 87.75 368 PHE A N 1
ATOM 2984 C CA . PHE A 1 368 ? 15.646 6.239 -24.019 1.00 87.75 368 PHE A CA 1
ATOM 2985 C C . PHE A 1 368 ? 14.794 4.973 -23.883 1.00 87.75 368 PHE A C 1
ATOM 2987 O O . PHE A 1 368 ? 14.494 4.330 -24.889 1.00 87.75 368 PHE A O 1
ATOM 2994 N N . LEU A 1 369 ? 14.383 4.635 -22.659 1.00 89.81 369 LEU A N 1
ATOM 2995 C CA . LEU A 1 369 ? 13.508 3.513 -22.340 1.00 89.81 369 LEU A CA 1
ATOM 2996 C C . LEU A 1 369 ? 12.330 3.984 -21.479 1.00 89.81 369 LEU A C 1
ATOM 2998 O O . LEU A 1 369 ? 12.520 4.583 -20.421 1.00 89.81 369 LEU A O 1
ATOM 3002 N N . ILE A 1 370 ? 11.114 3.672 -21.913 1.00 89.12 370 ILE A N 1
ATOM 3003 C CA . ILE A 1 370 ? 9.871 3.956 -21.198 1.00 89.12 370 ILE A CA 1
ATOM 3004 C C . ILE A 1 370 ? 9.356 2.641 -20.617 1.00 89.12 370 ILE A C 1
ATOM 3006 O O . ILE A 1 370 ? 8.925 1.753 -21.347 1.00 89.12 370 ILE A O 1
ATOM 3010 N N . VAL A 1 371 ? 9.415 2.510 -19.294 1.00 89.44 371 VAL A N 1
ATOM 3011 C CA . VAL A 1 371 ? 8.964 1.307 -18.582 1.00 89.44 371 VAL A CA 1
ATOM 3012 C C . VAL A 1 371 ? 7.455 1.364 -18.337 1.00 89.44 371 VAL A C 1
ATOM 3014 O O . VAL A 1 371 ? 6.957 2.380 -17.846 1.00 89.44 371 VAL A O 1
ATOM 3017 N N . GLN A 1 372 ? 6.757 0.265 -18.631 1.00 80.75 372 GLN A N 1
ATOM 3018 C CA . GLN A 1 372 ? 5.316 0.084 -18.442 1.00 80.75 372 GLN A CA 1
ATOM 3019 C C . GLN A 1 372 ? 5.002 -1.043 -17.456 1.00 80.75 372 GLN A C 1
ATOM 3021 O O . GLN A 1 372 ? 5.614 -2.134 -17.559 1.00 80.75 372 GLN A O 1
#

InterPro domains:
  IPR042620 Putative methyltransferase NSUN7 [PTHR14663] (159-372)

Solvent-accessible surface area (backbone atoms only — not comparable to full-atom values): 22626 Å² total; per-residue (Å²): 136,84,85,79,74,81,78,80,75,51,71,66,58,52,51,51,51,50,52,52,50,52,54,53,54,24,69,76,66,77,47,67,75,62,91,68,48,63,67,42,51,26,48,14,14,38,52,44,48,48,51,55,52,51,51,52,24,53,52,52,51,50,51,52,54,50,51,52,51,51,50,52,54,51,51,54,51,54,56,50,54,54,54,56,62,66,62,74,78,70,86,80,83,83,86,90,84,91,82,90,84,90,79,89,79,89,79,81,89,79,90,80,88,81,85,85,81,92,81,86,86,82,89,77,93,72,89,80,78,92,75,92,76,82,88,72,91,62,63,70,67,62,62,51,54,60,48,70,69,45,80,64,75,93,69,89,44,75,66,58,44,52,52,21,51,51,50,24,54,53,29,60,75,42,41,74,60,50,52,52,42,41,61,76,62,40,48,58,78,80,42,57,80,51,59,86,44,44,45,44,46,49,43,51,50,44,56,30,62,78,43,75,60,56,82,72,72,90,49,77,70,56,74,70,60,72,84,72,67,72,76,75,68,72,64,54,53,62,95,77,20,48,54,49,64,58,62,53,72,65,59,52,54,54,47,50,51,53,50,61,72,43,33,68,54,50,53,48,44,53,50,52,51,29,62,73,73,73,39,94,48,76,78,62,73,49,58,66,69,60,53,51,50,48,57,46,59,67,67,39,65,37,41,30,36,46,33,71,92,73,68,45,64,63,58,53,52,50,52,37,51,76,71,64,38,41,85,46,75,99,55,86,38,52,77,57,25,30,17,68,42,93,90,41,88,58,31,35,36,32,21,45,84,42,46,65,63,51,64,73,27,66,46,35,73,72,54,46,31,47,75,97

Radius of gyration: 31.78 Å; Cα contacts (8 Å, |Δi|>4): 329; chains: 1; bounding box: 125×61×79 Å

pLDDT: mean 72.09, std 23.1, range [22.45, 95.75]

Organism: Hymenolepis diminuta (NCBI:txid6216)

Foldseek 3Di:
DDDDDDDDDDPVNVQVVVVVVVVVVCVVPVFDADPDALLLLLLLLLVLVQVVLVVVLVVLVVVVVVVVVVVVVVVVVVVVVVVVVVVVPPPDDDDDDDDDDDDYDDDDDDDDDDDDDDDDDDDDDDDDDDDDDDDPPDPPVSVLSNDRAAEDDPDPDPVSVCSSCVLNVQLVLCVVVLVQLCVQLVLCVVVVVCPVSVSSLSSLLSSCQVSLNDDHDHDPVNVPDPFDPPVVVPCCDDPSHGYRDGDTSVSNVVSNVSCSVCSVSSSVSLVVVCVVVVHDGSVVVGDPVVVVVVVCVLFPWWKKFFDVVVVPPVVVVVVLVVVQADEDEDDADDASYWYADPVDNRMITGTSVCVVVVCPDPCVVVRRIDID

Mean predicted aligned error: 16.86 Å